Protein AF-0000000067007093 (afdb_homodimer)

Radius of gyration: 33.66 Å; Cα contacts (8 Å, |Δi|>4): 1103; chains: 2; bounding box: 66×184×123 Å

Organism: NCBI:txid86049

pLDDT: mean 78.7, std 27.53, range [20.08, 98.94]

Structure (mmCIF, N/CA/C/O backbone):
data_AF-0000000067007093-model_v1
#
loop_
_entity.id
_entity.type
_entity.pdbx_description
1 polymer 'Uncharacterized protein'
#
loop_
_atom_site.group_PDB
_atom_site.id
_atom_site.type_symbol
_atom_site.label_atom_id
_atom_site.label_alt_id
_atom_site.label_comp_id
_atom_site.label_asym_id
_atom_site.label_entity_id
_atom_site.label_seq_id
_atom_site.pdbx_PDB_ins_code
_atom_site.Cartn_x
_atom_site.Cartn_y
_atom_site.Cartn_z
_atom_site.occupancy
_atom_site.B_iso_or_equiv
_atom_site.auth_seq_id
_atom_site.auth_comp_id
_atom_site.auth_asym_id
_atom_site.auth_atom_id
_atom_site.pdbx_PDB_model_num
ATOM 1 N N . MET A 1 1 ? 33.438 -10.953 -4.188 1 55.06 1 MET A N 1
ATOM 2 C CA . MET A 1 1 ? 32.406 -11.281 -5.148 1 55.06 1 MET A CA 1
ATOM 3 C C . MET A 1 1 ? 31.047 -10.68 -4.734 1 55.06 1 MET A C 1
ATOM 5 O O . MET A 1 1 ? 30.75 -10.586 -3.545 1 55.06 1 MET A O 1
ATOM 9 N N . GLY A 1 2 ? 30.422 -9.883 -5.605 1 79.88 2 GLY A N 1
ATOM 10 C CA . GLY A 1 2 ? 29.234 -9.156 -5.219 1 79.88 2 GLY A CA 1
ATOM 11 C C . GLY A 1 2 ? 28.062 -10.062 -4.879 1 79.88 2 GLY A C 1
ATOM 12 O O . GLY A 1 2 ? 28.047 -11.234 -5.25 1 79.88 2 GLY A O 1
ATOM 13 N N . ARG A 1 3 ? 27.172 -9.82 -4.031 1 93.06 3 ARG A N 1
ATOM 14 C CA . ARG A 1 3 ? 26 -10.609 -3.65 1 93.06 3 ARG A CA 1
ATOM 15 C C . ARG A 1 3 ? 25.078 -10.82 -4.844 1 93.06 3 ARG A C 1
ATOM 17 O O . ARG A 1 3 ? 24.969 -9.961 -5.715 1 93.06 3 ARG A O 1
ATOM 24 N N . THR A 1 4 ? 24.562 -11.992 -4.934 1 97.31 4 THR A N 1
ATOM 25 C CA . THR A 1 4 ? 23.828 -12.422 -6.117 1 97.31 4 THR A CA 1
ATOM 26 C C . THR A 1 4 ? 22.328 -12.211 -5.918 1 97.31 4 THR A C 1
ATOM 28 O O . THR A 1 4 ? 21.875 -11.898 -4.812 1 97.31 4 THR A O 1
ATOM 31 N N . ILE A 1 5 ? 21.578 -12.461 -7.02 1 98.06 5 ILE A N 1
ATOM 32 C CA . ILE A 1 5 ? 20.125 -12.43 -6.969 1 98.06 5 ILE A CA 1
ATOM 33 C C . ILE A 1 5 ? 19.625 -13.523 -6.023 1 98.06 5 ILE A C 1
ATOM 35 O O . ILE A 1 5 ? 18.672 -13.305 -5.266 1 98.06 5 ILE A O 1
ATOM 39 N N . TYR A 1 6 ? 20.281 -14.656 -6.043 1 97.81 6 TYR A N 1
ATOM 40 C CA . TYR A 1 6 ? 19.938 -15.734 -5.129 1 97.81 6 TYR A CA 1
ATOM 41 C C . TYR A 1 6 ? 20.078 -15.289 -3.678 1 97.81 6 TYR A C 1
ATOM 43 O O . TYR A 1 6 ? 19.203 -15.57 -2.852 1 97.81 6 TYR A O 1
ATOM 51 N N . ASP A 1 7 ? 21.125 -14.602 -3.391 1 96.5 7 ASP A N 1
ATOM 52 C CA . ASP A 1 7 ? 21.344 -14.102 -2.039 1 96.5 7 ASP A CA 1
ATOM 53 C C . ASP A 1 7 ? 20.234 -13.156 -1.61 1 96.5 7 ASP A C 1
ATOM 55 O O . ASP A 1 7 ? 19.797 -13.18 -0.456 1 96.5 7 ASP A O 1
ATOM 59 N N . CYS A 1 8 ? 19.797 -12.391 -2.521 1 96.06 8 CYS A N 1
ATOM 60 C CA . CYS A 1 8 ? 18.734 -11.422 -2.242 1 96.06 8 CYS A CA 1
ATOM 61 C C . CYS A 1 8 ? 17.406 -12.125 -1.996 1 96.06 8 CYS A C 1
ATOM 63 O O . CYS A 1 8 ? 16.672 -11.758 -1.076 1 96.06 8 CYS A O 1
ATOM 65 N N . LEU A 1 9 ? 17.125 -13.094 -2.771 1 97.81 9 LEU A N 1
ATOM 66 C CA . LEU A 1 9 ? 15.836 -13.773 -2.727 1 97.81 9 LEU A CA 1
ATOM 67 C C . LEU A 1 9 ? 15.758 -14.703 -1.52 1 97.81 9 LEU A C 1
ATOM 69 O O . LEU A 1 9 ? 14.664 -15.133 -1.138 1 97.81 9 LEU A O 1
ATOM 73 N N . THR A 1 10 ? 16.859 -14.984 -0.868 1 97 10 THR A N 1
ATOM 74 C CA . THR A 1 10 ? 16.844 -15.938 0.237 1 97 10 THR A CA 1
ATOM 75 C C . THR A 1 10 ? 17.125 -15.227 1.561 1 97 10 THR A C 1
ATOM 77 O O . THR A 1 10 ? 17.328 -15.883 2.588 1 97 10 THR A O 1
ATOM 80 N N . GLN A 1 11 ? 17.156 -13.922 1.5 1 94.38 11 GLN A N 1
ATOM 81 C CA . GLN A 1 11 ? 17.297 -13.188 2.748 1 94.38 11 GLN A CA 1
ATOM 82 C C . GLN A 1 11 ? 16.078 -13.344 3.635 1 94.38 11 GLN A C 1
ATOM 84 O O . GLN A 1 11 ? 14.969 -13.602 3.139 1 94.38 11 GLN A O 1
ATOM 89 N N . PRO A 1 12 ? 16.297 -13.203 4.949 1 94.38 12 PRO A N 1
ATOM 90 C CA . PRO A 1 12 ? 15.133 -13.289 5.844 1 94.38 12 PRO A CA 1
ATOM 91 C C . PRO A 1 12 ? 14.109 -12.188 5.586 1 94.38 12 PRO A C 1
ATOM 93 O O . PRO A 1 12 ? 14.477 -11.062 5.246 1 94.38 12 PRO A O 1
ATOM 96 N N . ASN A 1 13 ? 12.828 -12.531 5.789 1 96.38 13 ASN A N 1
ATOM 97 C CA . ASN A 1 13 ? 11.766 -11.531 5.75 1 96.38 13 ASN A CA 1
ATOM 98 C C . ASN A 1 13 ? 11.805 -10.625 6.973 1 96.38 13 ASN A C 1
ATOM 100 O O . ASN A 1 13 ? 12.5 -10.914 7.949 1 96.38 13 ASN A O 1
ATOM 104 N N . THR A 1 14 ? 11.07 -9.547 6.867 1 95.5 14 THR A N 1
ATOM 105 C CA . THR A 1 14 ? 10.891 -8.641 7.992 1 95.5 14 THR A CA 1
ATOM 106 C C . THR A 1 14 ? 10.305 -9.367 9.195 1 95.5 14 THR A C 1
ATOM 108 O O . THR A 1 14 ? 9.484 -10.273 9.039 1 95.5 14 THR A O 1
ATOM 111 N N . GLN A 1 15 ? 10.742 -8.914 10.336 1 95.06 15 GLN A N 1
ATOM 112 C CA . GLN A 1 15 ? 10.039 -9.359 11.539 1 95.06 15 GLN A CA 1
ATOM 113 C C . GLN A 1 15 ? 8.695 -8.641 11.688 1 95.06 15 GLN A C 1
ATOM 115 O O . GLN A 1 15 ? 8.641 -7.414 11.719 1 95.06 15 GLN A O 1
ATOM 120 N N . LEU A 1 16 ? 7.652 -9.414 11.82 1 95.62 16 LEU A N 1
ATOM 121 C CA . LEU A 1 16 ? 6.312 -8.836 11.852 1 95.62 16 LEU A CA 1
ATOM 122 C C . LEU A 1 16 ? 5.859 -8.578 13.281 1 95.62 16 LEU A C 1
ATOM 124 O O . LEU A 1 16 ? 6.117 -9.391 14.172 1 95.62 16 LEU A O 1
ATOM 128 N N . ILE A 1 17 ? 5.262 -7.43 13.516 1 93.88 17 ILE A N 1
ATOM 129 C CA . ILE A 1 17 ? 4.512 -7.094 14.719 1 93.88 17 ILE A CA 1
ATOM 130 C C . ILE A 1 17 ? 3.031 -6.949 14.383 1 93.88 17 ILE A C 1
ATOM 132 O O . ILE A 1 17 ? 2.588 -5.887 13.938 1 93.88 17 ILE A O 1
ATOM 136 N N . VAL A 1 18 ? 2.326 -7.988 14.547 1 92.19 18 VAL A N 1
ATOM 137 C CA . VAL A 1 18 ? 0.926 -8.023 14.133 1 92.19 18 VAL A CA 1
ATOM 138 C C . VAL A 1 18 ? 0.03 -7.727 15.336 1 92.19 18 VAL A C 1
ATOM 140 O O . VAL A 1 18 ? 0.104 -8.414 16.359 1 92.19 18 VAL A O 1
ATOM 143 N N . ARG A 1 19 ? -0.739 -6.609 15.203 1 84.06 19 ARG A N 1
ATOM 144 C CA . ARG A 1 19 ? -1.674 -6.203 16.25 1 84.06 19 ARG A CA 1
ATOM 145 C C . ARG A 1 19 ? -3.117 -6.391 15.797 1 84.06 19 ARG A C 1
ATOM 147 O O . ARG A 1 19 ? -3.959 -5.512 16 1 84.06 19 ARG A O 1
ATOM 154 N N . THR A 1 20 ? -3.432 -7.465 15.008 1 68.19 20 THR A N 1
ATOM 155 C CA . THR A 1 20 ? -4.641 -7.707 14.227 1 68.19 20 THR A CA 1
ATOM 156 C C . THR A 1 20 ? -5.879 -7.664 15.117 1 68.19 20 THR A C 1
ATOM 158 O O . THR A 1 20 ? -5.914 -8.305 16.172 1 68.19 20 THR A O 1
ATOM 161 N N . PRO A 1 21 ? -6.723 -6.699 14.656 1 59.72 21 PRO A N 1
ATOM 162 C CA . PRO A 1 21 ? -8.016 -6.926 15.305 1 59.72 21 PRO A CA 1
ATOM 163 C C . PRO A 1 21 ? -8.617 -8.289 14.969 1 59.72 21 PRO A C 1
ATOM 165 O O . PRO A 1 21 ? -8.258 -8.891 13.961 1 59.72 21 PRO A O 1
ATOM 168 N N . THR A 1 22 ? -9.227 -8.93 15.82 1 53.88 22 THR A N 1
ATOM 169 C CA . THR A 1 22 ? -9.82 -10.258 15.938 1 53.88 22 THR A CA 1
ATOM 170 C C . THR A 1 22 ? -10.664 -10.578 14.711 1 53.88 22 THR A C 1
ATOM 172 O O . THR A 1 22 ? -10.852 -11.742 14.367 1 53.88 22 THR A O 1
ATOM 175 N N . THR A 1 23 ? -11.266 -9.57 13.992 1 54.56 23 THR A N 1
ATOM 176 C CA . THR A 1 23 ? -12.305 -10.023 13.078 1 54.56 23 THR A CA 1
ATOM 177 C C . THR A 1 23 ? -11.797 -10.023 11.641 1 54.56 23 THR A C 1
ATOM 179 O O . THR A 1 23 ? -11.359 -8.992 11.133 1 54.56 23 THR A O 1
ATOM 182 N N . LEU A 1 24 ? -11.578 -11.289 11.164 1 61.16 24 LEU A N 1
ATOM 183 C CA . LEU A 1 24 ? -11.125 -11.453 9.781 1 61.16 24 LEU A CA 1
ATOM 184 C C . LEU A 1 24 ? -12.312 -11.523 8.828 1 61.16 24 LEU A C 1
ATOM 186 O O . LEU A 1 24 ? -13.234 -12.32 9.039 1 61.16 24 LEU A O 1
ATOM 190 N N . ALA A 1 25 ? -12.617 -10.5 8.039 1 63.03 25 ALA A N 1
ATOM 191 C CA . ALA A 1 25 ? -13.594 -10.57 6.961 1 63.03 25 ALA A CA 1
ATOM 192 C C . ALA A 1 25 ? -12.914 -10.711 5.605 1 63.03 25 ALA A C 1
ATOM 194 O O . ALA A 1 25 ? -11.875 -10.102 5.359 1 63.03 25 ALA A O 1
ATOM 195 N N . TYR A 1 26 ? -13.477 -11.898 4.902 1 71.81 26 TYR A N 1
ATOM 196 C CA . TYR A 1 26 ? -12.922 -12.117 3.572 1 71.81 26 TYR A CA 1
ATOM 197 C C . TYR A 1 26 ? -13.891 -11.656 2.494 1 71.81 26 TYR A C 1
ATOM 199 O O . TYR A 1 26 ? -15.109 -11.758 2.662 1 71.81 26 TYR A O 1
ATOM 207 N N . THR A 1 27 ? -13.32 -11.195 1.428 1 64.69 27 THR A N 1
ATOM 208 C CA . THR A 1 27 ? -14.094 -10.797 0.257 1 64.69 27 THR A CA 1
ATOM 209 C C . THR A 1 27 ? -14.891 -11.984 -0.29 1 64.69 27 THR A C 1
ATOM 211 O O . THR A 1 27 ? -14.445 -13.125 -0.209 1 64.69 27 THR A O 1
ATOM 214 N N . GLN A 1 28 ? -16.109 -11.672 -0.686 1 70.38 28 GLN A N 1
ATOM 215 C CA . GLN A 1 28 ? -16.938 -12.688 -1.317 1 70.38 28 GLN A CA 1
ATOM 216 C C . GLN A 1 28 ? -17.531 -12.18 -2.625 1 70.38 28 GLN A C 1
ATOM 218 O O . GLN A 1 28 ? -17.766 -10.977 -2.781 1 70.38 28 GLN A O 1
ATOM 223 N N . HIS A 1 29 ? -17.531 -13.062 -3.568 1 71.62 29 HIS A N 1
ATOM 224 C CA . HIS A 1 29 ? -18.203 -12.758 -4.828 1 71.62 29 HIS A CA 1
ATOM 225 C C . HIS A 1 29 ? -19.016 -13.953 -5.324 1 71.62 29 HIS A C 1
ATOM 227 O O . HIS A 1 29 ? -18.516 -15.086 -5.32 1 71.62 29 HIS A O 1
ATOM 233 N N . ASP A 1 30 ? -20.234 -13.727 -5.762 1 70.31 30 ASP A N 1
ATOM 234 C CA . ASP A 1 30 ? -21.172 -14.773 -6.164 1 70.31 30 ASP A CA 1
ATOM 235 C C . ASP A 1 30 ? -20.656 -15.516 -7.395 1 70.31 30 ASP A C 1
ATOM 237 O O . ASP A 1 30 ? -21.031 -16.672 -7.625 1 70.31 30 ASP A O 1
ATOM 241 N N . GLU A 1 31 ? -19.75 -14.922 -8.062 1 75.06 31 GLU A N 1
ATOM 242 C CA . GLU A 1 31 ? -19.281 -15.508 -9.32 1 75.06 31 GLU A CA 1
ATOM 243 C C . GLU A 1 31 ? -18.141 -16.5 -9.07 1 75.06 31 GLU A C 1
ATOM 245 O O . GLU A 1 31 ? -17.719 -17.203 -9.992 1 75.06 31 GLU A O 1
ATOM 250 N N . TRP A 1 32 ? -17.766 -16.656 -7.867 1 86.62 32 TRP A N 1
ATOM 251 C CA . TRP A 1 32 ? -16.641 -17.547 -7.621 1 86.62 32 TRP A CA 1
ATOM 252 C C . TRP A 1 32 ? -17.109 -18.984 -7.48 1 86.62 32 TRP A C 1
ATOM 254 O O . TRP A 1 32 ? -17.938 -19.297 -6.625 1 86.62 32 TRP A O 1
ATOM 264 N N . ALA A 1 33 ? -16.641 -19.812 -8.312 1 90.56 33 ALA A N 1
ATOM 265 C CA . ALA A 1 33 ? -16.953 -21.234 -8.211 1 90.56 33 ALA A CA 1
ATOM 266 C C . ALA A 1 33 ? -16.344 -21.859 -6.961 1 90.56 33 ALA A C 1
ATOM 268 O O . ALA A 1 33 ? -15.281 -21.422 -6.504 1 90.56 33 ALA A O 1
ATOM 269 N N . PRO A 1 34 ? -17 -22.844 -6.457 1 93.25 34 PRO A N 1
ATOM 270 C CA . PRO A 1 34 ? -16.391 -23.547 -5.32 1 93.25 34 PRO A CA 1
ATOM 271 C C . PRO A 1 34 ? -15.102 -24.266 -5.688 1 93.25 34 PRO A C 1
ATOM 273 O O . PRO A 1 34 ? -14.883 -24.594 -6.859 1 93.25 34 PRO A O 1
ATOM 276 N N . VAL A 1 35 ? -14.305 -24.453 -4.691 1 96.5 35 VAL A N 1
ATOM 277 C CA . VAL A 1 35 ? -13.07 -25.219 -4.84 1 96.5 35 VAL A CA 1
ATOM 278 C C . VAL A 1 35 ? -13.375 -26.703 -4.688 1 96.5 35 VAL A C 1
ATOM 280 O O . VAL A 1 35 ? -13.883 -27.141 -3.652 1 96.5 35 VAL A O 1
ATOM 283 N N . GLU A 1 36 ? -13.086 -27.438 -5.688 1 94.94 36 GLU A N 1
ATOM 284 C CA . GLU A 1 36 ? -13.414 -28.859 -5.676 1 94.94 36 GLU A CA 1
ATOM 285 C C . GLU A 1 36 ? -12.414 -29.656 -4.836 1 94.94 36 GLU A C 1
ATOM 287 O O . GLU A 1 36 ? -12.812 -30.484 -4.012 1 94.94 36 GLU A O 1
ATOM 292 N N . THR A 1 37 ? -11.18 -29.453 -5.145 1 96.5 37 THR A N 1
ATOM 293 C CA . THR A 1 37 ? -10.125 -30.219 -4.48 1 96.5 37 THR A CA 1
ATOM 294 C C . THR A 1 37 ? -8.852 -29.391 -4.367 1 96.5 37 THR A C 1
ATOM 296 O O . THR A 1 37 ? -8.555 -28.562 -5.242 1 96.5 37 THR A O 1
ATOM 299 N N . ILE A 1 38 ? -8.109 -29.609 -3.24 1 98.19 38 ILE A N 1
ATOM 300 C CA . ILE A 1 38 ? -6.777 -29.031 -3.047 1 98.19 38 ILE A CA 1
ATOM 301 C C . ILE A 1 38 ? -5.766 -30.156 -2.811 1 98.19 38 ILE A C 1
ATOM 303 O O . ILE A 1 38 ? -6.012 -31.062 -2.016 1 98.19 38 ILE A O 1
ATOM 307 N N . GLN A 1 39 ? -4.734 -30.156 -3.518 1 97.56 39 GLN A N 1
ATOM 308 C CA . GLN A 1 39 ? -3.662 -31.125 -3.324 1 97.56 39 GLN A CA 1
ATOM 309 C C . GLN A 1 39 ? -2.307 -30.438 -3.221 1 97.56 39 GLN A C 1
ATOM 311 O O . GLN A 1 39 ? -2.172 -29.266 -3.582 1 97.56 39 GLN A O 1
ATOM 316 N N . GLN A 1 40 ? -1.405 -31.156 -2.781 1 97.31 40 GLN A N 1
ATOM 317 C CA . GLN A 1 40 ? -0.047 -30.625 -2.711 1 97.31 40 GLN A CA 1
ATOM 318 C C . GLN A 1 40 ? 0.551 -30.453 -4.105 1 97.31 40 GLN A C 1
ATOM 320 O O . GLN A 1 40 ? 0.37 -31.312 -4.973 1 97.31 40 GLN A O 1
ATOM 325 N N . TRP A 1 41 ? 1.238 -29.297 -4.32 1 97.81 41 TRP A N 1
ATOM 326 C CA . TRP A 1 41 ? 1.986 -29.094 -5.559 1 97.81 41 TRP A CA 1
ATOM 327 C C . TRP A 1 41 ? 3.299 -29.859 -5.531 1 97.81 41 TRP A C 1
ATOM 329 O O . TRP A 1 41 ? 4.34 -29.328 -5.145 1 97.81 41 TRP A O 1
ATOM 339 N N . GLU A 1 42 ? 3.406 -31.031 -6.137 1 93.88 42 GLU A N 1
ATOM 340 C CA . GLU A 1 42 ? 4.465 -32.031 -5.922 1 93.88 42 GLU A CA 1
ATOM 341 C C . GLU A 1 42 ? 5.695 -31.703 -6.77 1 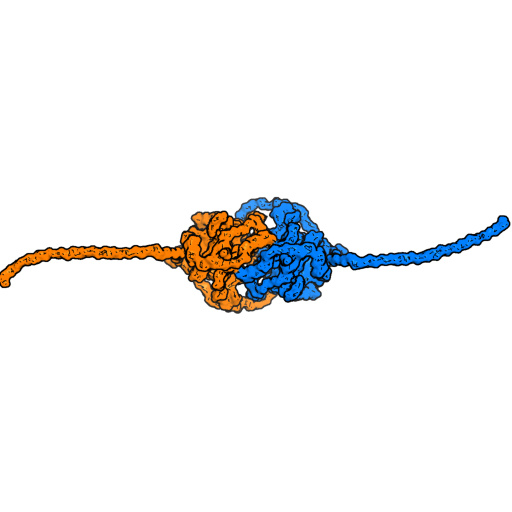93.88 42 GLU A C 1
ATOM 343 O O . GLU A 1 42 ? 6.824 -31.938 -6.344 1 93.88 42 GLU A O 1
ATOM 348 N N . ASP A 1 43 ? 5.469 -31.219 -7.965 1 94.81 43 ASP A N 1
ATOM 349 C CA . ASP A 1 43 ? 6.621 -31.094 -8.852 1 94.81 43 ASP A CA 1
ATOM 350 C C . ASP A 1 43 ? 7.246 -29.719 -8.766 1 94.81 43 ASP A C 1
ATOM 352 O O . ASP A 1 43 ? 8.172 -29.391 -9.516 1 94.81 43 ASP A O 1
ATOM 356 N N . PHE A 1 44 ? 6.723 -28.844 -7.91 1 96.69 44 PHE A N 1
ATOM 357 C CA . PHE A 1 44 ? 7.453 -27.625 -7.582 1 96.69 44 PHE A CA 1
ATOM 358 C C . PHE A 1 44 ? 8.617 -27.922 -6.652 1 96.69 44 PHE A C 1
ATOM 360 O O . PHE A 1 44 ? 8.422 -28.109 -5.449 1 96.69 44 PHE A O 1
ATOM 367 N N . ASN A 1 45 ? 9.758 -27.922 -7.156 1 95.31 45 ASN A N 1
ATOM 368 C CA . ASN A 1 45 ? 10.961 -28.312 -6.422 1 95.31 45 ASN A CA 1
ATOM 369 C C . ASN A 1 45 ? 12.031 -27.219 -6.504 1 95.31 45 ASN A C 1
ATOM 371 O O . ASN A 1 45 ? 12.562 -26.953 -7.582 1 95.31 45 ASN A O 1
ATOM 375 N N . PHE A 1 46 ? 12.43 -26.688 -5.367 1 96.31 46 PHE A N 1
ATOM 376 C CA . PHE A 1 46 ? 13.336 -25.562 -5.312 1 96.31 46 PHE A CA 1
ATOM 377 C C . PHE A 1 46 ? 14.695 -25.922 -5.91 1 96.31 46 PHE A C 1
ATOM 379 O O . PHE A 1 46 ? 15.281 -25.141 -6.656 1 96.31 46 PHE A O 1
ATOM 386 N N . THR A 1 47 ? 15.172 -27.062 -5.535 1 94.88 47 THR A N 1
ATOM 387 C CA . THR A 1 47 ? 16.484 -27.484 -6.027 1 94.88 47 THR A CA 1
ATOM 388 C C . THR A 1 47 ? 16.484 -27.547 -7.551 1 94.88 47 THR A C 1
ATOM 390 O O . THR A 1 47 ? 17.391 -27.031 -8.203 1 94.88 47 THR A O 1
ATOM 393 N N . SER A 1 48 ? 15.508 -28.203 -8.094 1 95.62 48 SER A N 1
ATOM 394 C CA . SER A 1 48 ? 15.383 -28.344 -9.547 1 95.62 48 SER A CA 1
ATOM 395 C C . SER A 1 48 ? 15.227 -26.969 -10.211 1 95.62 48 SER A C 1
ATOM 397 O O . SER A 1 48 ? 15.852 -26.703 -11.242 1 95.62 48 SER A O 1
ATOM 399 N N . LEU A 1 49 ? 14.422 -26.109 -9.648 1 97.12 49 LEU A N 1
ATOM 400 C CA . LEU A 1 49 ? 14.156 -24.812 -10.227 1 97.12 49 LEU A CA 1
ATOM 401 C C . LEU A 1 49 ? 15.375 -23.906 -10.102 1 97.12 49 LEU A C 1
ATOM 403 O O . LEU A 1 49 ? 15.656 -23.094 -11 1 97.12 49 LEU A O 1
ATOM 407 N N . ASN A 1 50 ? 16.141 -24.031 -8.992 1 96.94 50 ASN A N 1
ATOM 408 C CA . ASN A 1 50 ? 17.406 -23.312 -8.867 1 96.94 50 ASN A CA 1
ATOM 409 C C . ASN A 1 50 ? 18.375 -23.672 -9.984 1 96.94 50 ASN A C 1
ATOM 411 O O . ASN A 1 50 ? 19.078 -22.812 -10.5 1 96.94 50 ASN A O 1
ATOM 415 N N . ARG A 1 51 ? 18.344 -24.891 -10.289 1 96.25 51 ARG A N 1
ATOM 416 C CA . ARG A 1 51 ? 19.219 -25.344 -11.383 1 96.25 51 ARG A CA 1
ATOM 417 C C . ARG A 1 51 ? 18.719 -24.812 -12.727 1 96.25 51 ARG A C 1
ATOM 419 O O . ARG A 1 51 ? 19.516 -24.344 -13.547 1 96.25 51 ARG A O 1
ATOM 426 N N . ARG A 1 52 ? 17.469 -24.906 -12.922 1 95.81 52 ARG A N 1
ATOM 427 C CA . ARG A 1 52 ? 16.844 -24.484 -14.172 1 95.81 52 ARG A CA 1
ATOM 428 C C . ARG A 1 52 ? 17.125 -23 -14.445 1 95.81 52 ARG A C 1
ATOM 430 O O . ARG A 1 52 ? 17.391 -22.625 -15.586 1 95.81 52 ARG A O 1
ATOM 437 N N . TYR A 1 53 ? 17.109 -22.172 -13.367 1 97.38 53 TYR A N 1
ATOM 438 C CA . TYR A 1 53 ? 17.234 -20.734 -13.555 1 97.38 53 TYR A CA 1
ATOM 439 C C . TYR A 1 53 ? 18.562 -20.234 -12.984 1 97.38 53 TYR A C 1
ATOM 441 O O . TYR A 1 53 ? 18.656 -19.078 -12.562 1 97.38 53 TYR A O 1
ATOM 449 N N . LYS A 1 54 ? 19.5 -21.047 -12.961 1 97.19 54 LYS A N 1
ATOM 450 C CA . LYS A 1 54 ? 20.797 -20.781 -12.336 1 97.19 54 LYS A CA 1
ATOM 451 C C . LYS A 1 54 ? 21.438 -19.531 -12.93 1 97.19 54 LYS A C 1
ATOM 453 O O . LYS A 1 54 ? 22.016 -18.719 -12.211 1 97.19 54 LYS A O 1
ATOM 458 N N . GLU A 1 55 ? 21.375 -19.391 -14.219 1 96.56 55 GLU A N 1
ATOM 459 C CA . GLU A 1 55 ? 22.016 -18.266 -14.891 1 96.56 55 GLU A CA 1
ATOM 460 C C . GLU A 1 55 ? 21.516 -16.922 -14.359 1 96.56 55 GLU A C 1
ATOM 462 O O . GLU A 1 55 ? 22.297 -15.984 -14.195 1 96.56 55 GLU A O 1
ATOM 467 N N . HIS A 1 56 ? 20.25 -16.875 -14.078 1 96.81 56 HIS A N 1
ATOM 468 C CA . HIS A 1 56 ? 19.656 -15.648 -13.555 1 96.81 56 HIS A CA 1
ATOM 469 C C . HIS A 1 56 ? 19.969 -15.477 -12.07 1 96.81 56 HIS A C 1
ATOM 471 O O . HIS A 1 56 ? 20.219 -14.359 -11.609 1 96.81 56 HIS A O 1
ATOM 477 N N . LEU A 1 57 ? 20.016 -16.516 -11.367 1 97.69 57 LEU A N 1
ATOM 478 C CA . LEU A 1 57 ? 20.141 -16.5 -9.922 1 97.69 57 LEU A CA 1
ATOM 479 C C . LEU A 1 57 ? 21.562 -16.109 -9.508 1 97.69 57 LEU A C 1
ATOM 481 O O . LEU A 1 57 ? 21.766 -15.5 -8.453 1 97.69 57 LEU A O 1
ATOM 485 N N . VAL A 1 58 ? 22.531 -16.375 -10.328 1 97.06 58 VAL A N 1
ATOM 486 C CA . VAL A 1 58 ? 23.922 -16.109 -9.953 1 97.06 58 VAL A CA 1
ATOM 487 C C . VAL A 1 58 ? 24.312 -14.711 -10.406 1 97.06 58 VAL A C 1
ATOM 489 O O . VAL A 1 58 ? 25.422 -14.25 -10.102 1 97.06 58 VAL A O 1
ATOM 492 N N . ALA A 1 59 ? 23.484 -14.07 -11.164 1 96.69 59 ALA A N 1
ATOM 493 C CA . ALA A 1 59 ? 23.766 -12.703 -11.578 1 96.69 59 ALA A CA 1
ATOM 494 C C . ALA A 1 59 ? 23.953 -11.797 -10.359 1 96.69 59 ALA A C 1
ATOM 496 O O . ALA A 1 59 ? 23.359 -12.031 -9.305 1 96.69 59 ALA A O 1
ATOM 497 N N . GLU A 1 60 ? 24.812 -10.773 -10.578 1 96.5 60 GLU A N 1
ATOM 498 C CA . GLU A 1 60 ? 25.047 -9.805 -9.516 1 96.5 60 GLU A CA 1
ATOM 499 C C . GLU A 1 60 ? 23.781 -8.984 -9.219 1 96.5 60 GLU A C 1
ATOM 501 O O . GLU A 1 60 ? 23.109 -8.523 -10.148 1 96.5 60 GLU A O 1
ATOM 506 N N . ALA A 1 61 ? 23.516 -8.836 -7.91 1 96.38 61 ALA A N 1
ATOM 507 C CA . ALA A 1 61 ? 22.328 -8.086 -7.492 1 96.38 61 ALA A CA 1
ATOM 508 C C . ALA A 1 61 ? 22.688 -6.645 -7.16 1 96.38 61 ALA A C 1
ATOM 510 O O . ALA A 1 61 ? 23.828 -6.355 -6.754 1 96.38 61 ALA A O 1
ATOM 511 N N . ASP A 1 62 ? 21.766 -5.801 -7.395 1 94.25 62 ASP A N 1
ATOM 512 C CA . ASP A 1 62 ? 21.891 -4.426 -6.918 1 94.25 62 ASP A CA 1
ATOM 513 C C . ASP A 1 62 ? 22.031 -4.383 -5.398 1 94.25 62 ASP A C 1
ATOM 515 O O . ASP A 1 62 ? 21.203 -4.969 -4.684 1 94.25 62 ASP A O 1
ATOM 519 N N . GLU A 1 63 ? 22.922 -3.648 -4.934 1 92.94 63 GLU A N 1
ATOM 520 C CA . GLU A 1 63 ? 23.219 -3.588 -3.506 1 92.94 63 GLU A CA 1
ATOM 521 C C . GLU A 1 63 ? 22.031 -3.061 -2.715 1 92.94 63 GLU A C 1
ATOM 523 O O . GLU A 1 63 ? 21.812 -3.457 -1.565 1 92.94 63 GLU A O 1
ATOM 528 N N . SER A 1 64 ? 21.25 -2.264 -3.307 1 93.38 64 SER A N 1
ATOM 529 C CA . SER A 1 64 ? 20.125 -1.646 -2.619 1 93.38 64 SER A CA 1
ATOM 530 C C . SER A 1 64 ? 19.062 -2.68 -2.242 1 93.38 64 SER A C 1
ATOM 532 O O . SER A 1 64 ? 18.219 -2.43 -1.381 1 93.38 64 SER A O 1
ATOM 534 N N . LEU A 1 65 ? 19.078 -3.814 -2.83 1 96 65 LEU A N 1
ATOM 535 C CA . LEU A 1 65 ? 18.141 -4.887 -2.514 1 96 65 LEU A CA 1
ATOM 536 C C . LEU A 1 65 ? 18.344 -5.383 -1.086 1 96 65 LEU A C 1
ATOM 538 O O . LEU A 1 65 ? 17.391 -5.809 -0.428 1 96 65 LEU A O 1
ATOM 542 N N . PHE A 1 66 ? 19.516 -5.281 -0.618 1 95.38 66 PHE A N 1
ATOM 543 C CA . PHE A 1 66 ? 19.875 -5.898 0.654 1 95.38 66 PHE A CA 1
ATOM 544 C C . PHE A 1 66 ? 19.5 -4.988 1.819 1 95.38 66 PHE A C 1
ATOM 546 O O . PHE A 1 66 ? 19.516 -5.414 2.977 1 95.38 66 PHE A O 1
ATOM 553 N N . SER A 1 67 ? 19.094 -3.775 1.519 1 95.12 67 SER A N 1
ATOM 554 C CA . SER A 1 67 ? 18.672 -2.875 2.584 1 95.12 67 SER A CA 1
ATOM 555 C C . SER A 1 67 ? 17.156 -2.74 2.617 1 95.12 67 SER A C 1
ATOM 557 O O . SER A 1 67 ? 16.609 -2.045 3.475 1 95.12 67 SER A O 1
ATOM 559 N N . THR A 1 68 ? 16.484 -3.408 1.748 1 96.5 68 THR A N 1
ATOM 560 C CA . THR A 1 68 ? 15.055 -3.234 1.554 1 96.5 68 THR A CA 1
ATOM 561 C C . THR A 1 68 ? 14.289 -3.609 2.818 1 96.5 68 THR A C 1
ATOM 563 O O . THR A 1 68 ? 13.43 -2.854 3.279 1 96.5 68 THR A O 1
ATOM 566 N N . VAL A 1 69 ? 14.617 -4.707 3.404 1 96.75 69 VAL A N 1
ATOM 567 C CA . VAL A 1 69 ? 13.93 -5.211 4.586 1 96.75 69 VAL A CA 1
ATOM 568 C C . VAL A 1 69 ? 14.172 -4.27 5.766 1 96.75 69 VAL A C 1
ATOM 570 O O . VAL A 1 69 ? 13.227 -3.871 6.453 1 96.75 69 VAL A O 1
ATOM 573 N N . ARG A 1 70 ? 15.391 -3.93 5.938 1 96.19 70 ARG A N 1
ATOM 574 C CA . ARG A 1 70 ? 15.727 -3.023 7.031 1 96.19 70 ARG A CA 1
ATOM 575 C C . ARG A 1 70 ? 15.039 -1.673 6.855 1 96.19 70 ARG A C 1
ATOM 577 O O . ARG A 1 70 ? 14.547 -1.091 7.824 1 96.19 70 ARG A O 1
ATOM 584 N N . ALA A 1 71 ? 15.023 -1.212 5.641 1 95.94 71 ALA A N 1
ATOM 585 C CA . ALA A 1 71 ? 14.375 0.065 5.359 1 95.94 71 ALA A CA 1
ATOM 586 C C . ALA A 1 71 ? 12.898 0.025 5.746 1 95.94 71 ALA A C 1
ATOM 588 O O . ALA A 1 71 ? 12.367 0.986 6.309 1 95.94 71 ALA A O 1
ATOM 589 N N . ALA A 1 72 ? 12.234 -1.053 5.445 1 97.06 72 ALA A N 1
ATOM 590 C CA . ALA A 1 72 ? 10.828 -1.207 5.789 1 97.06 72 ALA A CA 1
ATOM 591 C C . ALA A 1 72 ? 10.625 -1.246 7.301 1 97.06 72 ALA A C 1
ATOM 593 O O . ALA A 1 72 ? 9.672 -0.665 7.824 1 97.06 72 ALA A O 1
ATOM 594 N N . GLU A 1 73 ? 11.523 -1.897 7.992 1 96.69 73 GLU A N 1
ATOM 595 C CA . GLU A 1 73 ? 11.445 -1.967 9.453 1 96.69 73 GLU A CA 1
ATOM 596 C C . GLU A 1 73 ? 11.695 -0.602 10.086 1 96.69 73 GLU A C 1
ATOM 598 O O . GLU A 1 73 ? 10.984 -0.196 11 1 96.69 73 GLU A O 1
ATOM 603 N N . ASP A 1 74 ? 12.695 0.079 9.531 1 96 74 ASP A N 1
ATOM 604 C CA . ASP A 1 74 ? 13.016 1.413 10.031 1 96 74 ASP A CA 1
ATOM 605 C C . ASP A 1 74 ? 11.844 2.369 9.828 1 96 74 ASP A C 1
ATOM 607 O O . ASP A 1 74 ? 11.641 3.285 10.633 1 96 74 ASP A O 1
ATOM 611 N N . ALA A 1 75 ? 11.109 2.121 8.789 1 96.31 75 ALA A N 1
ATOM 612 C CA . ALA A 1 75 ? 9.961 2.967 8.484 1 96.31 75 ALA A CA 1
ATOM 613 C C . ALA A 1 75 ? 8.75 2.566 9.312 1 96.31 75 ALA A C 1
ATOM 615 O O . ALA A 1 75 ? 7.73 3.262 9.312 1 96.31 75 ALA A O 1
ATOM 616 N N . GLY A 1 76 ? 8.82 1.445 9.984 1 95.19 76 GLY A N 1
ATOM 617 C CA . GLY A 1 76 ? 7.715 0.974 10.805 1 95.19 76 GLY A CA 1
ATOM 618 C C . GLY A 1 76 ? 6.656 0.224 10.016 1 95.19 76 GLY A C 1
ATOM 619 O O . GLY A 1 76 ? 5.543 0.022 10.5 1 95.19 76 GLY A O 1
ATOM 620 N N . HIS A 1 77 ? 6.957 -0.186 8.805 1 96.06 77 HIS A N 1
ATOM 621 C CA . HIS A 1 77 ? 5.992 -0.89 7.973 1 96.06 77 HIS A CA 1
ATOM 622 C C . HIS A 1 77 ? 5.68 -2.273 8.531 1 96.06 77 HIS A C 1
ATOM 624 O O . HIS A 1 77 ? 4.688 -2.895 8.148 1 96.06 77 HIS A O 1
ATOM 630 N N . ASN A 1 78 ? 6.527 -2.732 9.422 1 96.5 78 ASN A N 1
ATOM 631 C CA . ASN A 1 78 ? 6.352 -4.086 9.93 1 96.5 78 ASN A CA 1
ATOM 632 C C . ASN A 1 78 ? 5.375 -4.121 11.102 1 96.5 78 ASN A C 1
ATOM 634 O O . ASN A 1 78 ? 5.129 -5.18 11.688 1 96.5 78 ASN A O 1
ATOM 638 N N . VAL A 1 79 ? 4.816 -3.002 11.469 1 95.38 79 VAL A N 1
ATOM 639 C CA . VAL A 1 79 ? 3.736 -2.924 12.445 1 95.38 79 VAL A CA 1
ATOM 640 C C . VAL A 1 79 ? 2.389 -3.01 11.727 1 95.38 79 VAL A C 1
ATOM 642 O O . VAL A 1 79 ? 1.98 -2.072 11.039 1 95.38 79 VAL A O 1
ATOM 645 N N . ILE A 1 80 ? 1.72 -4.129 11.961 1 94.88 80 ILE A N 1
ATOM 646 C CA . ILE A 1 80 ? 0.557 -4.461 11.148 1 94.88 80 ILE A CA 1
ATOM 647 C C . ILE A 1 80 ? -0.709 -4.383 12 1 94.88 80 ILE A C 1
ATOM 649 O O . ILE A 1 80 ? -0.897 -5.18 12.914 1 94.88 80 ILE A O 1
ATOM 653 N N . HIS A 1 81 ? -1.589 -3.477 11.594 1 92.06 81 HIS A N 1
ATOM 654 C CA . HIS A 1 81 ? -2.859 -3.363 12.305 1 92.06 81 HIS A CA 1
ATOM 655 C C . HIS A 1 81 ? -4.023 -3.809 11.422 1 92.06 81 HIS A C 1
ATOM 657 O O . HIS A 1 81 ? -5.125 -4.055 11.922 1 92.06 81 HIS A O 1
ATOM 663 N N . ASP A 1 82 ? -3.807 -3.885 10.148 1 90.62 82 ASP A N 1
ATOM 664 C CA . ASP A 1 82 ? -4.852 -4.316 9.219 1 90.62 82 ASP A CA 1
ATOM 665 C C . ASP A 1 82 ? -4.254 -4.793 7.898 1 90.62 82 ASP A C 1
ATOM 667 O O . ASP A 1 82 ? -3.031 -4.852 7.75 1 90.62 82 ASP A O 1
ATOM 671 N N . GLU A 1 83 ? -5.043 -5.164 6.957 1 92.56 83 GLU A N 1
ATOM 672 C CA . GLU A 1 83 ? -4.605 -5.73 5.688 1 92.56 83 GLU A CA 1
ATOM 673 C C . GLU A 1 83 ? -3.893 -4.688 4.832 1 92.56 83 GLU A C 1
ATOM 675 O O . GLU A 1 83 ? -2.945 -5.008 4.113 1 92.56 83 GLU A O 1
ATOM 680 N N . ALA A 1 84 ? -4.352 -3.449 4.922 1 92.06 84 ALA A N 1
ATOM 681 C CA . ALA A 1 84 ? -3.699 -2.389 4.16 1 92.06 84 ALA A CA 1
ATOM 682 C C . ALA A 1 84 ? -2.244 -2.215 4.59 1 92.06 84 ALA A C 1
ATOM 684 O O . ALA A 1 84 ? -1.358 -2.039 3.75 1 92.06 84 ALA A O 1
ATOM 685 N N . ALA A 1 85 ? -2.025 -2.24 5.887 1 95 85 ALA A N 1
ATOM 686 C CA . ALA A 1 85 ? -0.663 -2.16 6.402 1 95 85 ALA A CA 1
ATOM 687 C C . ALA A 1 85 ? 0.171 -3.352 5.938 1 95 85 ALA A C 1
ATOM 689 O O . ALA A 1 85 ? 1.334 -3.191 5.559 1 95 85 ALA A O 1
ATOM 690 N N . LEU A 1 86 ? -0.443 -4.508 5.945 1 96.31 86 LEU A N 1
ATOM 691 C CA . LEU A 1 86 ? 0.267 -5.691 5.473 1 96.31 86 LEU A CA 1
ATOM 692 C C . LEU A 1 86 ? 0.582 -5.574 3.984 1 96.31 86 LEU A C 1
ATOM 694 O O . LEU A 1 86 ? 1.669 -5.953 3.543 1 96.31 86 LEU A O 1
ATOM 698 N N . SER A 1 87 ? -0.368 -5.117 3.266 1 96.62 87 SER A N 1
ATOM 699 C CA . SER A 1 87 ? -0.163 -4.922 1.833 1 96.62 87 SER A CA 1
ATOM 700 C C . SER A 1 87 ? 0.993 -3.963 1.565 1 96.62 87 SER A C 1
ATOM 702 O O . SER A 1 87 ? 1.782 -4.176 0.644 1 96.62 87 SER A O 1
ATOM 704 N N . LEU A 1 88 ? 1.064 -2.934 2.352 1 97.75 88 LEU A N 1
ATOM 705 C CA . LEU A 1 88 ? 2.182 -2.008 2.199 1 97.75 88 LEU A CA 1
ATOM 706 C C . LEU A 1 88 ? 3.508 -2.705 2.492 1 97.75 88 LEU A C 1
ATOM 708 O O . LEU A 1 88 ? 4.492 -2.502 1.777 1 97.75 88 LEU A O 1
ATOM 712 N N . LEU A 1 89 ? 3.539 -3.451 3.525 1 98.25 89 LEU A N 1
ATOM 713 C CA . LEU A 1 89 ? 4.754 -4.191 3.854 1 98.25 89 LEU A CA 1
ATOM 714 C C . LEU A 1 89 ? 5.133 -5.137 2.723 1 98.25 89 LEU A C 1
ATOM 716 O O . LEU A 1 89 ? 6.289 -5.164 2.293 1 98.25 89 LEU A O 1
ATOM 720 N N . HIS A 1 90 ? 4.145 -5.898 2.258 1 98.56 90 HIS A N 1
ATOM 721 C CA . HIS A 1 90 ? 4.406 -6.797 1.139 1 98.56 90 HIS A CA 1
ATOM 722 C C . HIS A 1 90 ? 4.961 -6.035 -0.061 1 98.56 90 HIS A C 1
ATOM 724 O O . HIS A 1 90 ? 5.938 -6.465 -0.677 1 98.56 90 HIS A O 1
ATOM 730 N N . GLY A 1 91 ? 4.32 -4.992 -0.366 1 98.5 91 GLY A N 1
ATOM 731 C CA . GLY A 1 91 ? 4.691 -4.195 -1.521 1 98.5 91 GLY A CA 1
ATOM 732 C C . GLY A 1 91 ? 6.098 -3.631 -1.429 1 98.5 91 GLY A C 1
ATOM 733 O O . GLY A 1 91 ? 6.84 -3.631 -2.414 1 98.5 91 GLY A O 1
ATOM 734 N N . SER A 1 92 ? 6.453 -3.16 -0.251 1 97.56 92 SER A N 1
ATOM 735 C CA . SER A 1 92 ? 7.73 -2.469 -0.085 1 97.56 92 SER A CA 1
ATOM 736 C C . SER A 1 92 ? 8.867 -3.457 0.143 1 97.56 92 SER A C 1
ATOM 738 O O . SER A 1 92 ? 10.039 -3.07 0.154 1 97.56 92 SER A O 1
ATOM 740 N N . THR A 1 93 ? 8.555 -4.727 0.361 1 98.19 93 THR A N 1
ATOM 741 C CA . THR A 1 93 ? 9.602 -5.715 0.581 1 98.19 93 THR A CA 1
ATOM 742 C C . THR A 1 93 ? 9.508 -6.84 -0.443 1 98.19 93 THR A C 1
ATOM 744 O O . THR A 1 93 ? 10.062 -6.738 -1.539 1 98.19 93 THR A O 1
ATOM 747 N N . ASN A 1 94 ? 8.625 -7.809 -0.207 1 98.56 94 ASN A N 1
ATOM 748 C CA . ASN A 1 94 ? 8.594 -9.016 -1.027 1 98.56 94 ASN A CA 1
ATOM 749 C C . ASN A 1 94 ? 8.32 -8.688 -2.492 1 98.56 94 ASN A C 1
ATOM 751 O O . ASN A 1 94 ? 9.062 -9.117 -3.377 1 98.56 94 ASN A O 1
ATOM 755 N N . ILE A 1 95 ? 7.254 -7.945 -2.73 1 98.81 95 ILE A N 1
ATOM 756 C CA . ILE A 1 95 ? 6.875 -7.605 -4.098 1 98.81 95 ILE A CA 1
ATOM 757 C C . ILE A 1 95 ? 7.996 -6.812 -4.762 1 98.81 95 ILE A C 1
ATOM 759 O O . ILE A 1 95 ? 8.367 -7.086 -5.902 1 98.81 95 ILE A O 1
ATOM 763 N N . SER A 1 96 ? 8.531 -5.898 -4.035 1 98.44 96 SER A N 1
ATOM 764 C CA . SER A 1 96 ? 9.609 -5.07 -4.547 1 98.44 96 SER A CA 1
ATOM 765 C C . SER A 1 96 ? 10.859 -5.898 -4.824 1 98.44 96 SER A C 1
ATOM 767 O O . SER A 1 96 ? 11.453 -5.797 -5.898 1 98.44 96 SER A O 1
ATOM 769 N N . ILE A 1 97 ? 11.297 -6.691 -3.896 1 98.5 97 ILE A N 1
ATOM 770 C CA .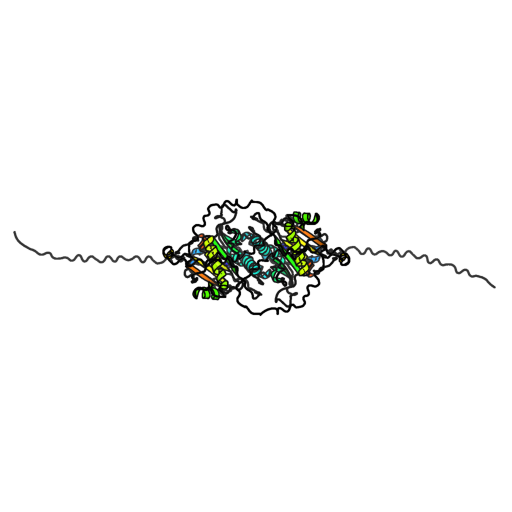 ILE A 1 97 ? 12.508 -7.492 -4.02 1 98.5 97 ILE A CA 1
ATOM 771 C C . ILE A 1 97 ? 12.391 -8.43 -5.223 1 98.5 97 ILE A C 1
ATOM 773 O O . ILE A 1 97 ? 13.305 -8.516 -6.043 1 98.5 97 ILE A O 1
ATOM 777 N N . VAL A 1 98 ? 11.266 -9.078 -5.332 1 98.88 98 VAL A N 1
ATOM 778 C CA . VAL A 1 98 ? 11.07 -10.023 -6.426 1 98.88 98 VAL A CA 1
ATOM 779 C C . VAL A 1 98 ? 11.047 -9.281 -7.758 1 98.88 98 VAL A C 1
ATOM 781 O O . VAL A 1 98 ? 11.719 -9.68 -8.711 1 98.88 98 VAL A O 1
ATOM 784 N N . SER A 1 99 ? 10.328 -8.219 -7.816 1 98.75 99 SER A N 1
ATOM 785 C CA . SER A 1 99 ? 10.219 -7.48 -9.07 1 98.75 99 SER A CA 1
ATOM 786 C C . SER A 1 99 ? 11.578 -6.988 -9.547 1 98.75 99 SER A C 1
ATOM 788 O O . SER A 1 99 ? 11.898 -7.098 -10.734 1 98.75 99 SER A O 1
ATOM 790 N N . ARG A 1 100 ? 12.367 -6.504 -8.656 1 98.31 100 ARG A N 1
ATOM 791 C CA . ARG A 1 100 ? 13.68 -5.949 -8.984 1 98.31 100 ARG A CA 1
ATOM 792 C C . ARG A 1 100 ? 14.656 -7.055 -9.367 1 98.31 100 ARG A C 1
ATOM 794 O O . ARG A 1 100 ? 15.711 -6.785 -9.953 1 98.31 100 ARG A O 1
ATOM 801 N N . SER A 1 101 ? 14.352 -8.266 -8.977 1 98.44 101 SER A N 1
ATOM 802 C CA . SER A 1 101 ? 15.234 -9.398 -9.234 1 98.44 101 SER A CA 1
ATOM 803 C C . SER A 1 101 ? 14.883 -10.086 -10.547 1 98.44 101 SER A C 1
ATOM 805 O O . SER A 1 101 ? 15.664 -10.883 -11.07 1 98.44 101 SER A O 1
ATOM 807 N N . LEU A 1 102 ? 13.672 -9.805 -11.055 1 98.5 102 LEU A N 1
ATOM 808 C CA . LEU A 1 102 ? 13.211 -10.461 -12.273 1 98.5 102 LEU A CA 1
ATOM 809 C C . LEU A 1 102 ? 13.961 -9.93 -13.492 1 98.5 102 LEU A C 1
ATOM 811 O O . LEU A 1 102 ? 14.273 -8.742 -13.57 1 98.5 102 LEU A O 1
ATOM 815 N N . PRO A 1 103 ? 14.258 -10.812 -14.43 1 97.19 103 PRO A N 1
ATOM 816 C CA . PRO A 1 103 ? 14.797 -10.305 -15.695 1 97.19 103 PRO A CA 1
ATOM 817 C C . PRO A 1 103 ? 13.773 -9.508 -16.5 1 97.19 103 PRO A C 1
ATOM 819 O O . PRO A 1 103 ? 12.617 -9.922 -16.594 1 97.19 103 PRO A O 1
ATOM 822 N N . ALA A 1 104 ? 14.164 -8.391 -17.031 1 94.06 104 ALA A N 1
ATOM 823 C CA . ALA A 1 104 ? 13.305 -7.641 -17.938 1 94.06 104 ALA A CA 1
ATOM 824 C C . ALA A 1 104 ? 12.867 -8.508 -19.109 1 94.06 104 ALA A C 1
ATOM 826 O O . ALA A 1 104 ? 13.633 -9.344 -19.594 1 94.06 104 ALA A O 1
ATOM 827 N N . PRO A 1 105 ? 11.68 -8.367 -19.516 1 97.44 105 PRO A N 1
ATOM 828 C CA . PRO A 1 105 ? 10.719 -7.312 -19.172 1 97.44 105 PRO A CA 1
ATOM 829 C C . PRO A 1 105 ? 9.68 -7.762 -18.156 1 97.44 105 PRO A C 1
ATOM 831 O O . PRO A 1 105 ? 8.562 -7.234 -18.125 1 97.44 105 PRO A O 1
ATOM 834 N N . LEU A 1 106 ? 10 -8.773 -17.359 1 98.44 106 LEU A N 1
ATOM 835 C CA . LEU A 1 106 ? 9.07 -9.289 -16.359 1 98.44 106 LEU A CA 1
ATOM 836 C C . LEU A 1 106 ? 8.969 -8.336 -15.172 1 98.44 106 LEU A C 1
ATOM 838 O O . LEU A 1 106 ? 9.922 -7.621 -14.859 1 98.44 106 LEU A O 1
ATOM 842 N N . PHE A 1 107 ? 7.809 -8.305 -14.555 1 98.5 107 PHE A N 1
ATOM 843 C CA . PHE A 1 107 ? 7.605 -7.492 -13.359 1 98.5 107 PHE A CA 1
ATOM 844 C C . PHE A 1 107 ? 6.629 -8.164 -12.406 1 98.5 107 PHE A C 1
ATOM 846 O O . PHE A 1 107 ? 5.895 -9.078 -12.797 1 98.5 107 PHE A O 1
ATOM 853 N N . LEU A 1 108 ? 6.641 -7.844 -11.211 1 98.75 108 LEU A N 1
ATOM 854 C CA . LEU A 1 108 ? 5.637 -8.047 -10.172 1 98.75 108 LEU A CA 1
ATOM 855 C C . LEU A 1 108 ? 5.207 -6.715 -9.57 1 98.75 108 LEU A C 1
ATOM 857 O O . LEU A 1 108 ? 6.039 -5.961 -9.055 1 98.75 108 LEU A O 1
ATOM 861 N N . ALA A 1 109 ? 3.943 -6.445 -9.609 1 97.44 109 ALA A N 1
ATOM 862 C CA . ALA A 1 109 ? 3.455 -5.102 -9.312 1 97.44 109 ALA A CA 1
ATOM 863 C C . ALA A 1 109 ? 2.045 -5.148 -8.727 1 97.44 109 ALA A C 1
ATOM 865 O O . ALA A 1 109 ? 1.469 -6.223 -8.562 1 97.44 109 ALA A O 1
ATOM 866 N N . PRO A 1 110 ? 1.584 -3.938 -8.336 1 97.12 110 PRO A N 1
ATOM 867 C CA . PRO A 1 110 ? 0.154 -3.896 -8.023 1 97.12 110 PRO A CA 1
ATOM 868 C C . PRO A 1 110 ? -0.715 -4.441 -9.156 1 97.12 110 PRO A C 1
ATOM 870 O O . PRO A 1 110 ? -0.384 -4.266 -10.328 1 97.12 110 PRO A O 1
ATOM 873 N N . GLY A 1 111 ? -1.826 -5.059 -8.766 1 97.06 111 GLY A N 1
ATOM 874 C CA . GLY A 1 111 ? -2.668 -5.789 -9.695 1 97.06 111 GLY A CA 1
ATOM 875 C C . GLY A 1 111 ? -3.18 -4.926 -10.836 1 97.06 111 GLY A C 1
ATOM 876 O O . GLY A 1 111 ? -3.449 -5.426 -11.93 1 97.06 111 GLY A O 1
ATOM 877 N N . SER A 1 112 ? -3.26 -3.688 -10.625 1 94 112 SER A N 1
ATOM 878 C CA . SER A 1 112 ? -3.842 -2.777 -11.602 1 94 112 SER A CA 1
ATOM 879 C C . SER A 1 112 ? -3.057 -2.799 -12.914 1 94 112 SER A C 1
ATOM 881 O O . SER A 1 112 ? -3.58 -2.424 -13.961 1 94 112 SER A O 1
ATOM 883 N N . ARG A 1 113 ? -1.878 -3.271 -12.867 1 95.19 113 ARG A N 1
ATOM 884 C CA . ARG A 1 113 ? -1.049 -3.307 -14.062 1 95.19 113 ARG A CA 1
ATOM 885 C C . ARG A 1 113 ? -1.464 -4.449 -14.984 1 95.19 113 ARG A C 1
ATOM 887 O O . ARG A 1 113 ? -1.056 -4.5 -16.141 1 95.19 113 ARG A O 1
ATOM 894 N N . ILE A 1 114 ? -2.258 -5.367 -14.422 1 96.44 114 ILE A N 1
ATOM 895 C CA . ILE A 1 114 ? -2.668 -6.5 -15.242 1 96.44 114 ILE A CA 1
ATOM 896 C C . ILE A 1 114 ? -4.191 -6.578 -15.289 1 96.44 114 ILE A C 1
ATOM 898 O O . ILE A 1 114 ? -4.754 -7.539 -15.82 1 96.44 114 ILE A O 1
ATOM 902 N N . ILE A 1 115 ? -4.887 -5.695 -14.672 1 93.19 115 ILE A N 1
ATOM 903 C CA . ILE A 1 115 ? -6.344 -5.75 -14.594 1 93.19 115 ILE A CA 1
ATOM 904 C C . ILE A 1 115 ? -6.953 -5.254 -15.898 1 93.19 115 ILE A C 1
ATOM 906 O O . ILE A 1 115 ? -7.008 -4.043 -16.141 1 93.19 115 ILE A O 1
ATOM 910 N N . ALA A 1 116 ? -7.426 -6.191 -16.641 1 91.31 116 ALA A N 1
ATOM 911 C CA . ALA A 1 116 ? -8.109 -5.891 -17.891 1 91.31 116 ALA A CA 1
ATOM 912 C C . ALA A 1 116 ? -9.617 -6.051 -17.75 1 91.31 116 ALA A C 1
ATOM 914 O O . ALA A 1 116 ? -10.383 -5.562 -18.578 1 91.31 116 ALA A O 1
ATOM 915 N N . ILE A 1 117 ? -9.969 -6.723 -16.688 1 88.31 117 ILE A N 1
ATOM 916 C CA . ILE A 1 117 ? -11.383 -6.988 -16.406 1 88.31 117 ILE A CA 1
ATOM 917 C C . ILE A 1 117 ? -11.805 -6.25 -15.141 1 88.31 117 ILE A C 1
ATOM 919 O O . ILE A 1 117 ? -11.367 -6.594 -14.039 1 88.31 117 ILE A O 1
ATOM 923 N N . PRO A 1 118 ? -12.594 -5.227 -15.125 1 79.31 118 PRO A N 1
ATOM 924 C CA . PRO A 1 118 ? -12.875 -4.277 -14.047 1 79.31 118 PRO A CA 1
ATOM 925 C C . PRO A 1 118 ? -13.281 -4.969 -12.742 1 79.31 118 PRO A C 1
ATOM 927 O O . PRO A 1 118 ? -12.914 -4.52 -11.656 1 79.31 118 PRO A O 1
ATOM 930 N N . HIS A 1 119 ? -13.938 -6.039 -12.664 1 83.88 119 HIS A N 1
ATOM 931 C CA . HIS A 1 119 ? -14.445 -6.59 -11.414 1 83.88 119 HIS A CA 1
ATOM 932 C C . HIS A 1 119 ? -13.625 -7.789 -10.961 1 83.88 119 HIS A C 1
ATOM 934 O O . HIS A 1 119 ? -13.93 -8.414 -9.945 1 83.88 119 HIS A O 1
ATOM 940 N N . VAL A 1 120 ? -12.617 -8.023 -11.609 1 92.94 120 VAL A N 1
ATOM 941 C CA . VAL A 1 120 ? -11.688 -9.078 -11.227 1 92.94 120 VAL A CA 1
ATOM 942 C C . VAL A 1 120 ? -10.312 -8.469 -10.93 1 92.94 120 VAL A C 1
ATOM 944 O O . VAL A 1 120 ? -9.5 -8.297 -11.844 1 92.94 120 VAL A O 1
ATOM 947 N N . ARG A 1 121 ? -10.148 -8.156 -9.625 1 94.12 121 ARG A N 1
ATOM 948 C CA . ARG A 1 121 ? -9.07 -7.242 -9.273 1 94.12 121 ARG A CA 1
ATOM 949 C C . ARG A 1 121 ? -8.133 -7.871 -8.25 1 94.12 121 ARG A C 1
ATOM 951 O O . ARG A 1 121 ? -8.266 -7.641 -7.047 1 94.12 121 ARG A O 1
ATOM 958 N N . PRO A 1 122 ? -7.152 -8.617 -8.703 1 97.12 122 PRO A N 1
ATOM 959 C CA . PRO A 1 122 ? -6.125 -9.078 -7.766 1 97.12 122 PRO A CA 1
ATOM 960 C C . PRO A 1 122 ? -5.328 -7.922 -7.16 1 97.12 122 PRO A C 1
ATOM 962 O O . PRO A 1 122 ? -5.215 -6.855 -7.77 1 97.12 122 PRO A O 1
ATOM 965 N N . ASP A 1 123 ? -4.797 -8.102 -5.969 1 97.19 123 ASP A N 1
ATOM 966 C CA . ASP A 1 123 ? -3.953 -7.102 -5.324 1 97.19 123 ASP A CA 1
ATOM 967 C C . ASP A 1 123 ? -2.623 -6.949 -6.059 1 97.19 123 ASP A C 1
ATOM 969 O O . ASP A 1 123 ? -2.111 -5.836 -6.199 1 97.19 123 ASP A O 1
ATOM 973 N N . TRP A 1 124 ? -2.129 -8.062 -6.48 1 98.56 124 TRP A N 1
ATOM 974 C CA . TRP A 1 124 ? -0.824 -8.133 -7.133 1 98.56 124 TRP A CA 1
ATOM 975 C C . TRP A 1 124 ? -0.93 -8.812 -8.492 1 98.56 124 TRP A C 1
ATOM 977 O O . TRP A 1 124 ? -1.828 -9.625 -8.719 1 98.56 124 TRP A O 1
ATOM 987 N N . GLY A 1 125 ? -0.014 -8.461 -9.367 1 98.5 125 GLY A N 1
ATOM 988 C CA . GLY A 1 125 ? 0.05 -9.109 -10.672 1 98.5 125 GLY A CA 1
ATOM 989 C C . GLY A 1 125 ? 1.451 -9.141 -11.258 1 98.5 125 GLY A C 1
ATOM 990 O O . GLY A 1 125 ? 2.184 -8.148 -11.172 1 98.5 125 GLY A O 1
ATOM 991 N N . ALA A 1 126 ? 1.821 -10.266 -11.773 1 98.75 126 ALA A N 1
ATOM 992 C CA . ALA A 1 126 ? 3.027 -10.359 -12.586 1 98.75 126 ALA A CA 1
ATOM 993 C C . ALA A 1 126 ? 2.689 -10.32 -14.078 1 98.75 126 ALA A C 1
ATOM 995 O O . ALA A 1 126 ? 1.663 -10.859 -14.5 1 98.75 126 ALA A O 1
ATOM 996 N N . GLY A 1 127 ? 3.531 -9.688 -14.797 1 98.31 127 GLY A N 1
ATOM 997 C CA . GLY A 1 127 ? 3.389 -9.594 -16.234 1 98.31 127 GLY A CA 1
ATOM 998 C C . GLY A 1 127 ? 4.699 -9.305 -16.953 1 98.31 127 GLY A C 1
ATOM 999 O O . GLY A 1 127 ? 5.77 -9.398 -16.344 1 98.31 127 GLY A O 1
ATOM 1000 N N . SER A 1 128 ? 4.535 -9.172 -18.234 1 97.94 128 SER A N 1
ATOM 1001 C CA . SER A 1 128 ? 5.633 -8.734 -19.094 1 97.94 128 SER A CA 1
ATOM 1002 C C . SER A 1 128 ? 5.277 -7.449 -19.828 1 97.94 128 SER A C 1
ATOM 1004 O O . SER A 1 128 ? 4.215 -7.355 -20.438 1 97.94 128 SER A O 1
ATOM 1006 N N . ALA A 1 129 ? 6.176 -6.547 -19.75 1 94.75 129 ALA A N 1
ATOM 1007 C CA . ALA A 1 129 ? 5.926 -5.266 -20.406 1 94.75 129 ALA A CA 1
ATOM 1008 C C . ALA A 1 129 ? 5.75 -5.449 -21.906 1 94.75 129 ALA A C 1
ATOM 1010 O O . ALA A 1 129 ? 5.18 -4.586 -22.578 1 94.75 129 ALA A O 1
ATOM 1011 N N . ASP A 1 130 ? 6.133 -6.578 -22.438 1 95.12 130 ASP A N 1
ATOM 1012 C CA . ASP A 1 130 ? 6.043 -6.859 -23.859 1 95.12 130 ASP A CA 1
ATOM 1013 C C . ASP A 1 130 ? 4.695 -7.484 -24.219 1 95.12 130 ASP A C 1
ATOM 1015 O O . ASP A 1 130 ? 4.352 -7.609 -25.391 1 95.12 130 ASP A O 1
ATOM 1019 N N . LEU A 1 131 ? 3.996 -7.922 -23.25 1 95.56 131 LEU A N 1
ATOM 1020 C CA . LEU A 1 131 ? 2.709 -8.578 -23.469 1 95.56 131 LEU A CA 1
ATOM 1021 C C . LEU A 1 131 ? 1.565 -7.703 -22.969 1 95.56 131 LEU A C 1
ATOM 1023 O O . LEU A 1 131 ? 1.039 -7.93 -21.875 1 95.56 131 LEU A O 1
ATOM 1027 N N . GLN A 1 132 ? 1.215 -6.809 -23.797 1 94.19 132 GLN A N 1
ATOM 1028 C CA . GLN A 1 132 ? 0.213 -5.824 -23.391 1 94.19 132 GLN A CA 1
ATOM 1029 C C . GLN A 1 132 ? -1.085 -6.012 -24.172 1 94.19 132 GLN A C 1
ATOM 1031 O O . GLN A 1 132 ? -1.065 -6.465 -25.328 1 94.19 132 GLN A O 1
ATOM 1036 N N . TYR A 1 133 ? -2.113 -5.684 -23.484 1 91.44 133 TYR A N 1
ATOM 1037 C CA . TYR A 1 133 ? -3.369 -5.527 -24.203 1 91.44 133 TYR A CA 1
ATOM 1038 C C . TYR A 1 133 ? -3.32 -4.316 -25.125 1 91.44 133 TYR A C 1
ATOM 1040 O O . TYR A 1 133 ? -2.572 -3.367 -24.875 1 91.44 133 TYR A O 1
ATOM 1048 N N . THR A 1 134 ? -4.078 -4.379 -26.125 1 87.38 134 THR A N 1
ATOM 1049 C CA . THR A 1 134 ? -4.266 -3.203 -26.969 1 87.38 134 THR A CA 1
ATOM 1050 C C . THR A 1 134 ? -5.09 -2.143 -26.234 1 87.38 134 THR A C 1
ATOM 1052 O O . THR A 1 134 ? -4.836 -0.945 -26.391 1 87.38 134 THR A O 1
ATOM 1055 N N . SER A 1 135 ? -6.059 -2.639 -25.547 1 83.12 135 SER A N 1
ATOM 1056 C CA . SER A 1 135 ? -6.902 -1.833 -24.672 1 83.12 135 SER A CA 1
ATOM 1057 C C . SER A 1 135 ? -7.258 -2.594 -23.406 1 83.12 135 SER A C 1
ATOM 1059 O O . SER A 1 135 ? -7.645 -3.764 -23.453 1 83.12 135 SER A O 1
ATOM 1061 N N . PRO A 1 136 ? -7.133 -1.956 -22.312 1 83.12 136 PRO A N 1
ATOM 1062 C CA . PRO A 1 136 ? -6.664 -0.598 -22.016 1 83.12 136 PRO A CA 1
ATOM 1063 C C . PRO A 1 136 ? -5.164 -0.431 -22.25 1 83.12 136 PRO A C 1
ATOM 1065 O O . PRO A 1 136 ? -4.398 -1.384 -22.078 1 83.12 136 PRO A O 1
ATOM 1068 N N . ILE A 1 137 ? -4.77 0.738 -22.438 1 82.81 137 ILE A N 1
ATOM 1069 C CA . ILE A 1 137 ? -3.379 1.05 -22.75 1 82.81 137 ILE A CA 1
ATOM 1070 C C . ILE A 1 137 ? -2.512 0.847 -21.516 1 82.81 137 ILE A C 1
ATOM 1072 O O . ILE A 1 137 ? -2.893 1.249 -20.406 1 82.81 137 ILE A O 1
ATOM 1076 N N . GLY A 1 138 ? -1.407 0.102 -21.703 1 88.38 138 GLY A N 1
ATOM 1077 C CA . GLY A 1 138 ? -0.414 -0.037 -20.641 1 88.38 138 GLY A CA 1
ATOM 1078 C C . GLY A 1 138 ? -0.664 -1.229 -19.75 1 88.38 138 GLY A C 1
ATOM 1079 O O . GLY A 1 138 ? 0.16 -1.548 -18.875 1 88.38 138 GLY A O 1
ATOM 1080 N N . VAL A 1 139 ? -1.815 -1.843 -19.906 1 93.81 139 VAL A N 1
ATOM 1081 C CA . VAL A 1 139 ? -2.146 -3.02 -19.109 1 93.81 139 VAL A CA 1
ATOM 1082 C C . VAL A 1 139 ? -1.579 -4.27 -19.781 1 93.81 139 VAL A C 1
ATOM 1084 O O . VAL A 1 139 ? -1.678 -4.43 -21 1 93.81 139 VAL A O 1
ATOM 1087 N N . CYS A 1 140 ? -1.012 -5.09 -18.984 1 96.81 140 CYS A N 1
ATOM 1088 C CA . CYS A 1 140 ? -0.353 -6.289 -19.484 1 96.81 140 CYS A CA 1
ATOM 1089 C C . CYS A 1 140 ? -1.179 -7.535 -19.188 1 96.81 140 CYS A C 1
ATOM 1091 O O . CYS A 1 140 ? -2.021 -7.527 -18.297 1 96.81 140 CYS A O 1
ATOM 1093 N N . HIS A 1 141 ? -0.926 -8.508 -20 1 97.12 141 HIS A N 1
ATOM 1094 C CA . HIS A 1 141 ? -1.544 -9.797 -19.703 1 97.12 141 HIS A CA 1
ATOM 1095 C C . HIS A 1 141 ? -1.041 -10.367 -18.391 1 97.12 141 HIS A C 1
ATOM 1097 O O . HIS A 1 141 ? 0.151 -10.281 -18.078 1 97.12 141 HIS A O 1
ATOM 1103 N N . ALA A 1 142 ? -1.939 -10.977 -17.688 1 98.06 142 ALA A N 1
ATOM 1104 C CA . ALA A 1 142 ? -1.589 -11.555 -16.391 1 98.06 142 ALA A CA 1
ATOM 1105 C C . ALA A 1 142 ? -0.811 -12.859 -16.562 1 98.06 142 ALA A C 1
ATOM 1107 O O . ALA A 1 142 ? -1.278 -13.781 -17.234 1 98.06 142 ALA A O 1
ATOM 1108 N N . LEU A 1 143 ? 0.356 -12.906 -16.016 1 98.69 143 LEU A N 1
ATOM 1109 C CA . LEU A 1 143 ? 1.08 -14.164 -15.875 1 98.69 143 LEU A CA 1
ATOM 1110 C C . LEU A 1 143 ? 0.716 -14.859 -14.562 1 98.69 143 LEU A C 1
ATOM 1112 O O . LEU A 1 143 ? 0.532 -16.078 -14.539 1 98.69 143 LEU A O 1
ATOM 1116 N N . VAL A 1 144 ? 0.666 -14.117 -13.547 1 98.88 144 VAL A N 1
ATOM 1117 C CA . VAL A 1 144 ? 0.345 -14.594 -12.203 1 98.88 144 VAL A CA 1
ATOM 1118 C C . VAL A 1 144 ? -0.555 -13.586 -11.5 1 98.88 144 VAL A C 1
ATOM 1120 O O . VAL A 1 144 ? -0.35 -12.375 -11.609 1 98.88 144 VAL A O 1
ATOM 1123 N N . CYS A 1 145 ? -1.55 -14.055 -10.781 1 98.56 145 CYS A N 1
ATOM 1124 C CA . CYS A 1 145 ? -2.395 -13.227 -9.93 1 98.56 145 CYS A CA 1
ATOM 1125 C C . CYS A 1 145 ? -2.115 -13.492 -8.453 1 98.56 145 CYS A C 1
ATOM 1127 O O . CYS A 1 145 ? -1.876 -14.633 -8.062 1 98.56 145 CYS A O 1
ATOM 1129 N N . GLY A 1 146 ? -2.127 -12.445 -7.676 1 98.69 146 GLY A N 1
ATOM 1130 C CA . GLY A 1 146 ? -1.843 -12.617 -6.262 1 98.69 146 GLY A CA 1
ATOM 1131 C C . GLY A 1 146 ? -2.723 -11.766 -5.367 1 98.69 146 GLY A C 1
ATOM 1132 O O . GLY A 1 146 ? -3.252 -10.742 -5.805 1 98.69 146 GLY A O 1
ATOM 1133 N N . ASP A 1 147 ? -2.861 -12.211 -4.117 1 97.94 147 ASP A N 1
ATOM 1134 C CA . ASP A 1 147 ? -3.623 -11.477 -3.111 1 97.94 147 ASP A CA 1
ATOM 1135 C C . ASP A 1 147 ? -2.895 -11.469 -1.769 1 97.94 147 ASP A C 1
ATOM 1137 O O . ASP A 1 147 ? -2.059 -12.328 -1.504 1 97.94 147 ASP A O 1
ATOM 1141 N N . THR A 1 148 ? -3.232 -10.469 -0.995 1 97.31 148 THR A N 1
ATOM 1142 C CA . THR A 1 148 ? -2.799 -10.375 0.396 1 97.31 148 THR A CA 1
ATOM 1143 C C . THR A 1 148 ? -3.945 -10.727 1.342 1 97.31 148 THR A C 1
ATOM 1145 O O . THR A 1 148 ? -5.082 -10.289 1.136 1 97.31 148 THR A O 1
ATOM 1148 N N . LYS A 1 149 ? -3.701 -11.578 2.268 1 94.88 149 LYS A N 1
ATOM 1149 C CA . LYS A 1 149 ? -4.645 -11.883 3.34 1 94.88 149 LYS A CA 1
ATOM 1150 C C . LYS A 1 149 ? -3.979 -11.773 4.707 1 94.88 149 LYS A C 1
ATOM 1152 O O . LYS A 1 149 ? -2.834 -12.195 4.883 1 94.88 149 LYS A O 1
ATOM 1157 N N . LEU A 1 150 ? -4.668 -11.188 5.582 1 94.19 150 LEU A N 1
ATOM 1158 C CA . LEU A 1 150 ? -4.188 -11.078 6.953 1 94.19 150 LEU A CA 1
ATOM 1159 C C . LEU A 1 150 ? -4.945 -12.031 7.875 1 94.19 150 LEU A C 1
ATOM 1161 O O . LEU A 1 150 ? -6.18 -12.086 7.836 1 94.19 150 LEU A O 1
ATOM 1165 N N . GLY A 1 151 ? -4.203 -12.781 8.656 1 91.62 151 GLY A N 1
ATOM 1166 C CA . GLY A 1 151 ? -4.801 -13.648 9.656 1 91.62 151 GLY A CA 1
ATOM 1167 C C . GLY A 1 151 ? -5.52 -14.844 9.062 1 91.62 151 GLY A C 1
ATOM 1168 O O . GLY A 1 151 ? -6.41 -15.422 9.695 1 91.62 151 GLY A O 1
ATOM 1169 N N . TRP A 1 152 ? -5.184 -15.227 7.898 1 93.81 152 TRP A N 1
ATOM 1170 C CA . TRP A 1 152 ? -5.871 -16.312 7.215 1 93.81 152 TRP A CA 1
ATOM 1171 C C . TRP A 1 152 ? -5.371 -17.672 7.711 1 93.81 152 TRP A C 1
ATOM 1173 O O . TRP A 1 152 ? -4.164 -17.891 7.805 1 93.81 152 TRP A O 1
ATOM 1183 N N . ASP A 1 153 ? -6.316 -18.516 8.023 1 93.88 153 ASP A N 1
ATOM 1184 C CA . ASP A 1 153 ? -6 -19.875 8.43 1 93.88 153 ASP A CA 1
ATOM 1185 C C . ASP A 1 153 ? -6.012 -20.828 7.23 1 93.88 153 ASP A C 1
ATOM 1187 O O . ASP A 1 153 ? -7.023 -21.469 6.949 1 93.88 153 ASP A O 1
ATOM 1191 N N . VAL A 1 154 ? -4.871 -20.969 6.668 1 96.06 154 VAL A N 1
ATOM 1192 C CA . VAL A 1 154 ? -4.723 -21.75 5.438 1 96.06 154 VAL A CA 1
ATOM 1193 C C . VAL A 1 154 ? -5.027 -23.219 5.707 1 96.06 154 VAL A C 1
ATOM 1195 O O . VAL A 1 154 ? -5.715 -23.875 4.918 1 96.06 154 VAL A O 1
ATOM 1198 N N . ASP A 1 155 ? -4.539 -23.75 6.773 1 96.38 155 ASP A N 1
ATOM 1199 C CA . ASP A 1 155 ? -4.727 -25.172 7.098 1 96.38 155 ASP A CA 1
ATOM 1200 C C . ASP A 1 155 ? -6.207 -25.5 7.27 1 96.38 155 ASP A C 1
ATOM 1202 O O . ASP A 1 155 ? -6.68 -26.531 6.777 1 96.38 155 ASP A O 1
ATOM 1206 N N . ARG A 1 156 ? -6.855 -24.672 7.945 1 95.25 156 ARG A N 1
ATOM 1207 C CA . ARG A 1 156 ? -8.289 -24.875 8.141 1 95.25 156 ARG A CA 1
ATOM 1208 C C . ARG A 1 156 ? -9.031 -24.828 6.809 1 95.25 156 ARG A C 1
ATOM 1210 O O . ARG A 1 156 ? -9.961 -25.609 6.574 1 95.25 156 ARG A O 1
ATOM 1217 N N . ALA A 1 157 ? -8.633 -23.922 5.945 1 96.62 157 ALA A N 1
ATOM 1218 C CA . ALA A 1 157 ? -9.258 -23.812 4.629 1 96.62 157 ALA A CA 1
ATOM 1219 C C . ALA A 1 157 ? -9.086 -25.109 3.84 1 96.62 157 ALA A C 1
ATOM 1221 O O . ALA A 1 157 ? -10.039 -25.625 3.254 1 96.62 157 ALA A O 1
ATOM 1222 N N . ILE A 1 158 ? -7.926 -25.625 3.855 1 97.62 158 ILE A N 1
ATOM 1223 C CA . ILE A 1 158 ? -7.617 -26.844 3.119 1 97.62 158 ILE A CA 1
ATOM 1224 C C . ILE A 1 158 ? -8.414 -28 3.703 1 97.62 158 ILE A C 1
ATOM 1226 O O . ILE A 1 158 ? -9 -28.797 2.961 1 97.62 158 ILE A O 1
ATOM 1230 N N . ARG A 1 159 ? -8.484 -28.094 4.973 1 96.88 159 ARG A N 1
ATOM 1231 C CA . ARG A 1 159 ? -9.227 -29.172 5.629 1 96.88 159 ARG A CA 1
ATOM 1232 C C . ARG A 1 159 ? -10.711 -29.109 5.273 1 96.88 159 ARG A C 1
ATOM 1234 O O . ARG A 1 159 ? -11.344 -30.141 5.051 1 96.88 159 ARG A O 1
ATOM 1241 N N . LEU A 1 160 ? -11.211 -27.906 5.25 1 96.12 160 LEU A N 1
ATOM 1242 C CA . LEU A 1 160 ? -12.617 -27.734 4.914 1 96.12 160 LEU A CA 1
ATOM 1243 C C . LEU A 1 160 ? -12.914 -28.25 3.512 1 96.12 160 LEU A C 1
ATOM 1245 O O . LEU A 1 160 ? -13.93 -28.906 3.289 1 96.12 160 LEU A O 1
ATOM 1249 N N . VAL A 1 161 ? -12.07 -27.953 2.623 1 96.81 161 VAL A N 1
ATOM 1250 C CA . VAL A 1 161 ? -12.258 -28.438 1.257 1 96.81 161 VAL A CA 1
ATOM 1251 C C . VAL A 1 161 ? -12.133 -29.953 1.219 1 96.81 161 VAL A C 1
ATOM 1253 O O . VAL A 1 161 ? -12.922 -30.641 0.558 1 96.81 161 VAL A O 1
ATOM 1256 N N . ASP A 1 162 ? -11.211 -30.484 1.935 1 95.19 162 ASP A N 1
ATOM 1257 C CA . ASP A 1 162 ? -10.969 -31.922 1.979 1 95.19 162 ASP A CA 1
ATOM 1258 C C . ASP A 1 162 ? -12.172 -32.656 2.549 1 95.19 162 ASP A C 1
ATOM 1260 O O . ASP A 1 162 ? -12.453 -33.812 2.154 1 95.19 162 ASP A O 1
ATOM 1264 N N . ASP A 1 163 ? -12.812 -32 3.438 1 91.94 163 ASP A N 1
ATOM 1265 C CA . ASP A 1 163 ? -13.961 -32.625 4.094 1 91.94 163 ASP A CA 1
ATOM 1266 C C . ASP A 1 163 ? -15.164 -32.688 3.16 1 91.94 163 ASP A C 1
ATOM 1268 O O . ASP A 1 163 ? -16.125 -33.406 3.412 1 91.94 163 ASP A O 1
ATOM 1272 N N . GLY A 1 164 ? -15.172 -31.969 2.117 1 89.88 164 GLY A N 1
ATOM 1273 C CA . GLY A 1 164 ? -16.266 -31.953 1.161 1 89.88 164 GLY A CA 1
ATOM 1274 C C . GLY A 1 164 ? -17.438 -31.109 1.61 1 89.88 164 GLY A C 1
ATOM 1275 O O . GLY A 1 164 ? -17.625 -30.891 2.809 1 89.88 164 GLY A O 1
ATOM 1276 N N . SER A 1 165 ? -18.156 -30.547 0.743 1 89.56 165 SER A N 1
ATOM 1277 C CA . SER A 1 165 ? -19.375 -29.781 0.939 1 89.56 165 SER A CA 1
ATOM 1278 C C . SER A 1 165 ? -19.141 -28.609 1.875 1 89.56 165 SER A C 1
ATOM 1280 O O . SER A 1 165 ? -19.953 -28.344 2.762 1 89.56 165 SER A O 1
ATOM 1282 N N . TYR A 1 166 ? -17.969 -27.969 1.767 1 93.06 166 TYR A N 1
ATOM 1283 C CA . TYR A 1 166 ? -17.625 -26.891 2.707 1 93.06 166 TYR A CA 1
ATOM 1284 C C . TYR A 1 166 ? -18.578 -25.719 2.555 1 93.06 166 TYR A C 1
ATOM 1286 O O . TYR A 1 166 ? -18.75 -24.922 3.482 1 93.06 166 TYR A O 1
ATOM 1294 N N . GLU A 1 167 ? -19.234 -25.594 1.417 1 90.06 167 GLU A N 1
ATOM 1295 C CA . GLU A 1 167 ? -20.125 -24.469 1.141 1 90.06 167 GLU A CA 1
ATOM 1296 C C . GLU A 1 167 ? -21.297 -24.422 2.123 1 90.06 167 GLU A C 1
ATOM 1298 O O . GLU A 1 167 ? -21.875 -23.375 2.352 1 90.06 167 GLU A O 1
ATOM 1303 N N . GLU A 1 168 ? -21.594 -25.516 2.646 1 89.62 168 GLU A N 1
ATOM 1304 C CA . GLU A 1 168 ? -22.719 -25.641 3.568 1 89.62 168 GLU A CA 1
ATOM 1305 C C . GLU A 1 168 ? -22.266 -25.422 5.012 1 89.62 168 GLU A C 1
ATOM 1307 O O . GLU A 1 168 ? -23.094 -25.344 5.918 1 89.62 168 GLU A O 1
ATOM 1312 N N . GLN A 1 169 ? -21.031 -25.344 5.164 1 89.56 169 GLN A N 1
ATOM 1313 C CA . GLN A 1 169 ? -20.5 -25.203 6.516 1 89.56 169 GLN A CA 1
ATOM 1314 C C . GLN A 1 169 ? -20.453 -23.75 6.945 1 89.56 169 GLN A C 1
ATOM 1316 O O . GLN A 1 169 ? -20.281 -22.859 6.113 1 89.56 169 GLN A O 1
ATOM 1321 N N . PRO A 1 170 ? -20.625 -23.469 8.188 1 86.94 170 PRO A N 1
ATOM 1322 C CA . PRO A 1 170 ? -20.625 -22.109 8.703 1 86.94 170 PRO A CA 1
ATOM 1323 C C . PRO A 1 170 ? -19.312 -21.375 8.438 1 86.94 170 PRO A C 1
ATOM 1325 O O . PRO A 1 170 ? -19.297 -20.156 8.281 1 86.94 170 PRO A O 1
ATOM 1328 N N . ASP A 1 171 ? -18.297 -22.172 8.391 1 88.44 171 ASP A N 1
ATOM 1329 C CA . ASP A 1 171 ? -16.984 -21.547 8.242 1 88.44 171 ASP A CA 1
ATOM 1330 C C . ASP A 1 171 ? -16.547 -21.547 6.781 1 88.44 171 ASP A C 1
ATOM 1332 O O . ASP A 1 171 ? -15.352 -21.453 6.488 1 88.44 171 ASP A O 1
ATOM 1336 N N . SER A 1 172 ? -17.5 -21.547 5.887 1 89.94 172 SER A N 1
ATOM 1337 C CA . SER A 1 172 ? -17.203 -21.641 4.461 1 89.94 172 SER A CA 1
ATOM 1338 C C . SER A 1 172 ? -16.406 -20.422 3.994 1 89.94 172 SER A C 1
ATOM 1340 O O . SER A 1 172 ? -15.641 -20.5 3.027 1 89.94 172 SER A O 1
ATOM 1342 N N . HIS A 1 173 ? -16.484 -19.344 4.73 1 90.19 173 HIS A N 1
ATOM 1343 C CA . HIS A 1 173 ? -15.82 -18.109 4.34 1 90.19 173 HIS A CA 1
ATOM 1344 C C . HIS A 1 173 ? -14.305 -18.234 4.398 1 90.19 173 HIS A C 1
ATOM 1346 O O . HIS A 1 173 ? -13.586 -17.516 3.711 1 90.19 173 HIS A O 1
ATOM 1352 N N . ILE A 1 174 ? -13.82 -19.188 5.109 1 93.06 174 ILE A N 1
ATOM 1353 C CA . ILE A 1 174 ? -12.391 -19.391 5.281 1 93.06 174 ILE A CA 1
ATOM 1354 C C . ILE A 1 174 ? -11.781 -19.891 3.971 1 93.06 174 ILE A C 1
ATOM 1356 O O . ILE A 1 174 ? -10.57 -19.766 3.756 1 93.06 174 ILE A O 1
ATOM 1360 N N . VAL A 1 175 ? -12.609 -20.406 3.051 1 95.5 175 VAL A N 1
ATOM 1361 C CA . VAL A 1 175 ? -12.125 -20.969 1.798 1 95.5 175 VAL A CA 1
ATOM 1362 C C . VAL A 1 175 ? -12.117 -19.906 0.71 1 95.5 175 VAL A C 1
ATOM 1364 O O . VAL A 1 175 ? -11.539 -20.109 -0.363 1 95.5 175 VAL A O 1
ATOM 1367 N N . ARG A 1 176 ? -12.609 -18.75 0.957 1 94.81 176 ARG A N 1
ATOM 1368 C CA . ARG A 1 176 ? -12.859 -17.719 -0.044 1 94.81 176 ARG A CA 1
ATOM 1369 C C . ARG A 1 176 ? -11.555 -17.281 -0.709 1 94.81 176 ARG A C 1
ATOM 1371 O O . ARG A 1 176 ? -11.523 -17.047 -1.918 1 94.81 176 ARG A O 1
ATOM 1378 N N . PRO A 1 177 ? -10.469 -17.188 0.022 1 96.19 177 PRO A N 1
ATOM 1379 C CA . PRO A 1 177 ? -9.242 -16.797 -0.662 1 96.19 177 PRO A CA 1
ATOM 1380 C C . PRO A 1 177 ? -8.852 -17.75 -1.779 1 96.19 177 PRO A C 1
ATOM 1382 O O . PRO A 1 177 ? -8.375 -17.328 -2.834 1 96.19 177 PRO A O 1
ATOM 1385 N N . PHE A 1 178 ? -9.125 -19 -1.607 1 97.56 178 PHE A N 1
ATOM 1386 C CA . PHE A 1 178 ? -8.883 -19.969 -2.672 1 97.56 178 PHE A CA 1
ATOM 1387 C C . PHE A 1 178 ? -9.852 -19.766 -3.83 1 97.56 178 PHE A C 1
ATOM 1389 O O . PHE A 1 178 ? -9.453 -19.812 -4.996 1 97.56 178 PHE A O 1
ATOM 1396 N N . GLU A 1 179 ? -11.117 -19.547 -3.502 1 96.25 179 GLU A N 1
ATOM 1397 C CA . GLU A 1 179 ? -12.117 -19.281 -4.531 1 96.25 179 GLU A CA 1
ATOM 1398 C C . GLU A 1 179 ? -11.742 -18.062 -5.375 1 96.25 179 GLU A C 1
ATOM 1400 O O . GLU A 1 179 ? -11.914 -18.062 -6.594 1 96.25 179 GLU A O 1
ATOM 1405 N N . GLN A 1 180 ? -11.258 -17.141 -4.684 1 96.06 180 GLN A N 1
ATOM 1406 C CA . GLN A 1 180 ? -10.906 -15.891 -5.336 1 96.06 180 GLN A CA 1
ATOM 1407 C C . GLN A 1 180 ? -9.758 -16.078 -6.32 1 96.06 180 GLN A C 1
ATOM 1409 O O . GLN A 1 180 ? -9.844 -15.664 -7.477 1 96.06 180 GLN A O 1
ATOM 1414 N N . ILE A 1 181 ? -8.703 -16.719 -5.887 1 97.81 181 ILE A N 1
ATOM 1415 C CA . ILE A 1 181 ? -7.562 -16.938 -6.766 1 97.81 181 ILE A CA 1
ATOM 1416 C C . ILE A 1 181 ? -7.973 -17.844 -7.934 1 97.81 181 ILE A C 1
ATOM 1418 O O . ILE A 1 181 ? -7.578 -17.594 -9.078 1 97.81 181 ILE A O 1
ATOM 1422 N N . GLN A 1 182 ? -8.758 -18.859 -7.629 1 97.25 182 GLN A N 1
ATOM 1423 C CA . GLN A 1 182 ? -9.289 -19.719 -8.688 1 97.25 182 GLN A CA 1
ATOM 1424 C C . GLN A 1 182 ? -10.031 -18.891 -9.734 1 97.25 182 GLN A C 1
ATOM 1426 O O . GLN A 1 182 ? -9.852 -19.094 -10.938 1 97.25 182 GLN A O 1
ATOM 1431 N N . HIS A 1 183 ? -10.797 -18.047 -9.266 1 95.69 183 HIS A N 1
ATOM 1432 C CA . HIS A 1 183 ? -11.562 -17.172 -10.148 1 95.69 183 HIS A CA 1
ATOM 1433 C C . HIS A 1 183 ? -10.633 -16.297 -10.992 1 95.69 183 HIS A C 1
ATOM 1435 O O . HIS A 1 183 ? -10.805 -16.203 -12.211 1 95.69 183 HIS A O 1
ATOM 1441 N N . TYR A 1 184 ? -9.656 -15.672 -10.359 1 96.88 184 TYR A N 1
ATOM 1442 C CA . TYR A 1 184 ? -8.695 -14.867 -11.102 1 96.88 184 TYR A CA 1
ATOM 1443 C C . TYR A 1 184 ? -8.039 -15.68 -12.211 1 96.88 184 TYR A C 1
ATOM 1445 O O . TYR A 1 184 ? -7.984 -15.242 -13.359 1 96.88 184 TYR A O 1
ATOM 1453 N N . CYS A 1 185 ? -7.586 -16.828 -11.836 1 97.56 185 CYS A N 1
ATOM 1454 C CA . CYS A 1 185 ? -6.855 -17.672 -12.773 1 97.56 185 CYS A CA 1
ATOM 1455 C C . CYS A 1 185 ? -7.73 -18.047 -13.961 1 97.56 185 CYS A C 1
ATOM 1457 O O . CYS A 1 185 ? -7.277 -18.016 -15.109 1 97.56 185 CYS A O 1
ATOM 1459 N N . THR A 1 186 ? -8.93 -18.359 -13.719 1 96 186 THR A N 1
ATOM 1460 C CA . THR A 1 186 ? -9.844 -18.766 -14.781 1 96 186 THR A CA 1
ATOM 1461 C C . THR A 1 186 ? -10.172 -17.594 -15.695 1 96 186 THR A C 1
ATOM 1463 O O . THR A 1 186 ? -10.141 -17.719 -16.922 1 96 186 THR A O 1
ATOM 1466 N N . VAL A 1 187 ? -10.383 -16.484 -15.086 1 94.69 187 VAL A N 1
ATOM 1467 C CA . VAL A 1 187 ? -10.797 -15.312 -15.859 1 94.69 187 VAL A CA 1
ATOM 1468 C C . VAL A 1 187 ? -9.625 -14.797 -16.688 1 94.69 187 VAL A C 1
ATOM 1470 O O . VAL A 1 187 ? -9.789 -14.461 -17.859 1 94.69 187 VAL A O 1
ATOM 1473 N N . TYR A 1 188 ? -8.477 -14.797 -16.125 1 96.31 188 TYR A N 1
ATOM 1474 C CA . TYR A 1 188 ? -7.309 -14.25 -16.812 1 96.31 188 TYR A CA 1
ATOM 1475 C C . TYR A 1 188 ? -6.566 -15.344 -17.578 1 96.31 188 TYR A C 1
ATOM 1477 O O . TYR A 1 188 ? -5.52 -15.094 -18.172 1 96.31 188 TYR A O 1
ATOM 1485 N N . GLN A 1 189 ? -7.082 -16.5 -17.5 1 95.12 189 GLN A N 1
ATOM 1486 C CA . GLN A 1 189 ? -6.566 -17.641 -18.266 1 95.12 189 GLN A CA 1
ATOM 1487 C C . GLN A 1 189 ? -5.09 -17.875 -17.969 1 95.12 189 GLN A C 1
ATOM 1489 O O . GLN A 1 189 ? -4.277 -18 -18.891 1 95.12 189 GLN A O 1
ATOM 1494 N N . THR A 1 190 ? -4.77 -17.844 -16.734 1 97.88 190 THR A N 1
ATOM 1495 C CA . THR A 1 190 ? -3.439 -18.219 -16.266 1 97.88 190 THR A CA 1
ATOM 1496 C C . THR A 1 190 ? -3.529 -19.297 -15.195 1 97.88 190 THR A C 1
ATOM 1498 O O . THR A 1 190 ? -4.438 -19.281 -14.359 1 97.88 190 THR A O 1
ATOM 1501 N N . ARG A 1 191 ? -2.654 -20.203 -15.172 1 98.12 191 ARG A N 1
ATOM 1502 C CA . ARG A 1 191 ? -2.803 -21.328 -14.258 1 98.12 191 ARG A CA 1
ATOM 1503 C C . ARG A 1 191 ? -2.148 -21.047 -12.914 1 98.12 191 ARG A C 1
ATOM 1505 O O . ARG A 1 191 ? -2.262 -21.844 -11.977 1 98.12 191 ARG A O 1
ATOM 1512 N N . TYR A 1 192 ? -1.449 -19.891 -12.773 1 98.75 192 TYR A N 1
ATOM 1513 C CA . TYR A 1 192 ? -0.663 -19.641 -11.57 1 98.75 192 TYR A CA 1
ATOM 1514 C C . TYR A 1 192 ? -1.248 -18.484 -10.766 1 98.75 192 TYR A C 1
ATOM 1516 O O . TYR A 1 192 ? -1.657 -17.469 -11.336 1 98.75 192 TYR A O 1
ATOM 1524 N N . GLY A 1 193 ? -1.296 -18.656 -9.469 1 98.88 193 GLY A N 1
ATOM 1525 C CA . GLY A 1 193 ? -1.629 -17.609 -8.516 1 98.88 193 GLY A CA 1
ATOM 1526 C C . GLY A 1 193 ? -0.917 -17.766 -7.188 1 98.88 193 GLY A C 1
ATOM 1527 O O . GLY A 1 193 ? -0.23 -18.766 -6.961 1 98.88 193 GLY A O 1
ATOM 1528 N N . PHE A 1 194 ? -1.024 -16.734 -6.332 1 98.94 194 PHE A N 1
ATOM 1529 C CA . PHE A 1 194 ? -0.485 -16.859 -4.984 1 98.94 194 PHE A CA 1
ATOM 1530 C C . PHE A 1 194 ? -1.287 -16.031 -3.994 1 98.94 194 PHE A C 1
ATOM 1532 O O . PHE A 1 194 ? -1.995 -15.102 -4.391 1 98.94 194 PHE A O 1
ATOM 1539 N N . ILE A 1 195 ? -1.228 -16.391 -2.793 1 98.75 195 ILE A N 1
ATOM 1540 C CA . ILE A 1 195 ? -1.767 -15.633 -1.667 1 98.75 195 ILE A CA 1
ATOM 1541 C C . ILE A 1 195 ? -0.664 -15.375 -0.644 1 98.75 195 ILE A C 1
ATOM 1543 O O . ILE A 1 195 ? -0.112 -16.312 -0.066 1 98.75 195 ILE A O 1
ATOM 1547 N N . LEU A 1 196 ? -0.365 -14.148 -0.481 1 98.44 196 LEU A N 1
ATOM 1548 C CA . LEU A 1 196 ? 0.635 -13.734 0.499 1 98.44 196 LEU A CA 1
ATOM 1549 C C . LEU A 1 196 ? -0.024 -13.359 1.82 1 98.44 196 LEU A C 1
ATOM 1551 O O . LEU A 1 196 ? -0.954 -12.547 1.845 1 98.44 196 LEU A O 1
ATOM 1555 N N . THR A 1 197 ? 0.396 -13.969 2.904 1 96.94 197 THR A N 1
ATOM 1556 C CA . THR A 1 197 ? -0.173 -13.711 4.223 1 96.94 197 THR A CA 1
ATOM 1557 C C . THR A 1 197 ? 0.909 -13.258 5.199 1 96.94 197 THR A C 1
ATOM 1559 O O . THR A 1 197 ? 2.062 -13.062 4.809 1 96.94 197 THR A O 1
ATOM 1562 N N . ASP A 1 198 ? 0.523 -13.016 6.449 1 95.88 198 ASP A N 1
ATOM 1563 C CA . ASP A 1 198 ? 1.459 -12.68 7.516 1 95.88 198 ASP A CA 1
ATOM 1564 C C . ASP A 1 198 ? 2.156 -13.93 8.055 1 95.88 198 ASP A C 1
ATOM 1566 O O . ASP A 1 198 ? 3.064 -13.828 8.883 1 95.88 198 ASP A O 1
ATOM 1570 N N . LYS A 1 199 ? 1.804 -15.109 7.465 1 96.06 199 LYS A N 1
ATOM 1571 C CA . LYS A 1 199 ? 2.363 -16.359 7.988 1 96.06 199 LYS A CA 1
ATOM 1572 C C . LYS A 1 199 ? 3.104 -17.125 6.902 1 96.06 199 LYS A C 1
ATOM 1574 O O . LYS A 1 199 ? 4.027 -17.891 7.191 1 96.06 199 LYS A O 1
ATOM 1579 N N . CYS A 1 200 ? 2.648 -16.938 5.738 1 98 200 CYS A N 1
ATOM 1580 C CA . CYS A 1 200 ? 3.211 -17.719 4.641 1 98 200 CYS A CA 1
ATOM 1581 C C . CYS A 1 200 ? 2.758 -17.172 3.293 1 98 200 CYS A C 1
ATOM 1583 O O . CYS A 1 200 ? 1.941 -16.25 3.234 1 98 200 CYS A O 1
ATOM 1585 N N . VAL A 1 201 ? 3.373 -17.703 2.27 1 98.62 201 VAL A N 1
ATOM 1586 C CA . VAL A 1 201 ? 2.805 -17.578 0.932 1 98.62 201 VAL A CA 1
ATOM 1587 C C . VAL A 1 201 ? 2.24 -18.922 0.48 1 98.62 201 VAL A C 1
ATOM 1589 O O . VAL A 1 201 ? 2.809 -19.984 0.781 1 98.62 201 VAL A O 1
ATOM 1592 N N . VAL A 1 202 ? 1.126 -18.859 -0.142 1 98.88 202 VAL A N 1
ATOM 1593 C CA . VAL A 1 202 ? 0.514 -20.031 -0.774 1 98.88 202 VAL A CA 1
ATOM 1594 C C . VAL A 1 202 ? 0.598 -19.891 -2.293 1 98.88 202 VAL A C 1
ATOM 1596 O O . VAL A 1 202 ? -0.061 -19.031 -2.885 1 98.88 202 VAL A O 1
ATOM 1599 N N . LEU A 1 203 ? 1.429 -20.703 -2.912 1 98.88 203 LEU A N 1
ATOM 1600 C CA . LEU A 1 203 ? 1.45 -20.797 -4.367 1 98.88 203 LEU A CA 1
ATOM 1601 C C . LEU A 1 203 ? 0.377 -21.75 -4.871 1 98.88 203 LEU A C 1
ATOM 1603 O O . LEU A 1 203 ? 0.142 -22.797 -4.262 1 98.88 203 LEU A O 1
ATOM 1607 N N . ILE A 1 204 ? -0.203 -21.391 -5.992 1 98.88 204 ILE A N 1
ATOM 1608 C CA . ILE A 1 204 ? -1.324 -22.172 -6.504 1 98.88 204 ILE A CA 1
ATOM 1609 C C . ILE A 1 204 ? -1.144 -22.406 -8 1 98.88 204 ILE A C 1
ATOM 1611 O O . ILE A 1 204 ? -0.865 -21.484 -8.758 1 98.88 204 ILE A O 1
ATOM 1615 N N . ARG A 1 205 ? -1.279 -23.609 -8.438 1 98.75 205 ARG A N 1
ATOM 1616 C CA . ARG A 1 205 ? -1.47 -23.969 -9.836 1 98.75 205 ARG A CA 1
ATOM 1617 C C . ARG A 1 205 ? -2.854 -24.578 -10.07 1 98.75 205 ARG A C 1
ATOM 1619 O O . ARG A 1 205 ? -3.244 -25.516 -9.383 1 98.75 205 ARG A O 1
ATOM 1626 N N . VAL A 1 206 ? -3.564 -24.031 -10.977 1 98.5 206 VAL A N 1
ATOM 1627 C CA . VAL A 1 206 ? -4.938 -24.453 -11.25 1 98.5 206 VAL A CA 1
ATOM 1628 C C . VAL A 1 206 ? -4.949 -25.484 -12.383 1 98.5 206 VAL A C 1
ATOM 1630 O O . VAL A 1 206 ? -4.383 -25.234 -13.453 1 98.5 206 VAL A O 1
ATOM 1633 N N . ARG A 1 207 ? -5.582 -26.516 -12.164 1 97.75 207 ARG A N 1
ATOM 1634 C CA . ARG A 1 207 ? -5.75 -27.547 -13.195 1 97.75 207 ARG A CA 1
ATOM 1635 C C . ARG A 1 207 ? -7.227 -27.75 -13.516 1 97.75 207 ARG A C 1
ATOM 1637 O O . ARG A 1 207 ? -8.047 -27.938 -12.609 1 97.75 207 ARG A O 1
ATOM 1644 N N . LEU A 1 208 ? -7.555 -27.844 -14.727 1 96.5 208 LEU A N 1
ATOM 1645 C CA . LEU A 1 208 ? -8.93 -27.984 -15.188 1 96.5 208 LEU A CA 1
ATOM 1646 C C . LEU A 1 208 ? -9.367 -29.438 -15.141 1 96.5 208 LEU A C 1
ATOM 1648 O O . LEU A 1 208 ? -8.531 -30.344 -15.133 1 96.5 208 LEU A O 1
ATOM 1652 N N . SER A 1 209 ? -10.688 -29.562 -15.07 1 93.06 209 SER A N 1
ATOM 1653 C CA . SER A 1 209 ? -11.281 -30.891 -15.195 1 93.06 209 SER A CA 1
ATOM 1654 C C . SER A 1 209 ? -11.156 -31.422 -16.625 1 93.06 209 SER A C 1
ATOM 1656 O O . SER A 1 209 ? -11.281 -30.656 -17.578 1 93.06 209 SER A O 1
ATOM 1658 N N . PRO A 1 210 ? -10.938 -32.719 -16.766 1 87 210 PRO A N 1
ATOM 1659 C CA . PRO A 1 210 ? -10.906 -33.281 -18.125 1 87 210 PRO A CA 1
ATOM 1660 C C . PRO A 1 210 ? -12.227 -33.125 -18.875 1 87 210 PRO A C 1
ATOM 1662 O O . PRO A 1 210 ? -13.281 -33 -18.234 1 87 210 PRO A O 1
ATOM 1665 N N . PRO A 1 211 ? -12.234 -32.875 -20.25 1 74.62 211 PRO A N 1
ATOM 1666 C CA . PRO A 1 211 ? -13.453 -32.656 -21.031 1 74.62 211 PRO A CA 1
ATOM 1667 C C . PRO A 1 211 ? -14.5 -33.75 -20.797 1 74.62 211 PRO A C 1
ATOM 1669 O O . PRO A 1 211 ? -15.703 -33.469 -20.859 1 74.62 211 PRO A O 1
ATOM 1672 N N . THR A 1 212 ? -14.242 -35.031 -20.766 1 62.09 212 THR A N 1
ATOM 1673 C CA . THR A 1 212 ? -15.211 -36.125 -20.625 1 62.09 212 THR A CA 1
ATOM 1674 C C . THR A 1 212 ? -16 -35.969 -19.328 1 62.09 212 THR A C 1
ATOM 1676 O O . THR A 1 212 ? -17.078 -36.562 -19.172 1 62.09 212 THR A O 1
ATOM 1679 N N . ALA A 1 213 ? -15.602 -35.375 -18.422 1 51.62 213 ALA A N 1
ATOM 1680 C CA . ALA A 1 213 ? -16.234 -35.25 -17.109 1 51.62 213 ALA A CA 1
ATOM 1681 C C . ALA A 1 213 ? -17.453 -34.344 -17.172 1 51.62 213 ALA A C 1
ATOM 1683 O O . ALA A 1 213 ? -18.172 -34.188 -16.188 1 51.62 213 ALA A O 1
ATOM 1684 N N . LYS A 1 214 ? -17.688 -33.781 -18.25 1 47.34 214 LYS A N 1
ATOM 1685 C CA . LYS A 1 214 ? -18.797 -32.844 -18.422 1 47.34 214 LYS A CA 1
ATOM 1686 C C . LYS A 1 214 ? -20.141 -33.594 -18.328 1 47.34 214 LYS A C 1
ATOM 1688 O O . LYS A 1 214 ? -21.203 -32.938 -18.422 1 47.34 214 LYS A O 1
ATOM 1693 N N . ASN A 1 215 ? -20.125 -34.875 -18.578 1 42.19 215 ASN A N 1
ATOM 1694 C CA . ASN A 1 215 ? -21.438 -35.5 -18.484 1 42.19 215 ASN A CA 1
ATOM 1695 C C . ASN A 1 215 ? -21.969 -35.5 -17.047 1 42.19 215 ASN A C 1
ATOM 1697 O O . ASN A 1 215 ? -22.922 -36.219 -16.734 1 42.19 215 ASN A O 1
ATOM 1701 N N . ARG A 1 216 ? -21.234 -35.25 -16.094 1 37.66 216 ARG A N 1
ATOM 1702 C CA . ARG A 1 216 ? -21.891 -35.281 -14.797 1 37.66 216 ARG A CA 1
ATOM 1703 C C . ARG A 1 216 ? -23 -34.219 -14.727 1 37.66 216 ARG A C 1
ATOM 1705 O O . ARG A 1 216 ? -22.938 -33.188 -15.406 1 37.66 216 ARG A O 1
ATOM 1712 N N . ALA A 1 217 ? -24.078 -34.469 -13.781 1 36.69 217 ALA A N 1
ATOM 1713 C CA . ALA A 1 217 ? -25.375 -33.844 -13.477 1 36.69 217 ALA A CA 1
ATOM 1714 C C . ALA A 1 217 ? -25.234 -32.344 -13.305 1 36.69 217 ALA A C 1
ATOM 1716 O O . ALA A 1 217 ? -24.281 -31.859 -12.711 1 36.69 217 ALA A O 1
ATOM 1717 N N . THR A 1 218 ? -25.766 -31.609 -14.164 1 36.06 218 THR A N 1
ATOM 1718 C CA . THR A 1 218 ? -26.062 -30.203 -13.914 1 36.06 218 THR A CA 1
ATOM 1719 C C . THR A 1 218 ? -26.344 -29.969 -12.43 1 36.06 218 THR A C 1
ATOM 1721 O O . THR A 1 218 ? -27.344 -30.453 -11.898 1 36.06 218 THR A O 1
ATOM 1724 N N . ARG A 1 219 ? -25.422 -30.016 -11.578 1 33.03 219 ARG A N 1
ATOM 1725 C CA . ARG A 1 219 ? -25.828 -29.594 -10.242 1 33.03 219 ARG A CA 1
ATOM 1726 C C . ARG A 1 219 ? -26.828 -28.453 -10.312 1 33.03 219 ARG A C 1
ATOM 1728 O O . ARG A 1 219 ? -26.656 -27.516 -11.102 1 33.03 219 ARG A O 1
ATOM 1735 N N . PRO A 1 220 ? -28.078 -28.672 -9.781 1 32.44 220 PRO A N 1
ATOM 1736 C CA . PRO A 1 220 ? -29.062 -27.578 -9.797 1 32.44 220 PRO A CA 1
ATOM 1737 C C . PRO A 1 220 ? -28.438 -26.219 -9.508 1 32.44 220 PRO A C 1
ATOM 1739 O O . PRO A 1 220 ? -27.516 -26.109 -8.68 1 32.44 220 PRO A O 1
ATOM 1742 N N . GLN A 1 221 ? -28.359 -25.469 -10.516 1 32.78 221 GLN A N 1
ATOM 1743 C CA . GLN A 1 221 ? -28.016 -24.078 -10.242 1 32.78 221 GLN A CA 1
ATOM 1744 C C . GLN A 1 221 ? -28.609 -23.609 -8.922 1 32.78 221 GLN A C 1
ATOM 1746 O O . GLN A 1 221 ? -29.797 -23.766 -8.672 1 32.78 221 GLN A O 1
ATOM 1751 N N . ARG A 1 222 ? -27.953 -23.766 -7.863 1 30.95 222 ARG A N 1
ATOM 1752 C CA . ARG A 1 222 ? -28.516 -23.125 -6.676 1 30.95 222 ARG A CA 1
ATOM 1753 C C . ARG A 1 222 ? -29.266 -21.844 -7.039 1 30.95 222 ARG A C 1
ATOM 1755 O O . ARG A 1 222 ? -28.781 -21.047 -7.844 1 30.95 222 ARG A O 1
ATOM 1762 N N . HIS A 1 223 ? -30.625 -21.938 -7.117 1 28.08 223 HIS A N 1
ATOM 1763 C CA . HIS A 1 223 ? -31.453 -20.734 -7.133 1 28.08 223 HIS A CA 1
ATOM 1764 C C . HIS A 1 223 ? -30.797 -19.609 -6.34 1 28.08 223 HIS A C 1
ATOM 1766 O O . HIS A 1 223 ? -30.547 -19.75 -5.145 1 28.08 223 HIS A O 1
ATOM 1772 N N . LYS A 1 224 ? -30.109 -18.828 -7.082 1 30.55 224 LYS A N 1
ATOM 1773 C CA . LYS A 1 224 ? -29.594 -17.562 -6.555 1 30.55 224 LYS A CA 1
ATOM 1774 C C . LYS A 1 224 ? -30.703 -16.781 -5.836 1 30.55 224 LYS A C 1
ATOM 1776 O O . LYS A 1 224 ? -31.688 -16.375 -6.453 1 30.55 224 LYS A O 1
ATOM 1781 N N . VAL A 1 225 ? -31.219 -17.219 -4.789 1 25.69 225 VAL A N 1
ATOM 1782 C CA . VAL A 1 225 ? -31.922 -16.109 -4.172 1 25.69 225 VAL A CA 1
ATOM 1783 C C . VAL A 1 225 ? -31.125 -14.82 -4.355 1 25.69 225 VAL A C 1
ATOM 1785 O O . VAL A 1 225 ? -29.938 -14.773 -4.051 1 25.69 225 VAL A O 1
ATOM 1788 N N . SER A 1 226 ? -31.5 -14.117 -5.43 1 25.5 226 SER A N 1
ATOM 1789 C CA . SER A 1 226 ? -31 -12.773 -5.723 1 25.5 226 SER A CA 1
ATOM 1790 C C . SER A 1 226 ? -30.844 -11.953 -4.445 1 25.5 226 SER A C 1
ATOM 1792 O O . SER A 1 226 ? -31.812 -11.367 -3.951 1 25.5 226 SER A O 1
ATOM 1794 N N . GLU A 1 227 ? -30.562 -12.523 -3.389 1 27.03 227 GLU A N 1
ATOM 1795 C CA . GLU A 1 227 ? -30.344 -11.453 -2.422 1 27.03 227 GLU A CA 1
ATOM 1796 C C . GLU A 1 227 ? -29.328 -10.445 -2.93 1 27.03 227 GLU A C 1
ATOM 1798 O O . GLU A 1 227 ? -28.219 -10.82 -3.332 1 27.03 227 GLU A O 1
ATOM 1803 N N . GLY A 1 228 ? -29.922 -9.367 -3.686 1 23.55 228 GLY A N 1
ATOM 1804 C CA . GLY A 1 228 ? -29.25 -8.172 -4.188 1 23.55 228 GLY A CA 1
ATOM 1805 C C . GLY A 1 228 ? -28.047 -7.77 -3.369 1 23.55 228 GLY A C 1
ATOM 1806 O O . GLY A 1 228 ? -28.188 -7.285 -2.244 1 23.55 228 GLY A O 1
ATOM 1807 N N . HIS A 1 229 ? -27.281 -8.695 -3.232 1 25.5 229 HIS A N 1
ATOM 1808 C CA . HIS A 1 229 ? -26.078 -8.219 -2.549 1 25.5 229 HIS A CA 1
ATOM 1809 C C . HIS A 1 229 ? -25.406 -7.105 -3.34 1 25.5 229 HIS A C 1
ATOM 1811 O O . HIS A 1 229 ? -24.984 -7.312 -4.48 1 25.5 229 HIS A O 1
ATOM 1817 N N . GLN A 1 230 ? -25.969 -5.918 -3.324 1 24.02 230 GLN A N 1
ATOM 1818 C CA . GLN A 1 230 ? -25.438 -4.688 -3.898 1 24.02 230 GLN A CA 1
ATOM 1819 C C . GLN A 1 230 ? -23.938 -4.555 -3.609 1 24.02 230 GLN A C 1
ATOM 1821 O O . GLN A 1 230 ? -23.531 -4.578 -2.449 1 24.02 230 GLN A O 1
ATOM 1826 N N . ARG A 1 231 ? -23.25 -5.148 -4.43 1 25.19 231 ARG A N 1
ATOM 1827 C CA . ARG A 1 231 ? -21.875 -4.637 -4.473 1 25.19 231 ARG A CA 1
ATOM 1828 C C . ARG A 1 231 ? -21.859 -3.121 -4.312 1 25.19 231 ARG A C 1
ATOM 1830 O O . ARG A 1 231 ? -22.5 -2.4 -5.074 1 25.19 231 ARG A O 1
ATOM 1837 N N . VAL A 1 232 ? -21.969 -2.805 -3.094 1 25.12 232 VAL A N 1
ATOM 1838 C CA . VAL A 1 232 ? -21.953 -1.357 -2.902 1 25.12 232 VAL A CA 1
ATOM 1839 C C . VAL A 1 232 ? -20.75 -0.753 -3.637 1 25.12 232 VAL A C 1
ATOM 1841 O O . VAL A 1 232 ? -19.594 -0.976 -3.252 1 25.12 232 VAL A O 1
ATOM 1844 N N . LEU A 1 233 ? -20.734 -0.836 -5.047 1 22.91 233 LEU A N 1
ATOM 1845 C CA . LEU A 1 233 ? -19.953 0.151 -5.781 1 22.91 233 LEU A CA 1
ATOM 1846 C C . LEU A 1 233 ? -20.219 1.557 -5.25 1 22.91 233 LEU A C 1
ATOM 1848 O O . LEU A 1 233 ? -21.297 1.833 -4.723 1 22.91 233 LEU A O 1
ATOM 1852 N N . SER A 1 234 ? -19.266 2.242 -4.824 1 22.88 234 SER A N 1
ATOM 1853 C CA . SER A 1 234 ? -19.5 3.656 -4.543 1 22.88 234 SER A CA 1
ATOM 1854 C C . SER A 1 234 ? -20.453 4.27 -5.555 1 22.88 234 SER A C 1
ATOM 1856 O O . SER A 1 234 ? -20.141 4.352 -6.746 1 22.88 234 SER A O 1
ATOM 1858 N N . ASN A 1 235 ? -21.75 3.84 -5.574 1 23.73 235 ASN A N 1
ATOM 1859 C CA . ASN A 1 235 ? -22.766 4.438 -6.426 1 23.73 235 ASN A CA 1
ATOM 1860 C C . ASN A 1 235 ? -22.859 5.945 -6.211 1 23.73 235 ASN A C 1
ATOM 1862 O O . ASN A 1 235 ? -23.266 6.402 -5.145 1 23.73 235 ASN A O 1
ATOM 1866 N N . THR A 1 236 ? -21.906 6.816 -6.668 1 23.09 236 THR A N 1
ATOM 1867 C CA . THR A 1 236 ? -22.234 8.219 -6.867 1 23.09 236 THR A CA 1
ATOM 1868 C C . THR A 1 236 ? -23.578 8.359 -7.59 1 23.09 236 THR A C 1
ATOM 1870 O O . THR A 1 236 ? -23.719 7.906 -8.727 1 23.09 236 THR A O 1
ATOM 1873 N N . SER A 1 237 ? -24.672 8.391 -6.797 1 23.7 237 SER A N 1
ATOM 1874 C CA . SER A 1 237 ? -26.047 8.531 -7.246 1 23.7 237 SER A CA 1
ATOM 1875 C C . SER A 1 237 ? -26.234 9.797 -8.07 1 23.7 237 SER A C 1
ATOM 1877 O O . SER A 1 237 ? -27.359 10.148 -8.43 1 23.7 237 SER A O 1
ATOM 1879 N N . THR A 1 238 ? -25.516 10.922 -7.941 1 24.12 238 THR A N 1
ATOM 1880 C CA . THR A 1 238 ? -26.344 12.008 -8.469 1 24.12 238 THR A CA 1
ATOM 1881 C C . THR A 1 238 ? -26.797 11.703 -9.891 1 24.12 238 THR A C 1
ATOM 1883 O O . THR A 1 238 ? -26.031 11.164 -10.688 1 24.12 238 THR A O 1
ATOM 1886 N N . GLY A 1 239 ? -28.172 11.82 -10.219 1 23.2 239 GLY A N 1
ATOM 1887 C CA . GLY A 1 239 ? -29.062 11.625 -11.352 1 23.2 239 GLY A CA 1
ATOM 1888 C C . GLY A 1 239 ? -28.641 12.406 -12.586 1 23.2 239 GLY A C 1
ATOM 1889 O O . GLY A 1 239 ? -29.406 12.562 -13.523 1 23.2 239 GLY A O 1
ATOM 1890 N N . THR A 1 240 ? -27.906 13.516 -12.492 1 24.27 240 THR A N 1
ATOM 1891 C CA . THR A 1 240 ? -28.047 14.156 -13.797 1 24.27 240 THR A CA 1
ATOM 1892 C C . THR A 1 240 ? -27.812 13.156 -14.922 1 24.27 240 THR A C 1
ATOM 1894 O O . THR A 1 240 ? -27.109 12.164 -14.734 1 24.27 240 THR A O 1
ATOM 1897 N N . THR A 1 241 ? -28.703 13.375 -16.078 1 21.78 241 THR A N 1
ATOM 1898 C CA . THR A 1 241 ? -28.719 12.711 -17.375 1 21.78 241 THR A CA 1
ATOM 1899 C C . THR A 1 241 ? -27.312 12.57 -17.938 1 21.78 241 THR A C 1
ATOM 1901 O O . THR A 1 241 ? -26.719 13.547 -18.406 1 21.78 241 THR A O 1
ATOM 1904 N N . ILE A 1 242 ? -26.438 12.438 -17.141 1 21.7 242 ILE A N 1
ATOM 1905 C CA . ILE A 1 242 ? -25.25 12.195 -17.969 1 21.7 242 ILE A CA 1
ATOM 1906 C C . ILE A 1 242 ? -25.609 11.25 -19.109 1 21.7 242 ILE A C 1
ATOM 1908 O O . ILE A 1 242 ? -26.109 10.148 -18.891 1 21.7 242 ILE A O 1
ATOM 1912 N N . SER A 1 243 ? -25.922 11.867 -20.266 1 21.84 243 SER A N 1
ATOM 1913 C CA . SER A 1 243 ? -26.094 11.195 -21.547 1 21.84 243 SER A CA 1
ATOM 1914 C C . SER A 1 243 ? -25.281 9.906 -21.609 1 21.84 243 SER A C 1
ATOM 1916 O O . SER A 1 243 ? -24.359 9.711 -20.812 1 21.84 243 SER A O 1
ATOM 1918 N N . ASP A 1 244 ? -25.391 9.242 -22.812 1 20.08 244 ASP A N 1
ATOM 1919 C CA . ASP A 1 244 ? -25.078 8.031 -23.562 1 20.08 244 ASP A CA 1
ATOM 1920 C C . ASP A 1 244 ? -23.578 7.797 -23.641 1 20.08 244 ASP A C 1
ATOM 1922 O O . ASP A 1 244 ? -23.094 7.102 -24.531 1 20.08 244 ASP A O 1
ATOM 1926 N N . VAL A 1 245 ? -22.812 8.727 -23.25 1 22.59 245 VAL A N 1
ATOM 1927 C CA . VAL A 1 245 ? -21.531 8.211 -23.688 1 22.59 245 VAL A CA 1
ATOM 1928 C C . VAL A 1 245 ? -21.297 6.812 -23.109 1 22.59 245 VAL A C 1
ATOM 1930 O O . VAL A 1 245 ? -21.031 6.664 -21.922 1 22.59 245 VAL A O 1
ATOM 1933 N N . SER A 1 246 ? -22.281 5.891 -23.359 1 22.25 246 SER A N 1
ATOM 1934 C CA . SER A 1 246 ? -22.5 4.449 -23.375 1 22.25 246 SER A CA 1
ATOM 1935 C C . SER A 1 246 ? -21.188 3.686 -23.406 1 22.25 246 SER A C 1
ATOM 1937 O O . SER A 1 246 ? -20.109 4.281 -23.594 1 22.25 246 SER A O 1
ATOM 1939 N N . ASP A 1 247 ? -21.125 2.625 -24.344 1 22.34 247 ASP A N 1
ATOM 1940 C CA . ASP A 1 247 ? -20.891 1.291 -24.891 1 22.34 247 ASP A CA 1
ATOM 1941 C C . ASP A 1 247 ? -19.516 1.193 -25.547 1 22.34 247 ASP A C 1
ATOM 1943 O O . ASP A 1 247 ? -19.188 0.175 -26.156 1 22.34 247 ASP A O 1
ATOM 1947 N N . THR A 1 248 ? -18.906 2.305 -25.953 1 24.53 248 THR A N 1
ATOM 1948 C CA . THR A 1 248 ? -18.031 1.977 -27.078 1 24.53 248 THR A CA 1
ATOM 1949 C C . THR A 1 248 ? -16.734 1.345 -26.594 1 24.53 248 THR A C 1
ATOM 1951 O O . THR A 1 248 ? -15.68 1.991 -26.609 1 24.53 248 THR A O 1
ATOM 1954 N N . PHE A 1 249 ? -16.359 1.476 -25.281 1 23.94 249 PHE A N 1
ATOM 1955 C CA . PHE A 1 249 ? -15.344 0.436 -25.25 1 23.94 249 PHE A CA 1
ATOM 1956 C C . PHE A 1 249 ? -15.789 -0.785 -26.047 1 23.94 249 PHE A C 1
ATOM 1958 O O . PHE A 1 249 ? -16.844 -1.358 -25.766 1 23.94 249 PHE A O 1
ATOM 1965 N N . SER A 1 250 ? -15.641 -0.739 -27.312 1 23.88 250 SER A N 1
ATOM 1966 C CA . SER A 1 250 ? -15.758 -1.909 -28.172 1 23.88 250 SER A CA 1
ATOM 1967 C C . SER A 1 250 ? -15.453 -3.193 -27.422 1 23.88 250 SER A C 1
ATOM 1969 O O . SER A 1 250 ? -14.398 -3.318 -26.797 1 23.88 250 SER A O 1
ATOM 1971 N N . VAL A 1 251 ? -16.391 -3.777 -26.75 1 26.73 251 VAL A N 1
ATOM 1972 C CA . VAL A 1 251 ? -16.469 -5.211 -26.484 1 26.73 251 VAL A CA 1
ATOM 1973 C C . VAL A 1 251 ? -15.555 -5.965 -27.438 1 26.73 251 VAL A C 1
ATOM 1975 O O . VAL A 1 251 ? -15.914 -6.215 -28.594 1 26.73 251 VAL A O 1
ATOM 1978 N N . MET A 1 252 ? -14.445 -5.414 -27.859 1 28.14 252 MET A N 1
ATOM 1979 C CA . MET A 1 252 ? -13.766 -6.5 -28.562 1 28.14 252 MET A CA 1
ATOM 1980 C C . MET A 1 252 ? -14.172 -7.855 -28 1 28.14 252 MET A C 1
ATOM 1982 O O . MET A 1 252 ? -14.477 -7.969 -26.812 1 28.14 252 MET A O 1
ATOM 1986 N N . SER A 1 253 ? -14.688 -8.758 -28.828 1 28.17 253 SER A N 1
ATOM 1987 C CA . SER A 1 253 ? -15.125 -10.148 -28.719 1 28.17 253 SER A CA 1
ATOM 1988 C C . SER A 1 253 ? -14.281 -10.922 -27.719 1 28.17 253 SER A C 1
ATOM 1990 O O . SER A 1 253 ? -13.508 -11.805 -28.094 1 28.17 253 SER A O 1
ATOM 1992 N N . PHE A 1 254 ? -13.641 -10.125 -26.859 1 28.47 254 PHE A N 1
ATOM 1993 C CA . PHE A 1 254 ? -13.125 -11.18 -25.984 1 28.47 254 PHE A CA 1
ATOM 1994 C C . PHE A 1 254 ? -14.266 -12.031 -25.453 1 28.47 254 PHE A C 1
ATOM 1996 O O . PHE A 1 254 ? -15.07 -11.562 -24.641 1 28.47 254 PHE A O 1
ATOM 2003 N N . ARG A 1 255 ? -14.977 -12.664 -26.234 1 30.84 255 ARG A N 1
ATOM 2004 C CA . ARG A 1 255 ? -15.805 -13.781 -25.781 1 30.84 255 ARG A CA 1
ATOM 2005 C C . ARG A 1 255 ? -15.109 -14.562 -24.672 1 30.84 255 ARG A C 1
ATOM 2007 O O . ARG A 1 255 ? -14.047 -15.148 -24.891 1 30.84 255 ARG A O 1
ATOM 2014 N N . PRO A 1 256 ? -15.281 -14.07 -23.375 1 36.19 256 PRO A N 1
ATOM 2015 C CA . PRO A 1 256 ? -14.766 -15.148 -22.531 1 36.19 256 PRO A CA 1
ATOM 2016 C C . PRO A 1 256 ? -14.945 -16.531 -23.156 1 36.19 256 PRO A C 1
ATOM 2018 O O . PRO A 1 256 ? -15.992 -16.828 -23.719 1 36.19 256 PRO A O 1
ATOM 2021 N N . LYS A 1 257 ? -14.109 -16.938 -23.859 1 38.59 257 LYS A N 1
ATOM 2022 C CA . LYS A 1 257 ? -14.359 -18.344 -24.188 1 38.59 257 LYS A CA 1
ATOM 2023 C C . LYS A 1 257 ? -15.273 -19 -23.156 1 38.59 257 LYS A C 1
ATOM 2025 O O . LYS A 1 257 ? -15.266 -18.625 -21.984 1 38.59 257 LYS A O 1
ATOM 2030 N N . PRO A 1 258 ? -16.359 -19.625 -23.438 1 37.19 258 PRO A N 1
ATOM 2031 C CA . PRO A 1 258 ? -17.234 -20.422 -22.562 1 37.19 258 PRO A CA 1
ATOM 2032 C C . PRO A 1 258 ? -16.531 -20.891 -21.297 1 37.19 258 PRO A C 1
ATOM 2034 O O . PRO A 1 258 ? -15.461 -21.5 -21.375 1 37.19 258 PRO A O 1
ATOM 2037 N N . GLN A 1 259 ? -16.391 -20.125 -20.156 1 45.91 259 GLN A N 1
ATOM 2038 C CA . GLN A 1 259 ? -16.141 -20.406 -18.734 1 45.91 259 GLN A CA 1
ATOM 2039 C C . GLN A 1 259 ? -16.438 -21.859 -18.391 1 45.91 259 GLN A C 1
ATOM 2041 O O . GLN A 1 259 ? -16.641 -22.203 -17.234 1 45.91 259 GLN A O 1
ATOM 2046 N N . ASP A 1 260 ? -16.953 -22.438 -19.297 1 49.28 260 ASP A N 1
ATOM 2047 C CA . ASP A 1 260 ? -17.516 -23.719 -18.906 1 49.28 260 ASP A CA 1
ATOM 2048 C C . ASP A 1 260 ? -16.438 -24.672 -18.422 1 49.28 260 ASP A C 1
ATOM 2050 O O . ASP A 1 260 ? -16.641 -25.891 -18.422 1 49.28 260 ASP A O 1
ATOM 2054 N N . GLU A 1 261 ? -15.141 -24.047 -18.281 1 67.06 261 GLU A N 1
ATOM 2055 C CA . GLU A 1 261 ? -14.219 -25.094 -17.844 1 67.06 261 GLU A CA 1
ATOM 2056 C C . GLU A 1 261 ? -14.164 -25.172 -16.312 1 67.06 261 GLU A C 1
ATOM 2058 O O . GLU A 1 261 ? -14.016 -24.156 -15.641 1 67.06 261 GLU A O 1
ATOM 2063 N N . ASP A 1 262 ? -14.445 -26.234 -15.836 1 86.38 262 ASP A N 1
ATOM 2064 C CA . ASP A 1 262 ? -14.469 -26.547 -14.406 1 86.38 262 ASP A CA 1
ATOM 2065 C C . ASP A 1 262 ? -13.062 -26.812 -13.875 1 86.38 262 ASP A C 1
ATOM 2067 O O . ASP A 1 262 ? -12.273 -27.5 -14.523 1 86.38 262 ASP A O 1
ATOM 2071 N N . VAL A 1 263 ? -12.703 -26.094 -12.852 1 95.12 263 VAL A N 1
ATOM 2072 C CA . VAL A 1 263 ? -11.445 -26.359 -12.164 1 95.12 263 VAL A CA 1
ATOM 2073 C C . VAL A 1 263 ? -11.555 -27.656 -11.367 1 95.12 263 VAL A C 1
ATOM 2075 O O . VAL A 1 263 ? -12.484 -27.844 -10.578 1 95.12 263 VAL A O 1
ATOM 2078 N N . ALA A 1 264 ? -10.688 -28.547 -11.68 1 94.88 264 ALA A N 1
ATOM 2079 C CA . ALA A 1 264 ? -10.688 -29.844 -11.008 1 94.88 264 ALA A CA 1
ATOM 2080 C C . ALA A 1 264 ? -9.938 -29.766 -9.68 1 94.88 264 ALA A C 1
ATOM 2082 O O . ALA A 1 264 ? -10.398 -30.297 -8.664 1 94.88 264 ALA A O 1
ATOM 2083 N N . VAL A 1 265 ? -8.758 -29.125 -9.734 1 96.94 265 VAL A N 1
ATOM 2084 C CA . VAL A 1 265 ? -7.879 -29.203 -8.57 1 96.94 265 VAL A CA 1
ATOM 2085 C C . VAL A 1 265 ? -7.055 -27.922 -8.469 1 96.94 265 VAL A C 1
ATOM 2087 O O . VAL A 1 265 ? -6.613 -27.375 -9.484 1 96.94 265 VAL A O 1
ATOM 2090 N N . LEU A 1 266 ? -6.871 -27.453 -7.242 1 98.5 266 LEU A N 1
ATOM 2091 C CA . LEU A 1 266 ? -5.82 -26.5 -6.906 1 98.5 266 LEU A CA 1
ATOM 2092 C C . LEU A 1 266 ? -4.602 -27.219 -6.332 1 98.5 266 LEU A C 1
ATOM 2094 O O . LEU A 1 266 ? -4.695 -27.859 -5.285 1 98.5 266 LEU A O 1
ATOM 2098 N N . GLU A 1 267 ? -3.508 -27.141 -7.039 1 98.69 267 GLU A N 1
ATOM 2099 C CA . GLU A 1 267 ? -2.244 -27.609 -6.477 1 98.69 267 GLU A CA 1
ATOM 2100 C C . GLU A 1 267 ? -1.552 -26.5 -5.684 1 98.69 267 GLU A C 1
ATOM 2102 O O . GLU A 1 267 ? -1.308 -25.406 -6.207 1 98.69 267 GLU A O 1
ATOM 2107 N N . VAL A 1 268 ? -1.189 -26.875 -4.469 1 98.69 268 VAL A N 1
ATOM 2108 C CA . VAL A 1 268 ? -0.815 -25.797 -3.553 1 98.69 268 VAL A CA 1
ATOM 2109 C C . VAL A 1 268 ? 0.541 -26.109 -2.92 1 98.69 268 VAL A C 1
ATOM 2111 O O . VAL A 1 268 ? 0.833 -27.266 -2.596 1 98.69 268 VAL A O 1
ATOM 2114 N N . LEU A 1 269 ? 1.375 -25.125 -2.809 1 98.38 269 LEU A N 1
ATOM 2115 C CA . LEU A 1 269 ? 2.617 -25.156 -2.043 1 98.38 269 LEU A CA 1
ATOM 2116 C C . LEU A 1 269 ? 2.66 -24 -1.041 1 98.38 269 LEU A C 1
ATOM 2118 O O . LEU A 1 269 ? 2.424 -22.844 -1.402 1 98.38 269 LEU A O 1
ATOM 2122 N N . ARG A 1 270 ? 2.924 -24.328 0.165 1 97.56 270 ARG A N 1
ATOM 2123 C CA . ARG A 1 270 ? 3.041 -23.312 1.214 1 97.56 270 ARG A CA 1
ATOM 2124 C C . ARG A 1 270 ? 4.5 -23.094 1.597 1 97.56 270 ARG A C 1
ATOM 2126 O O . ARG A 1 270 ? 5.25 -24.047 1.791 1 97.56 270 ARG A O 1
ATOM 2133 N N . VAL A 1 271 ? 4.859 -21.844 1.637 1 97.88 271 VAL A N 1
ATOM 2134 C CA . VAL A 1 271 ? 6.188 -21.469 2.109 1 97.88 271 VAL A CA 1
ATOM 2135 C C . VAL A 1 271 ? 6.059 -20.516 3.289 1 97.88 271 VAL A C 1
ATOM 2137 O O . VAL A 1 271 ? 5.441 -19.453 3.17 1 97.88 271 VAL A O 1
ATOM 2140 N N . ALA A 1 272 ? 6.672 -20.828 4.348 1 97.12 272 ALA A N 1
ATOM 2141 C CA . ALA A 1 272 ? 6.496 -20.094 5.598 1 97.12 272 ALA A CA 1
ATOM 2142 C C . ALA A 1 272 ? 7.195 -18.75 5.539 1 97.12 272 ALA A C 1
ATOM 2144 O O . ALA A 1 272 ? 8.219 -18.594 4.867 1 97.12 272 ALA A O 1
ATOM 2145 N N . TRP A 1 273 ? 6.688 -17.797 6.344 1 97.25 273 TRP A N 1
ATOM 2146 C CA . TRP A 1 273 ? 7.266 -16.453 6.469 1 97.25 273 TRP A CA 1
ATOM 2147 C C . TRP A 1 273 ? 8.656 -16.531 7.086 1 97.25 273 TRP A C 1
ATOM 2149 O O . TRP A 1 273 ? 9.609 -15.93 6.566 1 97.25 273 TRP A O 1
ATOM 2159 N N . SER A 1 274 ? 8.672 -17.078 8.219 1 90.94 274 SER A N 1
ATOM 2160 C CA . SER A 1 274 ? 9.961 -17.344 8.859 1 90.94 274 SER A CA 1
ATOM 2161 C C . SER A 1 274 ? 10.555 -18.656 8.359 1 90.94 274 SER A C 1
ATOM 2163 O O . SER A 1 274 ? 9.891 -19.703 8.398 1 90.94 274 SER A O 1
ATOM 2165 N N . HIS A 1 275 ? 11.695 -18.562 7.879 1 82.44 275 HIS A N 1
ATOM 2166 C CA . HIS A 1 275 ? 12.242 -19.75 7.227 1 82.44 275 HIS A CA 1
ATOM 2167 C C . HIS A 1 275 ? 13.516 -20.219 7.914 1 82.44 275 HIS A C 1
ATOM 2169 O O . HIS A 1 275 ? 14.18 -21.141 7.438 1 82.44 275 HIS A O 1
ATOM 2175 N N . GLY A 1 276 ? 13.812 -19.625 8.93 1 73.19 276 GLY A N 1
ATOM 2176 C CA . GLY A 1 276 ? 15.023 -20.047 9.625 1 73.19 276 GLY A CA 1
ATOM 2177 C C . GLY A 1 276 ? 16.25 -20.078 8.734 1 73.19 276 GLY A C 1
ATOM 2178 O O . GLY A 1 276 ? 16.562 -19.094 8.07 1 73.19 276 GLY A O 1
ATOM 2179 N N . SER A 1 277 ? 16.812 -21.266 8.57 1 76.56 277 SER A N 1
ATOM 2180 C CA . SER A 1 277 ? 18 -21.469 7.75 1 76.56 277 SER A CA 1
ATOM 2181 C C . SER A 1 277 ? 17.641 -22 6.371 1 76.56 277 SER A C 1
ATOM 2183 O O . SER A 1 277 ? 18.516 -22.172 5.516 1 76.56 277 SER A O 1
ATOM 2185 N N . SER A 1 278 ? 16.344 -22.188 6.242 1 80.5 278 SER A N 1
ATOM 2186 C CA . SER A 1 278 ? 15.914 -22.734 4.961 1 80.5 278 SER A CA 1
ATOM 2187 C C . SER A 1 278 ? 16.141 -21.734 3.83 1 80.5 278 SER A C 1
ATOM 2189 O O . SER A 1 278 ? 15.945 -20.531 4.012 1 80.5 278 SER A O 1
ATOM 2191 N N . GLU A 1 279 ? 16.5 -22.406 2.654 1 86.06 279 GLU A N 1
ATOM 2192 C CA . GLU A 1 279 ? 16.672 -21.594 1.464 1 86.06 279 GLU A CA 1
ATOM 2193 C C . GLU A 1 279 ? 15.367 -21.484 0.674 1 86.06 279 GLU A C 1
ATOM 2195 O O . GLU A 1 279 ? 15.305 -20.797 -0.348 1 86.06 279 GLU A O 1
ATOM 2200 N N . GLU A 1 280 ? 14.406 -22.219 1.18 1 95.06 280 GLU A N 1
ATOM 2201 C CA . GLU A 1 280 ? 13.078 -22.109 0.585 1 95.06 280 GLU A CA 1
ATOM 2202 C C . GLU A 1 280 ? 12.32 -20.922 1.162 1 95.06 280 GLU A C 1
ATOM 2204 O O . GLU A 1 280 ? 11.656 -21.031 2.195 1 95.06 280 GLU A O 1
ATOM 2209 N N . THR A 1 281 ? 12.453 -19.797 0.436 1 98 281 THR A N 1
ATOM 2210 C CA . THR A 1 281 ? 11.898 -18.547 0.94 1 98 281 THR A CA 1
ATOM 2211 C C . THR A 1 281 ? 10.703 -18.109 0.095 1 98 281 THR A C 1
ATOM 2213 O O . THR A 1 281 ? 10.531 -18.578 -1.032 1 98 281 THR A O 1
ATOM 2216 N N . ILE A 1 282 ? 9.922 -17.281 0.66 1 98.56 282 ILE A N 1
ATOM 2217 C CA . ILE A 1 282 ? 8.773 -16.703 -0.024 1 98.56 282 ILE A CA 1
ATOM 2218 C C . ILE A 1 282 ? 9.234 -16.016 -1.307 1 98.56 282 ILE A C 1
ATOM 2220 O O . ILE A 1 282 ? 8.656 -16.219 -2.375 1 98.56 282 ILE A O 1
ATOM 2224 N N . ASN A 1 283 ? 10.281 -15.18 -1.257 1 98.62 283 ASN A N 1
ATOM 2225 C CA . ASN A 1 283 ? 10.742 -14.438 -2.42 1 98.62 283 ASN A CA 1
ATOM 2226 C C . ASN A 1 283 ? 11.195 -15.367 -3.543 1 98.62 283 ASN A C 1
ATOM 2228 O O . ASN A 1 283 ? 10.844 -15.156 -4.707 1 98.62 283 ASN A O 1
ATOM 2232 N N . LEU A 1 284 ? 11.93 -16.359 -3.156 1 98.62 284 LEU A N 1
ATOM 2233 C CA . LEU A 1 284 ? 12.422 -17.297 -4.156 1 98.62 284 LEU A CA 1
ATOM 2234 C C . LEU A 1 284 ? 11.266 -18.078 -4.785 1 98.62 284 LEU A C 1
ATOM 2236 O O . LEU A 1 284 ? 11.258 -18.297 -5.996 1 98.62 284 LEU A O 1
ATOM 2240 N N . ALA A 1 285 ? 10.297 -18.453 -4.023 1 98.75 285 ALA A N 1
ATOM 2241 C CA . ALA A 1 285 ? 9.133 -19.188 -4.508 1 98.75 285 ALA A CA 1
ATOM 2242 C C . ALA A 1 285 ? 8.352 -18.359 -5.527 1 98.75 285 ALA A C 1
ATOM 2244 O O . ALA A 1 285 ? 8.016 -18.859 -6.605 1 98.75 285 ALA A O 1
ATOM 2245 N N . VAL A 1 286 ? 8.07 -17.141 -5.172 1 98.94 286 VAL A N 1
ATOM 2246 C CA . VAL A 1 286 ? 7.305 -16.266 -6.055 1 98.94 286 VAL A CA 1
ATOM 2247 C C . VAL A 1 286 ? 8.125 -15.961 -7.309 1 98.94 286 VAL A C 1
ATOM 2249 O O . VAL A 1 286 ? 7.578 -15.914 -8.414 1 98.94 286 VAL A O 1
ATOM 2252 N N . TYR A 1 287 ? 9.43 -15.789 -7.148 1 98.88 287 TYR A N 1
ATOM 2253 C CA . TYR A 1 287 ? 10.336 -15.578 -8.266 1 98.88 287 TYR A CA 1
ATOM 2254 C C . TYR A 1 287 ? 10.258 -16.719 -9.266 1 98.88 287 TYR A C 1
ATOM 2256 O O . TYR A 1 287 ? 10.047 -16.5 -10.461 1 98.88 287 TYR A O 1
ATOM 2264 N N . HIS A 1 288 ? 10.367 -17.922 -8.789 1 98.69 288 HIS A N 1
ATOM 2265 C CA . HIS A 1 288 ? 10.281 -19.109 -9.633 1 98.69 288 HIS A CA 1
ATOM 2266 C C . HIS A 1 288 ? 8.906 -19.219 -10.289 1 98.69 288 HIS A C 1
ATOM 2268 O O . HIS A 1 288 ? 8.805 -19.594 -11.461 1 98.69 288 HIS A O 1
ATOM 2274 N N . LEU A 1 289 ? 7.871 -18.938 -9.531 1 98.81 289 LEU A N 1
ATOM 2275 C CA . LEU A 1 289 ? 6.512 -19 -10.062 1 98.81 289 LEU A CA 1
ATOM 2276 C C . LEU A 1 289 ? 6.363 -18.109 -11.289 1 98.81 289 LEU A C 1
ATOM 2278 O O . LEU A 1 289 ? 5.77 -18.531 -12.289 1 98.81 289 LEU A O 1
ATOM 2282 N N . ILE A 1 290 ? 6.898 -16.922 -11.188 1 98.88 290 ILE A N 1
ATOM 2283 C CA . ILE A 1 290 ? 6.766 -15.953 -12.273 1 98.88 290 ILE A CA 1
ATOM 2284 C C . ILE A 1 290 ? 7.578 -16.422 -13.484 1 98.88 290 ILE A C 1
ATOM 2286 O O . ILE A 1 290 ? 7.117 -16.312 -14.625 1 98.88 290 ILE A O 1
ATOM 2290 N N . LEU A 1 291 ? 8.758 -16.938 -13.266 1 98.5 291 LEU A N 1
ATOM 2291 C CA . LEU A 1 291 ? 9.555 -17.453 -14.375 1 98.5 291 LEU A CA 1
ATOM 2292 C C . LEU A 1 291 ? 8.859 -18.609 -15.062 1 98.5 291 LEU A C 1
ATOM 2294 O O . LEU A 1 291 ? 8.836 -18.703 -16.297 1 98.5 291 LEU A O 1
ATOM 2298 N N . LEU A 1 292 ? 8.297 -19.5 -14.273 1 98 292 LEU A N 1
ATOM 2299 C CA . LEU A 1 292 ? 7.535 -20.609 -14.828 1 98 292 LEU A CA 1
ATOM 2300 C C . LEU A 1 292 ? 6.383 -20.109 -15.688 1 98 292 LEU A C 1
ATOM 2302 O O . LEU A 1 292 ? 6.148 -20.609 -16.781 1 98 292 LEU A O 1
ATOM 2306 N N . SER A 1 293 ? 5.684 -19.094 -15.156 1 98.31 293 SER A N 1
ATOM 2307 C CA . SER A 1 293 ? 4.52 -18.562 -15.852 1 98.31 293 SER A CA 1
ATOM 2308 C C . SER A 1 293 ? 4.922 -17.875 -17.156 1 98.31 293 SER A C 1
ATOM 2310 O O . SER A 1 293 ? 4.152 -17.875 -18.125 1 98.31 293 SER A O 1
ATOM 2312 N N . ALA A 1 294 ? 6.086 -17.297 -17.172 1 97.69 294 ALA A N 1
ATOM 2313 C CA . ALA A 1 294 ? 6.586 -16.641 -18.375 1 97.69 294 ALA A CA 1
ATOM 2314 C C . ALA A 1 294 ? 6.871 -17.672 -19.469 1 97.69 294 ALA A C 1
ATOM 2316 O O . ALA A 1 294 ? 6.789 -17.359 -20.656 1 97.69 294 ALA A O 1
ATOM 2317 N N . GLU A 1 295 ? 7.191 -18.859 -19.047 1 96.12 295 GLU A N 1
ATOM 2318 C CA . GLU A 1 295 ? 7.426 -19.938 -20 1 96.12 295 GLU A CA 1
ATOM 2319 C C . GLU A 1 295 ? 6.109 -20.531 -20.516 1 96.12 295 GLU A C 1
ATOM 2321 O O . GLU A 1 295 ? 5.957 -20.781 -21.703 1 96.12 295 GLU A O 1
ATOM 2326 N N . SER A 1 296 ? 5.25 -20.828 -19.594 1 95.06 296 SER A N 1
ATOM 2327 C CA . SER A 1 296 ? 3.922 -21.344 -19.906 1 95.06 296 SER A CA 1
ATOM 2328 C C . SER A 1 296 ? 2.928 -21.047 -18.797 1 95.06 296 SER A C 1
ATOM 2330 O O . SER A 1 296 ? 3.18 -21.359 -17.625 1 95.06 296 SER A O 1
ATOM 2332 N N . ARG A 1 297 ? 1.787 -20.516 -19.172 1 95.38 297 ARG A N 1
ATOM 2333 C CA . ARG A 1 297 ? 0.855 -20.094 -18.125 1 95.38 297 ARG A CA 1
ATOM 2334 C C . ARG A 1 297 ? -0.56 -20.578 -18.438 1 95.38 297 ARG A C 1
ATOM 2336 O O . ARG A 1 297 ? -1.461 -20.438 -17.609 1 95.38 297 ARG A O 1
ATOM 2343 N N . HIS A 1 298 ? -0.786 -21.203 -19.469 1 95.25 298 HIS A N 1
ATOM 2344 C CA . HIS A 1 298 ? -2.145 -21.484 -19.922 1 95.25 298 HIS A CA 1
ATOM 2345 C C . HIS A 1 298 ? -2.785 -22.578 -19.062 1 95.25 298 HIS A C 1
ATOM 2347 O O . HIS A 1 298 ? -2.113 -23.531 -18.656 1 95.25 298 HIS A O 1
ATOM 2353 N N . LEU A 1 299 ? -4.023 -22.469 -18.953 1 96.5 299 LEU A N 1
ATOM 2354 C CA . LEU A 1 299 ? -4.809 -23.469 -18.234 1 96.5 299 LEU A CA 1
ATOM 2355 C C . LEU A 1 299 ? -4.934 -24.75 -19.047 1 96.5 299 LEU A C 1
ATOM 2357 O O . LEU A 1 299 ? -5.102 -24.703 -20.281 1 96.5 299 LEU A O 1
ATOM 2361 N N . SER A 1 300 ? -4.848 -25.781 -18.344 1 95 300 SER A N 1
ATOM 2362 C CA . SER A 1 300 ? -4.957 -27.078 -19 1 95 300 SER A CA 1
ATOM 2363 C C . SER A 1 300 ? -5.449 -28.156 -18.031 1 95 300 SER A C 1
ATOM 2365 O O . SER A 1 300 ? -5.508 -27.922 -16.828 1 95 300 SER A O 1
ATOM 2367 N N . HIS A 1 301 ? -5.84 -29.266 -18.578 1 94.62 301 HIS A N 1
ATOM 2368 C CA . HIS A 1 301 ? -6.27 -30.406 -17.766 1 94.62 301 HIS A CA 1
ATOM 2369 C C . HIS A 1 301 ? -5.082 -31.266 -17.344 1 94.62 301 HIS A C 1
ATOM 2371 O O . HIS A 1 301 ? -5.203 -32.094 -16.438 1 94.62 301 HIS A O 1
ATOM 2377 N N . HIS A 1 302 ? -4.031 -31 -18 1 92.25 302 HIS A N 1
ATOM 2378 C CA . HIS A 1 302 ? -2.797 -31.703 -17.688 1 92.25 302 HIS A CA 1
ATOM 2379 C C . HIS A 1 302 ? -1.579 -30.812 -17.906 1 92.25 302 HIS A C 1
ATOM 2381 O O . HIS A 1 302 ? -1.532 -30.031 -18.859 1 92.25 302 HIS A O 1
ATOM 2387 N N . TYR A 1 303 ? -0.646 -30.953 -16.922 1 94.81 303 TYR A N 1
ATOM 2388 C CA . TYR A 1 303 ? 0.608 -30.219 -17.062 1 94.81 303 TYR A CA 1
ATOM 2389 C C . TYR A 1 303 ? 1.797 -31.172 -17.062 1 94.81 303 TYR A C 1
ATOM 2391 O O . TYR A 1 303 ? 1.817 -32.156 -16.328 1 94.81 303 TYR A O 1
ATOM 2399 N N . GLU A 1 304 ? 2.742 -30.844 -17.922 1 91.5 304 GLU A N 1
ATOM 2400 C CA . GLU A 1 304 ? 4.008 -31.578 -17.859 1 91.5 304 GLU A CA 1
ATOM 2401 C C . GLU A 1 304 ? 4.766 -31.25 -16.578 1 91.5 304 GLU A C 1
ATOM 2403 O O . GLU A 1 304 ? 4.652 -30.141 -16.047 1 91.5 304 GLU A O 1
ATOM 2408 N N . GLU A 1 305 ? 5.492 -32.25 -16.125 1 91.31 305 GLU A N 1
ATOM 2409 C CA . GLU A 1 305 ? 6.293 -32.031 -14.922 1 91.31 305 GLU A CA 1
ATOM 2410 C C . GLU A 1 305 ? 7.312 -30.906 -15.133 1 91.31 305 GLU A C 1
ATOM 2412 O O . GLU A 1 305 ? 7.906 -30.812 -16.203 1 91.31 305 GLU A O 1
ATOM 2417 N N . LEU A 1 306 ? 7.504 -30.141 -14.094 1 90.25 306 LEU A N 1
ATOM 2418 C CA . LEU A 1 306 ? 8.422 -29.016 -14.164 1 90.25 306 LEU A CA 1
ATOM 2419 C C . LEU A 1 306 ? 9.875 -29.484 -14.195 1 90.25 306 LEU A C 1
ATOM 2421 O O . LEU A 1 306 ? 10.773 -28.734 -14.57 1 90.25 306 LEU A O 1
ATOM 2425 N N . GLN A 1 307 ? 10.164 -30.797 -13.695 1 72.25 307 GLN A N 1
ATOM 2426 C CA . GLN A 1 307 ? 11.5 -31.328 -13.469 1 72.25 307 GLN A CA 1
ATOM 2427 C C . GLN A 1 307 ? 12.289 -31.406 -14.773 1 72.25 307 GLN A C 1
ATOM 2429 O O . GLN A 1 307 ? 11.719 -31.672 -15.836 1 72.25 307 GLN A O 1
ATOM 2434 N N . ILE A 1 308 ? 13.352 -30.688 -14.82 1 57.38 308 ILE A N 1
ATOM 2435 C CA . ILE A 1 308 ? 14.383 -30.859 -15.836 1 57.38 308 ILE A CA 1
ATOM 2436 C C . ILE A 1 308 ? 14.953 -32.281 -15.758 1 57.38 308 ILE A C 1
ATOM 2438 O O . ILE A 1 308 ? 15.398 -32.719 -14.695 1 57.38 308 ILE A O 1
ATOM 2442 N N . GLU A 1 309 ? 14.438 -33.156 -16.5 1 50.28 309 GLU A N 1
ATOM 2443 C CA . GLU A 1 309 ? 15.125 -34.438 -16.609 1 50.28 309 GLU A CA 1
ATOM 2444 C C . GLU A 1 309 ? 16.641 -34.281 -16.469 1 50.28 309 GLU A C 1
ATOM 2446 O O . GLU A 1 309 ? 17.219 -33.375 -17.078 1 50.28 309 GLU A O 1
ATOM 2451 N N . ASP A 1 310 ? 17.047 -34.469 -15.312 1 47.34 310 ASP A N 1
ATOM 2452 C CA . ASP A 1 310 ? 18.5 -34.688 -15.305 1 47.34 310 ASP A CA 1
ATOM 2453 C C . ASP A 1 310 ? 18.969 -35.375 -16.594 1 47.34 310 ASP A C 1
ATOM 2455 O O . ASP A 1 310 ? 18.578 -36.5 -16.875 1 47.34 310 ASP A O 1
ATOM 2459 N N . GLN A 1 311 ? 18.984 -34.625 -17.641 1 42.84 311 GLN A N 1
ATOM 2460 C CA . GLN A 1 311 ? 19.578 -35.219 -18.844 1 42.84 311 GLN A CA 1
ATOM 2461 C C . GLN A 1 311 ? 20.719 -36.156 -18.469 1 42.84 311 GLN A C 1
ATOM 2463 O O . GLN A 1 311 ? 21.312 -36.781 -19.344 1 42.84 311 GLN A O 1
ATOM 2468 N N . THR A 1 312 ? 21.297 -35.969 -17.344 1 41.31 312 THR A N 1
ATOM 2469 C CA . THR A 1 312 ? 22.484 -36.781 -17.203 1 41.31 312 THR A CA 1
ATOM 2470 C C . THR A 1 312 ? 22.109 -38.25 -16.969 1 41.31 312 THR A C 1
ATOM 2472 O O . THR A 1 312 ? 22.344 -38.781 -15.875 1 41.31 312 THR A O 1
ATOM 2475 N N . LYS A 1 313 ? 20.906 -38.594 -17.031 1 42.03 313 LYS A N 1
ATOM 2476 C CA . LYS A 1 313 ? 20.906 -40.062 -16.984 1 42.03 313 LYS A CA 1
ATOM 2477 C C . LYS A 1 313 ? 21.75 -40.656 -18.125 1 42.03 313 LYS A C 1
ATOM 2479 O O . LYS A 1 313 ? 21.516 -40.344 -19.297 1 42.03 313 LYS A O 1
ATOM 2484 N N . PRO A 1 314 ? 22.953 -41.156 -17.859 1 40.22 314 PRO A N 1
ATOM 2485 C CA . PRO A 1 314 ? 23.75 -41.781 -18.906 1 40.22 314 PRO A CA 1
ATOM 2486 C C . PRO A 1 314 ? 22.891 -42.656 -19.828 1 40.22 314 PRO A C 1
ATOM 2488 O O . PRO A 1 314 ? 21.984 -43.375 -19.375 1 40.22 314 PRO A O 1
ATOM 2491 N N . GLU A 1 315 ? 22.578 -42.188 -21 1 39.75 315 GLU A N 1
ATOM 2492 C CA . GLU A 1 315 ? 22.094 -43.062 -22.062 1 39.75 315 GLU A CA 1
ATOM 2493 C C . GLU A 1 315 ? 22.594 -44.469 -21.875 1 39.75 315 GLU A C 1
ATOM 2495 O O . GLU A 1 315 ? 23.797 -44.75 -21.969 1 39.75 315 GLU A O 1
ATOM 2500 N N . LYS A 1 316 ? 22.141 -45.125 -20.891 1 38.84 316 LYS A N 1
ATOM 2501 C CA . LYS A 1 316 ? 22.5 -46.562 -20.969 1 38.84 316 LYS A CA 1
ATOM 2502 C C . LYS A 1 316 ? 22.359 -47.062 -22.391 1 38.84 316 LYS A C 1
ATOM 2504 O O . LYS A 1 316 ? 21.266 -47.125 -22.922 1 38.84 316 LYS A O 1
ATOM 2509 N N . ARG A 1 317 ? 23.391 -46.812 -23.25 1 38.19 317 ARG A N 1
ATOM 2510 C CA . ARG A 1 317 ? 23.562 -47.562 -24.484 1 38.19 317 ARG A CA 1
ATOM 2511 C C . ARG A 1 317 ? 23.094 -49 -24.359 1 38.19 317 ARG A C 1
ATOM 2513 O O . ARG A 1 317 ? 23.672 -49.781 -23.609 1 38.19 317 ARG A O 1
ATOM 2520 N N . LYS A 1 318 ? 21.859 -49.188 -24.438 1 38.88 318 LYS A N 1
ATOM 2521 C CA . LYS A 1 318 ? 21.422 -50.562 -24.688 1 38.88 318 LYS A CA 1
ATOM 2522 C C . LYS A 1 318 ? 22.391 -51.281 -25.625 1 38.88 318 LYS A C 1
ATOM 2524 O O . LYS A 1 318 ? 22.5 -50.938 -26.797 1 38.88 318 LYS A O 1
ATOM 2529 N N . ARG A 1 319 ? 23.5 -51.75 -25.141 1 32.84 319 ARG A N 1
ATOM 2530 C CA . ARG A 1 319 ? 24.297 -52.719 -25.891 1 32.84 319 ARG A CA 1
ATOM 2531 C C . ARG A 1 319 ? 23.406 -53.75 -26.562 1 32.84 319 ARG A C 1
ATOM 2533 O O . ARG A 1 319 ? 22.75 -54.562 -25.891 1 32.84 319 ARG A O 1
ATOM 2540 N N . LEU A 1 320 ? 22.703 -53.281 -27.578 1 33.09 320 LEU A N 1
ATOM 2541 C CA . LEU A 1 320 ? 22.094 -54.281 -28.484 1 33.09 320 LEU A CA 1
ATOM 2542 C C . LEU A 1 320 ? 23.031 -55.469 -28.672 1 33.09 320 LEU A C 1
ATOM 2544 O O . LEU A 1 320 ? 24.047 -55.375 -29.359 1 33.09 320 LEU A O 1
ATOM 2548 N N . GLU A 1 321 ? 23.266 -56.156 -27.562 1 31.25 321 GLU A N 1
ATOM 2549 C CA . GLU A 1 321 ? 23.953 -57.406 -27.797 1 31.25 321 GLU A CA 1
ATOM 2550 C C . GLU A 1 321 ? 23.328 -58.188 -28.969 1 31.25 321 GLU A C 1
ATOM 2552 O O . GLU A 1 321 ? 22.156 -58.531 -28.922 1 31.25 321 GLU A O 1
ATOM 2557 N N . LYS A 1 322 ? 23.672 -57.688 -30.188 1 36.59 322 LYS A N 1
ATOM 2558 C CA . LYS A 1 322 ? 23.422 -58.469 -31.391 1 36.59 322 LYS A CA 1
ATOM 2559 C C . LYS A 1 322 ? 23.656 -59.969 -31.141 1 36.59 322 LYS A C 1
ATOM 2561 O O . LYS A 1 322 ? 24.781 -60.375 -30.906 1 36.59 322 LYS A O 1
ATOM 2566 N N . THR A 1 323 ? 22.656 -60.625 -30.5 1 33 323 THR A N 1
ATOM 2567 C CA . THR A 1 323 ? 22.75 -62.062 -30.453 1 33 323 THR A CA 1
ATOM 2568 C C . THR A 1 323 ? 23.125 -62.625 -31.828 1 33 323 THR A C 1
ATOM 2570 O O . THR A 1 323 ? 22.531 -62.281 -32.844 1 33 323 THR A O 1
ATOM 2573 N N . PRO A 1 324 ? 24.359 -63.125 -32.031 1 34.5 324 PRO A N 1
ATOM 2574 C CA . PRO A 1 324 ? 24.859 -63.719 -33.281 1 34.5 324 PRO A CA 1
ATOM 2575 C C . PRO A 1 324 ? 23.844 -64.625 -33.938 1 34.5 324 PRO A C 1
ATOM 2577 O O . PRO A 1 324 ? 23.359 -65.562 -33.312 1 34.5 324 PRO A O 1
ATOM 2580 N N . GLU A 1 325 ? 22.828 -64 -34.688 1 29.47 325 GLU A N 1
ATOM 2581 C CA . GLU A 1 325 ? 21.922 -64.875 -35.438 1 29.47 325 GLU A CA 1
ATOM 2582 C C . GLU A 1 325 ? 22.672 -66.062 -36.094 1 29.47 325 GLU A C 1
ATOM 2584 O O . GLU A 1 325 ? 23.641 -65.812 -36.812 1 29.47 325 GLU A O 1
ATOM 2589 N N . GLN A 1 326 ? 22.844 -67.188 -35.406 1 27.69 326 GLN A N 1
ATOM 2590 C CA . GLN A 1 326 ? 23.344 -68.438 -35.875 1 27.69 326 GLN A CA 1
ATOM 2591 C C . GLN A 1 326 ? 22.766 -68.812 -37.25 1 27.69 326 GLN A C 1
ATOM 2593 O O . GLN A 1 326 ? 21.547 -68.938 -37.406 1 27.69 326 GLN A O 1
ATOM 2598 N N . SER A 1 327 ? 23.297 -68.062 -38.312 1 29.02 327 SER A N 1
ATOM 2599 C CA . SER A 1 327 ? 22.984 -68.438 -39.719 1 29.02 327 SER A CA 1
ATOM 2600 C C . SER A 1 327 ? 23 -69.938 -39.938 1 29.02 327 SER A C 1
ATOM 2602 O O . SER A 1 327 ? 24.047 -70.562 -39.781 1 29.02 327 SER A O 1
ATOM 2604 N N . SER A 1 328 ? 21.969 -70.625 -39.438 1 26.81 328 SER A N 1
ATOM 2605 C CA . SER A 1 328 ? 21.828 -72.062 -39.688 1 26.81 328 SER A CA 1
ATOM 2606 C C . SER A 1 328 ? 21.969 -72.375 -41.188 1 26.81 328 SER A C 1
ATOM 2608 O O . SER A 1 328 ? 21.203 -71.875 -42 1 26.81 328 SER A O 1
ATOM 2610 N N . LYS A 1 329 ? 23.234 -72.562 -41.688 1 26.58 329 LYS A N 1
ATOM 2611 C CA . LYS A 1 329 ? 23.641 -73.062 -43 1 26.58 329 LYS A CA 1
ATOM 2612 C C . LYS A 1 329 ? 22.922 -74.312 -43.375 1 26.58 329 LYS A C 1
ATOM 2614 O O . LYS A 1 329 ? 23.203 -75.375 -42.812 1 26.58 329 LYS A O 1
ATOM 2619 N N . ARG A 1 330 ? 21.547 -74.25 -43.5 1 26.34 330 ARG A N 1
ATOM 2620 C CA . ARG A 1 330 ? 20.875 -75.438 -43.969 1 26.34 330 ARG A CA 1
ATOM 2621 C C . ARG A 1 330 ? 21.484 -76 -45.25 1 26.34 330 ARG A C 1
ATOM 2623 O O . ARG A 1 330 ? 21.641 -75.25 -46.219 1 26.34 330 ARG A O 1
ATOM 2630 N N . GLY A 1 331 ? 22.406 -76.938 -45.156 1 25.16 331 GLY A N 1
ATOM 2631 C CA . G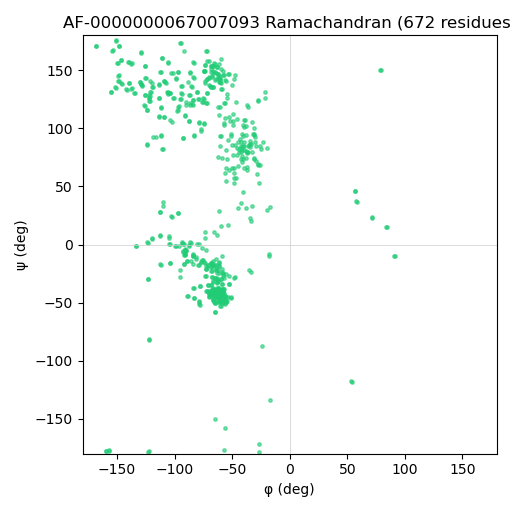LY A 1 331 ? 23.031 -77.812 -46.156 1 25.16 331 GLY A CA 1
ATOM 2632 C C . GLY A 1 331 ? 22.078 -78.312 -47.219 1 25.16 331 GLY A C 1
ATOM 2633 O O . GLY A 1 331 ? 20.969 -78.75 -46.906 1 25.16 331 GLY A O 1
ATOM 2634 N N . ALA A 1 332 ? 22.141 -77.688 -48.438 1 27.97 332 ALA A N 1
ATOM 2635 C CA . ALA A 1 332 ? 21.484 -77.938 -49.719 1 27.97 332 ALA A CA 1
ATOM 2636 C C . ALA A 1 332 ? 21.625 -79.438 -50.094 1 27.97 332 ALA A C 1
ATOM 2638 O O . ALA A 1 332 ? 22.734 -79.875 -50.375 1 27.97 332 ALA A O 1
ATOM 2639 N N . ARG A 1 333 ? 20.859 -80.312 -49.5 1 25.42 333 ARG A N 1
ATOM 2640 C CA . ARG A 1 333 ? 20.859 -81.688 -49.938 1 25.42 333 ARG A CA 1
ATOM 2641 C C . ARG A 1 333 ? 20.625 -81.812 -51.438 1 25.42 333 ARG A C 1
ATOM 2643 O O . ARG A 1 333 ? 19.688 -81.188 -51.969 1 25.42 333 ARG A O 1
ATOM 2650 N N . MET A 1 334 ? 21.641 -82.125 -52.219 1 29.42 334 MET A N 1
ATOM 2651 C CA . MET A 1 334 ? 21.938 -82.5 -53.594 1 29.42 334 MET A CA 1
ATOM 2652 C C . MET A 1 334 ? 21.016 -83.562 -54.094 1 29.42 334 MET A C 1
ATOM 2654 O O . MET A 1 334 ? 21.203 -84.75 -53.75 1 29.42 334 MET A O 1
ATOM 2658 N N . PRO A 1 335 ? 19.625 -83.438 -54.125 1 26.48 335 PRO A N 1
ATOM 2659 C CA . PRO A 1 335 ? 19.031 -84.688 -54.562 1 26.48 335 PRO A CA 1
ATOM 2660 C C . PRO A 1 335 ? 19.578 -85.125 -55.906 1 26.48 335 PRO A C 1
ATOM 2662 O O . PRO A 1 335 ? 20.203 -84.375 -56.625 1 26.48 335 PRO A O 1
ATOM 2665 N N . PRO A 1 336 ? 18.719 -86.062 -56.656 1 30.95 336 PRO A N 1
ATOM 2666 C CA . PRO A 1 336 ? 18.859 -87.375 -57.375 1 30.95 336 PRO A CA 1
ATOM 2667 C C . PRO A 1 336 ? 19.25 -87.188 -58.844 1 30.95 336 PRO A C 1
ATOM 2669 O O . PRO A 1 336 ? 18.984 -86.125 -59.438 1 30.95 336 PRO A O 1
ATOM 2672 N N . ASN A 1 337 ? 20.188 -88.062 -59.438 1 28.66 337 ASN A N 1
ATOM 2673 C CA . ASN A 1 337 ? 20.688 -88.562 -60.688 1 28.66 337 ASN A CA 1
ATOM 2674 C C . ASN A 1 337 ? 19.547 -89.125 -61.562 1 28.66 337 ASN A C 1
ATOM 2676 O O . ASN A 1 337 ? 19.797 -89.688 -62.625 1 28.66 337 ASN A O 1
ATOM 2680 N N . PHE A 1 338 ? 18.203 -89.062 -61.625 1 26.12 338 PHE A N 1
ATOM 2681 C CA . PHE A 1 338 ? 17.594 -89.5 -62.875 1 26.12 338 PHE A CA 1
ATOM 2682 C C . PHE A 1 338 ? 17.781 -88.438 -63.969 1 26.12 338 PHE A C 1
ATOM 2684 O O . PHE A 1 338 ? 17.828 -87.25 -63.656 1 26.12 338 PHE A O 1
ATOM 2691 N N . MET B 1 1 ? 31.875 14.312 4.312 1 55 1 MET B N 1
ATOM 2692 C CA . MET B 1 1 ? 30.781 14.539 5.242 1 55 1 MET B CA 1
ATOM 2693 C C . MET B 1 1 ? 29.531 13.789 4.797 1 55 1 MET B C 1
ATOM 2695 O O . MET B 1 1 ? 29.266 13.68 3.6 1 55 1 MET B O 1
ATOM 2699 N N . GLY B 1 2 ? 28.969 12.922 5.66 1 80 2 GLY B N 1
ATOM 2700 C CA . GLY B 1 2 ? 27.875 12.062 5.238 1 80 2 GLY B CA 1
ATOM 2701 C C . GLY B 1 2 ? 26.625 12.836 4.867 1 80 2 GLY B C 1
ATOM 2702 O O . GLY B 1 2 ? 26.469 14 5.234 1 80 2 GLY B O 1
ATOM 2703 N N . ARG B 1 3 ? 25.781 12.5 4.004 1 92.94 3 ARG B N 1
ATOM 2704 C CA . ARG B 1 3 ? 24.547 13.156 3.6 1 92.94 3 ARG B CA 1
ATOM 2705 C C . ARG B 1 3 ? 23.562 13.258 4.773 1 92.94 3 ARG B C 1
ATOM 2707 O O . ARG B 1 3 ? 23.547 12.391 5.648 1 92.94 3 ARG B O 1
ATOM 2714 N N . THR B 1 4 ? 22.922 14.359 4.855 1 97.31 4 THR B N 1
ATOM 2715 C CA . THR B 1 4 ? 22.109 14.703 6.02 1 97.31 4 THR B CA 1
ATOM 2716 C C . THR B 1 4 ? 20.656 14.32 5.793 1 97.31 4 THR B C 1
ATOM 2718 O O . THR B 1 4 ? 20.266 13.953 4.684 1 97.31 4 THR B O 1
ATOM 2721 N N . ILE B 1 5 ? 19.875 14.477 6.891 1 98.06 5 ILE B N 1
ATOM 2722 C CA . ILE B 1 5 ? 18.438 14.281 6.809 1 98.06 5 ILE B CA 1
ATOM 2723 C C . ILE B 1 5 ? 17.828 15.305 5.852 1 98.06 5 ILE B C 1
ATOM 2725 O O . ILE B 1 5 ? 16.922 14.984 5.074 1 98.06 5 ILE B O 1
ATOM 2729 N N . TYR B 1 6 ? 18.344 16.5 5.883 1 97.81 6 TYR B N 1
ATOM 2730 C CA . TYR B 1 6 ? 17.891 17.547 4.961 1 97.81 6 TYR B CA 1
ATOM 2731 C C . TYR B 1 6 ? 18.109 17.109 3.512 1 97.81 6 TYR B C 1
ATOM 2733 O O . TYR B 1 6 ? 17.219 17.297 2.668 1 97.81 6 TYR B O 1
ATOM 2741 N N . ASP B 1 7 ? 19.234 16.547 3.246 1 96.5 7 ASP B N 1
ATOM 2742 C CA . ASP B 1 7 ? 19.531 16.078 1.899 1 96.5 7 ASP B CA 1
ATOM 2743 C C . ASP B 1 7 ? 18.531 15.016 1.451 1 96.5 7 ASP B C 1
ATOM 2745 O O . ASP B 1 7 ? 18.125 14.984 0.289 1 96.5 7 ASP B O 1
ATOM 2749 N N . CYS B 1 8 ? 18.188 14.195 2.352 1 96.06 8 CYS B N 1
ATOM 2750 C CA . CYS B 1 8 ? 17.25 13.109 2.055 1 96.06 8 CYS B CA 1
ATOM 2751 C C . CYS B 1 8 ? 15.852 13.656 1.785 1 96.06 8 CYS B C 1
ATOM 2753 O O . CYS B 1 8 ? 15.18 13.211 0.854 1 96.06 8 CYS B O 1
ATOM 2755 N N . LEU B 1 9 ? 15.453 14.586 2.557 1 97.81 9 LEU B N 1
ATOM 2756 C CA . LEU B 1 9 ? 14.094 15.117 2.486 1 97.81 9 LEU B CA 1
ATOM 2757 C C . LEU B 1 9 ? 13.93 16.031 1.276 1 97.81 9 LEU B C 1
ATOM 2759 O O . LEU B 1 9 ? 12.805 16.328 0.871 1 97.81 9 LEU B O 1
ATOM 2763 N N . THR B 1 10 ? 14.992 16.438 0.641 1 96.94 10 THR B N 1
ATOM 2764 C CA . THR B 1 10 ? 14.891 17.375 -0.468 1 96.94 10 THR B CA 1
ATOM 2765 C C . THR B 1 10 ? 15.281 16.719 -1.783 1 96.94 10 THR B C 1
ATOM 2767 O O . THR B 1 10 ? 15.414 17.375 -2.811 1 96.94 10 THR B O 1
ATOM 2770 N N . GLN B 1 11 ? 15.477 15.43 -1.721 1 94.44 11 GLN B N 1
ATOM 2771 C CA . GLN B 1 11 ? 15.742 14.719 -2.965 1 94.44 11 GLN B CA 1
ATOM 2772 C C . GLN B 1 11 ? 14.523 14.727 -3.879 1 94.44 11 GLN B C 1
ATOM 2774 O O . GLN B 1 11 ? 13.391 14.836 -3.406 1 94.44 11 GLN B O 1
ATOM 2779 N N . PRO B 1 12 ? 14.773 14.609 -5.188 1 94.38 12 PRO B N 1
ATOM 2780 C CA . PRO B 1 12 ? 13.641 14.562 -6.109 1 94.38 12 PRO B CA 1
ATOM 2781 C C . PRO B 1 12 ? 12.742 13.352 -5.875 1 94.38 12 PRO B C 1
ATOM 2783 O O . PRO B 1 12 ? 13.234 12.273 -5.527 1 94.38 12 PRO B O 1
ATOM 2786 N N . ASN B 1 13 ? 11.43 13.539 -6.109 1 96.44 13 ASN B N 1
ATOM 2787 C CA . ASN B 1 13 ? 10.484 12.422 -6.086 1 96.44 13 ASN B CA 1
ATOM 2788 C C . ASN B 1 13 ? 10.648 11.523 -7.309 1 96.44 13 ASN B C 1
ATOM 2790 O O . ASN B 1 13 ? 11.336 11.891 -8.266 1 96.44 13 ASN B O 1
ATOM 2794 N N . THR B 1 14 ? 10.039 10.375 -7.211 1 95.62 14 THR B N 1
ATOM 2795 C CA . THR B 1 14 ? 9.992 9.445 -8.336 1 95.62 14 THR B CA 1
ATOM 2796 C C . THR B 1 14 ? 9.344 10.102 -9.555 1 95.62 14 THR B C 1
ATOM 2798 O O . THR B 1 14 ? 8.422 10.906 -9.414 1 95.62 14 THR B O 1
ATOM 2801 N N . GLN B 1 15 ? 9.852 9.711 -10.688 1 95.19 15 GLN B N 1
ATOM 2802 C CA . GLN B 1 15 ? 9.133 10.07 -11.906 1 95.19 15 GLN B CA 1
ATOM 2803 C C . GLN B 1 15 ? 7.879 9.211 -12.078 1 95.19 15 GLN B C 1
ATOM 2805 O O . GLN B 1 15 ? 7.965 7.98 -12.102 1 95.19 15 GLN B O 1
ATOM 2810 N N . LEU B 1 16 ? 6.758 9.859 -12.234 1 95.75 16 LEU B N 1
ATOM 2811 C CA . LEU B 1 16 ? 5.496 9.125 -12.289 1 95.75 16 LEU B CA 1
ATOM 2812 C C . LEU B 1 16 ? 5.102 8.82 -13.727 1 95.75 16 LEU B C 1
ATOM 2814 O O . LEU B 1 16 ? 5.281 9.656 -14.617 1 95.75 16 LEU B O 1
ATOM 2818 N N . ILE B 1 17 ? 4.652 7.609 -13.969 1 94.06 17 ILE B N 1
ATOM 2819 C CA . ILE B 1 17 ? 3.973 7.191 -15.188 1 94.06 17 ILE B CA 1
ATOM 2820 C C . ILE B 1 17 ? 2.51 6.879 -14.883 1 94.06 17 ILE B C 1
ATOM 2822 O O . ILE B 1 17 ? 2.186 5.773 -14.445 1 94.06 17 ILE B O 1
ATOM 2826 N N . VAL B 1 18 ? 1.701 7.828 -15.055 1 92.38 18 VAL B N 1
ATOM 2827 C CA . VAL B 1 18 ? 0.298 7.703 -14.68 1 92.38 18 VAL B CA 1
ATOM 2828 C C . VAL B 1 18 ? -0.532 7.305 -15.898 1 92.38 18 VAL B C 1
ATOM 2830 O O . VAL B 1 18 ? -0.513 7.992 -16.922 1 92.38 18 VAL B O 1
ATOM 2833 N N . ARG B 1 19 ? -1.182 6.105 -15.781 1 84.25 19 ARG B N 1
ATOM 2834 C CA . ARG B 1 19 ? -2.033 5.594 -16.844 1 84.25 19 ARG B CA 1
ATOM 2835 C C . ARG B 1 19 ? -3.502 5.625 -16.438 1 84.25 19 ARG B C 1
ATOM 2837 O O . ARG B 1 19 ? -4.309 4.84 -16.953 1 84.25 19 ARG B O 1
ATOM 2844 N N . THR B 1 20 ? -3.953 6.625 -15.625 1 67.81 20 THR B N 1
ATOM 2845 C CA . THR B 1 20 ? -5.203 6.719 -14.875 1 67.81 20 THR B CA 1
ATOM 2846 C C . THR B 1 20 ? -6.402 6.566 -15.805 1 67.81 20 THR B C 1
ATOM 2848 O O . THR B 1 20 ? -6.473 7.223 -16.844 1 67.81 20 THR B O 1
ATOM 2851 N N . PRO B 1 21 ? -7.16 5.5 -15.391 1 59.78 21 PRO B N 1
ATOM 2852 C CA . PRO B 1 21 ? -8.453 5.617 -16.062 1 59.78 21 PRO B CA 1
ATOM 2853 C C . PRO B 1 21 ? -9.195 6.902 -15.703 1 59.78 21 PRO B C 1
ATOM 2855 O O . PRO B 1 21 ? -8.914 7.508 -14.664 1 59.78 21 PRO B O 1
ATOM 2858 N N . THR B 1 22 ? -9.875 7.508 -16.562 1 53.56 22 THR B N 1
ATOM 2859 C CA . THR B 1 22 ? -10.602 8.766 -16.641 1 53.56 22 THR B CA 1
ATOM 2860 C C . THR B 1 22 ? -11.508 8.945 -15.414 1 53.56 22 THR B C 1
ATOM 2862 O O . THR B 1 22 ? -11.805 10.078 -15.016 1 53.56 22 THR B O 1
ATOM 2865 N N . THR B 1 23 ? -12.016 7.863 -14.758 1 54.44 23 THR B N 1
ATOM 2866 C CA . THR B 1 23 ? -13.125 8.172 -13.859 1 54.44 23 THR B CA 1
ATOM 2867 C C . THR B 1 23 ? -12.656 8.211 -12.414 1 54.44 23 THR B C 1
ATOM 2869 O O . THR B 1 23 ? -12.109 7.223 -11.898 1 54.44 23 THR B O 1
ATOM 2872 N N . LEU B 1 24 ? -12.555 9.477 -11.914 1 60.88 24 LEU B N 1
ATOM 2873 C CA . LEU B 1 24 ? -12.148 9.664 -10.523 1 60.88 24 LEU B CA 1
ATOM 2874 C C . LEU B 1 24 ? -13.359 9.617 -9.594 1 60.88 24 LEU B C 1
ATOM 2876 O O . LEU B 1 24 ? -14.344 10.328 -9.82 1 60.88 24 LEU B O 1
ATOM 2880 N N . ALA B 1 25 ? -13.578 8.555 -8.828 1 62.62 25 ALA B N 1
ATOM 2881 C CA . ALA B 1 25 ? -14.586 8.523 -7.77 1 62.62 25 ALA B CA 1
ATOM 2882 C C . ALA B 1 25 ? -13.953 8.734 -6.398 1 62.62 25 ALA B C 1
ATOM 2884 O O . ALA B 1 25 ? -12.867 8.211 -6.125 1 62.62 25 ALA B O 1
ATOM 2885 N N . TYR B 1 26 ? -14.641 9.852 -5.723 1 71.62 26 TYR B N 1
ATOM 2886 C CA . TYR B 1 26 ? -14.148 10.133 -4.379 1 71.62 26 TYR B CA 1
ATOM 2887 C C . TYR B 1 26 ? -15.078 9.547 -3.32 1 71.62 26 TYR B C 1
ATOM 2889 O O . TYR B 1 26 ? -16.297 9.508 -3.512 1 71.62 26 TYR B O 1
ATOM 2897 N N . THR B 1 27 ? -14.469 9.148 -2.238 1 65.19 27 THR B N 1
ATOM 2898 C CA . THR B 1 27 ? -15.211 8.664 -1.081 1 65.19 27 THR B CA 1
ATOM 2899 C C . THR B 1 27 ? -16.141 9.742 -0.549 1 65.19 27 THR B C 1
ATOM 2901 O O . THR B 1 27 ? -15.836 10.938 -0.624 1 65.19 27 THR B O 1
ATOM 2904 N N . GLN B 1 28 ? -17.328 9.305 -0.179 1 70.62 28 GLN B N 1
ATOM 2905 C CA . GLN B 1 28 ? -18.281 10.219 0.434 1 70.62 28 GLN B CA 1
ATOM 2906 C C . GLN B 1 28 ? -18.844 9.641 1.73 1 70.62 28 GLN B C 1
ATOM 2908 O O . GLN B 1 28 ? -18.922 8.422 1.889 1 70.62 28 GLN B O 1
ATOM 2913 N N . HIS B 1 29 ? -18.969 10.516 2.664 1 71.94 29 HIS B N 1
ATOM 2914 C CA . HIS B 1 29 ? -19.625 10.141 3.912 1 71.94 29 HIS B CA 1
ATOM 2915 C C . HIS B 1 29 ? -20.562 11.234 4.387 1 71.94 29 HIS B C 1
ATOM 2917 O O . HIS B 1 29 ? -20.203 12.414 4.395 1 71.94 29 HIS B O 1
ATOM 2923 N N . ASP B 1 30 ? -21.781 10.867 4.789 1 70.19 30 ASP B N 1
ATOM 2924 C CA . ASP B 1 30 ? -22.844 11.797 5.164 1 70.19 30 ASP B CA 1
ATOM 2925 C C . ASP B 1 30 ? -22.453 12.594 6.41 1 70.19 30 ASP B C 1
ATOM 2927 O O . ASP B 1 30 ? -22.969 13.695 6.629 1 70.19 30 ASP B O 1
ATOM 2931 N N . GLU B 1 31 ? -21.5 12.109 7.094 1 75.19 31 GLU B N 1
ATOM 2932 C CA . GLU B 1 31 ? -21.141 12.742 8.359 1 75.19 31 GLU B CA 1
ATOM 2933 C C . GLU B 1 31 ? -20.125 13.859 8.148 1 75.19 31 GLU B C 1
ATOM 2935 O O . GLU B 1 31 ? -19.812 14.602 9.078 1 75.19 31 GLU B O 1
ATOM 2940 N N . TRP B 1 32 ? -19.734 14.07 6.949 1 86.69 32 TRP B N 1
ATOM 2941 C CA . TRP B 1 32 ? -18.719 15.094 6.738 1 86.69 32 TRP B CA 1
ATOM 2942 C C . TRP B 1 32 ? -19.344 16.469 6.59 1 86.69 32 TRP B C 1
ATOM 2944 O O . TRP B 1 32 ? -20.188 16.688 5.715 1 86.69 32 TRP B O 1
ATOM 2954 N N . ALA B 1 33 ? -18.969 17.359 7.434 1 90.56 33 ALA B N 1
ATOM 2955 C CA . ALA B 1 33 ? -19.453 18.734 7.324 1 90.56 33 ALA B CA 1
ATOM 2956 C C . ALA B 1 33 ? -18.875 19.406 6.082 1 90.56 33 ALA B C 1
ATOM 2958 O O . ALA B 1 33 ? -17.766 19.094 5.648 1 90.56 33 ALA B O 1
ATOM 2959 N N . PRO B 1 34 ? -19.625 20.312 5.57 1 93.25 34 PRO B N 1
ATOM 2960 C CA . PRO B 1 34 ? -19.078 21.078 4.445 1 93.25 34 PRO B CA 1
ATOM 2961 C C . PRO B 1 34 ? -17.891 21.953 4.836 1 93.25 34 PRO B C 1
ATOM 2963 O O . PRO B 1 34 ? -17.734 22.281 6.012 1 93.25 34 PRO B O 1
ATOM 2966 N N . VAL B 1 35 ? -17.109 22.234 3.854 1 96.56 35 VAL B N 1
ATOM 2967 C CA . VAL B 1 35 ? -15.977 23.141 4.027 1 96.56 35 VAL B CA 1
ATOM 2968 C C . VAL B 1 35 ? -16.438 24.578 3.867 1 96.56 35 VAL B C 1
ATOM 2970 O O . VAL B 1 35 ? -16.984 24.953 2.824 1 96.56 35 VAL B O 1
ATOM 2973 N N . GLU B 1 36 ? -16.25 25.344 4.875 1 94.94 36 GLU B N 1
ATOM 2974 C CA . GLU B 1 36 ? -16.75 26.719 4.855 1 94.94 36 GLU B CA 1
ATOM 2975 C C . GLU B 1 36 ? -15.828 27.625 4.039 1 94.94 36 GLU B C 1
ATOM 2977 O O . GLU B 1 36 ? -16.297 28.406 3.207 1 94.94 36 GLU B O 1
ATOM 2982 N N . THR B 1 37 ? -14.586 27.562 4.359 1 96.44 37 THR B N 1
ATOM 2983 C CA . THR B 1 37 ? -13.617 28.438 3.717 1 96.44 37 THR B CA 1
ATOM 2984 C C . THR B 1 37 ? -12.25 27.766 3.625 1 96.44 37 THR B C 1
ATOM 2986 O O . THR B 1 37 ? -11.875 26.984 4.508 1 96.44 37 THR B O 1
ATOM 2989 N N . ILE B 1 38 ? -11.516 28.062 2.506 1 98.19 38 ILE B N 1
ATOM 2990 C CA . ILE B 1 38 ? -10.125 27.656 2.336 1 98.19 38 ILE B CA 1
ATOM 2991 C C . ILE B 1 38 ? -9.25 28.891 2.123 1 98.19 38 ILE B C 1
ATOM 2993 O O . ILE B 1 38 ? -9.586 29.766 1.327 1 98.19 38 ILE B O 1
ATOM 2997 N N . GLN B 1 39 ? -8.242 29.016 2.854 1 97.62 39 GLN B N 1
ATOM 2998 C CA . GLN B 1 39 ? -7.285 30.109 2.686 1 97.62 39 GLN B CA 1
ATOM 2999 C C . GLN B 1 39 ? -5.855 29.578 2.607 1 97.62 39 GLN B C 1
ATOM 3001 O O . GLN B 1 39 ? -5.594 28.422 2.977 1 97.62 39 GLN B O 1
ATOM 3006 N N . GLN B 1 40 ? -5.039 30.375 2.188 1 97.31 40 GLN B N 1
ATOM 3007 C CA . GLN B 1 40 ? -3.627 30.016 2.143 1 97.31 40 GLN B CA 1
ATOM 3008 C C . GLN B 1 40 ? -3.041 29.906 3.547 1 97.31 40 GLN B C 1
ATOM 3010 O O . GLN B 1 40 ? -3.34 30.734 4.41 1 97.31 40 GLN B O 1
ATOM 3015 N N . TRP B 1 41 ? -2.229 28.844 3.771 1 97.81 41 TRP B N 1
ATOM 3016 C CA . TRP B 1 41 ? -1.485 28.719 5.023 1 97.81 41 TRP B CA 1
ATOM 3017 C C . TRP B 1 4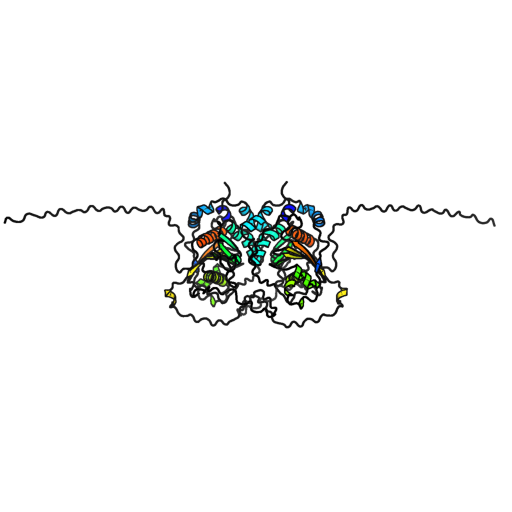1 ? -0.271 29.641 5.02 1 97.81 41 TRP B C 1
ATOM 3019 O O . TRP B 1 41 ? 0.833 29.234 4.664 1 97.81 41 TRP B O 1
ATOM 3029 N N . GLU B 1 42 ? -0.323 30.828 5.617 1 93.81 42 GLU B N 1
ATOM 3030 C CA . GLU B 1 42 ? 0.615 31.922 5.426 1 93.81 42 GLU B CA 1
ATOM 3031 C C . GLU B 1 42 ? 1.858 31.75 6.293 1 93.81 42 GLU B C 1
ATOM 3033 O O . GLU B 1 42 ? 2.963 32.125 5.883 1 93.81 42 GLU B O 1
ATOM 3038 N N . ASP B 1 43 ? 1.676 31.25 7.48 1 94.69 43 ASP B N 1
ATOM 3039 C CA . ASP B 1 43 ? 2.816 31.266 8.391 1 94.69 43 ASP B CA 1
ATOM 3040 C C . ASP B 1 43 ? 3.602 29.953 8.312 1 94.69 43 ASP B C 1
ATOM 3042 O O . ASP B 1 43 ? 4.547 29.75 9.07 1 94.69 43 ASP B O 1
ATOM 3046 N N . PHE B 1 44 ? 3.195 29.016 7.457 1 96.69 44 PHE B N 1
ATOM 3047 C CA . PHE B 1 44 ? 4.066 27.891 7.148 1 96.69 44 PHE B CA 1
ATOM 3048 C C . PHE B 1 44 ? 5.207 28.328 6.234 1 96.69 44 PHE B C 1
ATOM 3050 O O . PHE B 1 44 ? 5.016 28.5 5.027 1 96.69 44 PHE B O 1
ATOM 3057 N N . ASN B 1 45 ? 6.32 28.469 6.758 1 95.31 45 ASN B N 1
ATOM 3058 C CA . ASN B 1 45 ? 7.484 28.984 6.051 1 95.31 45 ASN B CA 1
ATOM 3059 C C . ASN B 1 45 ? 8.672 28.031 6.152 1 95.31 45 ASN B C 1
ATOM 3061 O O . ASN B 1 45 ? 9.211 27.812 7.242 1 95.31 45 ASN B O 1
ATOM 3065 N N . PHE B 1 46 ? 9.148 27.547 5.023 1 96.38 46 PHE B N 1
ATOM 3066 C CA . PHE B 1 46 ? 10.188 26.531 4.988 1 96.38 46 PHE B CA 1
ATOM 3067 C C . PHE B 1 46 ? 11.484 27.047 5.609 1 96.38 46 PHE B C 1
ATOM 3069 O O . PHE B 1 46 ? 12.148 26.328 6.367 1 96.38 46 PHE B O 1
ATOM 3076 N N . THR B 1 47 ? 11.836 28.234 5.25 1 94.81 47 THR B N 1
ATOM 3077 C CA . THR B 1 47 ? 13.07 28.797 5.766 1 94.81 47 THR B CA 1
ATOM 3078 C C . THR B 1 47 ? 13.039 28.875 7.293 1 94.81 47 THR B C 1
ATOM 3080 O O . THR B 1 47 ? 13.984 28.453 7.961 1 94.81 47 THR B O 1
ATOM 3083 N N . SER B 1 48 ? 11.984 29.422 7.812 1 95.56 48 SER B N 1
ATOM 3084 C CA . SER B 1 48 ? 11.82 29.531 9.258 1 95.56 48 SER B CA 1
ATOM 3085 C C . SER B 1 48 ? 11.812 28.156 9.922 1 95.56 48 SER B C 1
ATOM 3087 O O . SER B 1 48 ? 12.438 27.969 10.969 1 95.56 48 SER B O 1
ATOM 3089 N N . LEU B 1 49 ? 11.125 27.203 9.344 1 97.12 49 LEU B N 1
ATOM 3090 C CA . LEU B 1 49 ? 11.008 25.875 9.922 1 97.12 49 LEU B CA 1
ATOM 3091 C C . LEU B 1 49 ? 12.328 25.125 9.82 1 97.12 49 LEU B C 1
ATOM 3093 O O . LEU B 1 49 ? 12.68 24.359 10.727 1 97.12 49 LEU B O 1
ATOM 3097 N N . ASN B 1 50 ? 13.078 25.344 8.734 1 96.94 50 ASN B N 1
ATOM 3098 C CA . ASN B 1 50 ? 14.422 24.781 8.625 1 96.94 50 ASN B CA 1
ATOM 3099 C C . ASN B 1 50 ? 15.32 25.25 9.766 1 96.94 50 ASN B C 1
ATOM 3101 O O . ASN B 1 50 ? 16.125 24.484 10.297 1 96.94 50 ASN B O 1
ATOM 3105 N N . ARG B 1 51 ? 15.148 26.453 10.07 1 96.25 51 ARG B N 1
ATOM 3106 C CA . ARG B 1 51 ? 15.93 27 11.18 1 96.25 51 ARG B CA 1
ATOM 3107 C C . ARG B 1 51 ? 15.477 26.422 12.508 1 96.25 51 ARG B C 1
ATOM 3109 O O . ARG B 1 51 ? 16.312 26.047 13.344 1 96.25 51 ARG B O 1
ATOM 3116 N N . ARG B 1 52 ? 14.227 26.375 12.688 1 95.81 52 ARG B N 1
ATOM 3117 C CA . ARG B 1 52 ? 13.633 25.875 13.922 1 95.81 52 ARG B CA 1
ATOM 3118 C C . ARG B 1 52 ? 14.078 24.438 14.203 1 95.81 52 ARG B C 1
ATOM 3120 O O . ARG B 1 52 ? 14.367 24.094 15.352 1 95.81 52 ARG B O 1
ATOM 3127 N N . TYR B 1 53 ? 14.18 23.609 13.125 1 97.38 53 TYR B N 1
ATOM 3128 C CA . TYR B 1 53 ? 14.469 22.203 13.32 1 97.38 53 TYR B CA 1
ATOM 3129 C C . TYR B 1 53 ? 15.852 21.844 12.773 1 97.38 53 TYR B C 1
ATOM 3131 O O . TYR B 1 53 ? 16.094 20.719 12.359 1 97.38 53 TYR B O 1
ATOM 3139 N N . LYS B 1 54 ? 16.688 22.781 12.773 1 97.19 54 LYS B N 1
ATOM 3140 C CA . LYS B 1 54 ? 18.016 22.656 12.172 1 97.19 54 LYS B CA 1
ATOM 3141 C C . LYS B 1 54 ? 18.781 21.5 12.781 1 97.19 54 LYS B C 1
ATOM 3143 O O . LYS B 1 54 ? 19.469 20.75 12.07 1 97.19 54 LYS B O 1
ATOM 3148 N N . GLU B 1 55 ? 18.703 21.344 14.062 1 96.56 55 GLU B N 1
ATOM 3149 C CA . GLU B 1 55 ? 19.469 20.312 14.758 1 96.56 55 GLU B CA 1
ATOM 3150 C C . GLU B 1 55 ? 19.141 18.922 14.219 1 96.56 55 GLU B C 1
ATOM 3152 O O . GLU B 1 55 ? 20.016 18.078 14.07 1 96.56 55 GLU B O 1
ATOM 3157 N N . HIS B 1 56 ? 17.891 18.719 13.914 1 96.88 56 HIS B N 1
ATOM 3158 C CA . HIS B 1 56 ? 17.469 17.422 13.383 1 96.88 56 HIS B CA 1
ATOM 3159 C C . HIS B 1 56 ? 17.828 17.297 11.906 1 96.88 56 HIS B C 1
ATOM 3161 O O . HIS B 1 56 ? 18.219 16.219 11.453 1 96.88 56 HIS B O 1
ATOM 3167 N N . LEU B 1 57 ? 17.75 18.328 11.203 1 97.69 57 LEU B N 1
ATOM 3168 C CA . LEU B 1 57 ? 17.906 18.312 9.75 1 97.69 57 LEU B CA 1
ATOM 3169 C C . LEU B 1 57 ? 19.375 18.094 9.375 1 97.69 57 LEU B C 1
ATOM 3171 O O . LEU B 1 57 ? 19.672 17.516 8.32 1 97.69 57 LEU B O 1
ATOM 3175 N N . VAL B 1 58 ? 20.281 18.484 10.211 1 97 58 VAL B N 1
ATOM 3176 C CA . VAL B 1 58 ? 21.688 18.391 9.867 1 97 58 VAL B CA 1
ATOM 3177 C C . VAL B 1 58 ? 22.25 17.047 10.32 1 97 58 VAL B C 1
ATOM 3179 O O . VAL B 1 58 ? 23.406 16.719 10.047 1 97 58 VAL B O 1
ATOM 3182 N N . ALA B 1 59 ? 21.484 16.297 11.055 1 96.69 59 ALA B N 1
ATOM 3183 C CA . ALA B 1 59 ? 21.938 14.977 11.477 1 96.69 59 ALA B CA 1
ATOM 3184 C C . ALA B 1 59 ? 22.234 14.094 10.266 1 96.69 59 ALA B C 1
ATOM 3186 O O . ALA B 1 59 ? 21.641 14.266 9.195 1 96.69 59 ALA B O 1
ATOM 3187 N N . GLU B 1 60 ? 23.203 13.156 10.508 1 96.56 60 GLU B N 1
ATOM 3188 C CA . GLU B 1 60 ? 23.562 12.219 9.445 1 96.56 60 GLU B CA 1
ATOM 3189 C C . GLU B 1 60 ? 22.406 11.266 9.133 1 96.56 60 GLU B C 1
ATOM 3191 O O . GLU B 1 60 ? 21.781 10.734 10.047 1 96.56 60 GLU B O 1
ATOM 3196 N N . ALA B 1 61 ? 22.188 11.094 7.82 1 96.38 61 ALA B N 1
ATOM 3197 C CA . ALA B 1 61 ? 21.109 10.219 7.379 1 96.38 61 ALA B CA 1
ATOM 3198 C C . ALA B 1 61 ? 21.641 8.82 7.047 1 96.38 61 ALA B C 1
ATOM 3200 O O . ALA B 1 61 ? 22.797 8.672 6.66 1 96.38 61 ALA B O 1
ATOM 3201 N N . ASP B 1 62 ? 20.812 7.883 7.27 1 94.19 62 ASP B N 1
ATOM 3202 C CA . ASP B 1 62 ? 21.109 6.535 6.793 1 94.19 62 ASP B CA 1
ATOM 3203 C C . ASP B 1 62 ? 21.281 6.516 5.273 1 94.19 62 ASP B C 1
ATOM 3205 O O . ASP B 1 62 ? 20.406 7.004 4.543 1 94.19 62 ASP B O 1
ATOM 3209 N N . GLU B 1 63 ? 22.266 5.891 4.82 1 92.88 63 GLU B N 1
ATOM 3210 C CA . GLU B 1 63 ? 22.594 5.867 3.4 1 92.88 63 GLU B CA 1
ATOM 3211 C C . GLU B 1 63 ? 21.484 5.207 2.586 1 92.88 63 GLU B C 1
ATOM 3213 O O . GLU B 1 63 ? 21.25 5.574 1.432 1 92.88 63 GLU B O 1
ATOM 3218 N N . SER B 1 64 ? 20.797 4.312 3.16 1 93.31 64 SER B N 1
ATOM 3219 C CA . SER B 1 64 ? 19.766 3.568 2.451 1 93.31 64 SER B CA 1
ATOM 3220 C C . SER B 1 64 ? 18.594 4.477 2.055 1 93.31 64 SER B C 1
ATOM 3222 O O . SER B 1 64 ? 17.797 4.129 1.18 1 93.31 64 SER B O 1
ATOM 3224 N N . LEU B 1 65 ? 18.469 5.613 2.643 1 96.06 65 LEU B N 1
ATOM 3225 C CA . LEU B 1 65 ? 17.422 6.566 2.309 1 96.06 65 LEU B CA 1
ATOM 3226 C C . LEU B 1 65 ? 17.594 7.086 0.885 1 96.06 65 LEU B C 1
ATOM 3228 O O . LEU B 1 65 ? 16.609 7.395 0.208 1 96.06 65 LEU B O 1
ATOM 3232 N N . PHE B 1 66 ? 18.781 7.117 0.441 1 95.44 66 PHE B N 1
ATOM 3233 C CA . PHE B 1 66 ? 19.078 7.77 -0.826 1 95.44 66 PHE B CA 1
ATOM 3234 C C . PHE B 1 66 ? 18.828 6.824 -1.996 1 95.44 66 PHE B C 1
ATOM 3236 O O . PHE B 1 66 ? 18.812 7.25 -3.152 1 95.44 66 PHE B O 1
ATOM 3243 N N . SER B 1 67 ? 18.578 5.578 -1.703 1 95.19 67 SER B N 1
ATOM 3244 C CA . SER B 1 67 ? 18.281 4.637 -2.775 1 95.19 67 SER B CA 1
ATOM 3245 C C . SER B 1 67 ? 16.781 4.32 -2.832 1 95.19 67 SER B C 1
ATOM 3247 O O . SER B 1 67 ? 16.344 3.568 -3.701 1 95.19 67 SER B O 1
ATOM 3249 N N . THR B 1 68 ? 16.031 4.898 -1.972 1 96.56 68 THR B N 1
ATOM 3250 C CA . THR B 1 68 ? 14.625 4.559 -1.805 1 96.56 68 THR B CA 1
ATOM 3251 C C . THR B 1 68 ? 13.844 4.848 -3.084 1 96.56 68 THR B C 1
ATOM 3253 O O . THR B 1 68 ? 13.086 4 -3.559 1 96.56 68 THR B O 1
ATOM 3256 N N . VAL B 1 69 ? 14.055 5.977 -3.662 1 96.75 69 VAL B N 1
ATOM 3257 C CA . VAL B 1 69 ? 13.328 6.398 -4.855 1 96.75 69 VAL B CA 1
ATOM 3258 C C . VAL B 1 69 ? 13.703 5.492 -6.031 1 96.75 69 VAL B C 1
ATOM 3260 O O . VAL B 1 69 ? 12.82 4.992 -6.734 1 96.75 69 VAL B O 1
ATOM 3263 N N . ARG B 1 70 ? 14.961 5.297 -6.18 1 96.31 70 ARG B N 1
ATOM 3264 C CA . ARG B 1 70 ? 15.422 4.441 -7.266 1 96.31 70 ARG B CA 1
ATOM 3265 C C . ARG B 1 70 ? 14.891 3.02 -7.102 1 96.31 70 ARG B C 1
ATOM 3267 O O . ARG B 1 70 ? 14.492 2.385 -8.078 1 96.31 70 ARG B O 1
ATOM 3274 N N . ALA B 1 71 ? 14.906 2.551 -5.891 1 96.06 71 ALA B N 1
ATOM 3275 C CA . ALA B 1 71 ? 14.398 1.207 -5.621 1 96.06 71 ALA B CA 1
ATOM 3276 C C . ALA B 1 71 ? 12.938 1.074 -6.039 1 96.06 71 ALA B C 1
ATOM 3278 O O . ALA B 1 71 ? 12.539 0.059 -6.613 1 96.06 71 ALA B O 1
ATOM 3279 N N . ALA B 1 72 ? 12.148 2.066 -5.75 1 97.19 72 ALA B N 1
ATOM 3280 C CA . ALA B 1 72 ? 10.734 2.053 -6.121 1 97.19 72 ALA B CA 1
ATOM 3281 C C . ALA B 1 72 ? 10.562 2.07 -7.637 1 97.19 72 ALA B C 1
ATOM 3283 O O . ALA B 1 72 ? 9.695 1.381 -8.18 1 97.19 72 ALA B O 1
ATOM 3284 N N . GLU B 1 73 ? 11.391 2.832 -8.32 1 96.75 73 GLU B N 1
ATOM 3285 C CA . GLU B 1 73 ? 11.336 2.893 -9.773 1 96.75 73 GLU B CA 1
ATOM 3286 C C . GLU B 1 73 ? 11.766 1.566 -10.398 1 96.75 73 GLU B C 1
ATOM 3288 O O . GLU B 1 73 ? 11.117 1.079 -11.336 1 96.75 73 GLU B O 1
ATOM 3293 N N . ASP B 1 74 ? 12.82 1.002 -9.82 1 96.12 74 ASP B N 1
ATOM 3294 C CA . ASP B 1 74 ? 13.312 -0.284 -10.312 1 96.12 74 ASP B CA 1
ATOM 3295 C C . ASP B 1 74 ? 12.25 -1.373 -10.141 1 96.12 74 ASP B C 1
ATOM 3297 O O . ASP B 1 74 ? 12.18 -2.305 -10.945 1 96.12 74 ASP B O 1
ATOM 3301 N N . ALA B 1 75 ? 11.477 -1.213 -9.117 1 96.44 75 ALA B N 1
ATOM 3302 C CA . ALA B 1 75 ? 10.422 -2.189 -8.836 1 96.44 75 ALA B CA 1
ATOM 3303 C C . ALA B 1 75 ? 9.195 -1.935 -9.695 1 96.44 75 ALA B C 1
ATOM 3305 O O . ALA B 1 75 ? 8.266 -2.748 -9.719 1 96.44 75 ALA B O 1
ATOM 3306 N N . GLY B 1 76 ? 9.125 -0.805 -10.352 1 95.44 76 GLY B N 1
ATOM 3307 C CA . GLY B 1 76 ? 7.992 -0.465 -11.195 1 95.44 76 GLY B CA 1
ATOM 3308 C C . GLY B 1 76 ? 6.84 0.152 -10.422 1 95.44 76 GLY B C 1
ATOM 3309 O O . GLY B 1 76 ? 5.715 0.218 -10.93 1 95.44 76 GLY B O 1
ATOM 3310 N N . HIS B 1 77 ? 7.074 0.592 -9.211 1 96.25 77 HIS B N 1
ATOM 3311 C CA . HIS B 1 77 ? 6.016 1.177 -8.391 1 96.25 77 HIS B CA 1
ATOM 3312 C C . HIS B 1 77 ? 5.562 2.52 -8.953 1 96.25 77 HIS B C 1
ATOM 3314 O O . HIS B 1 77 ? 4.5 3.025 -8.594 1 96.25 77 HIS B O 1
ATOM 3320 N N . ASN B 1 78 ? 6.363 3.082 -9.836 1 96.62 78 ASN B N 1
ATOM 3321 C CA . ASN B 1 78 ? 6.043 4.41 -10.352 1 96.62 78 ASN B CA 1
ATOM 3322 C C . ASN B 1 78 ? 5.098 4.332 -11.547 1 96.62 78 ASN B C 1
ATOM 3324 O O . ASN B 1 78 ? 4.758 5.359 -12.141 1 96.62 78 ASN B O 1
ATOM 3328 N N . VAL B 1 79 ? 4.676 3.148 -11.914 1 95.5 79 VAL B N 1
ATOM 3329 C CA . VAL B 1 79 ? 3.633 2.949 -12.914 1 95.5 79 VAL B CA 1
ATOM 3330 C C . VAL B 1 79 ? 2.268 2.881 -12.227 1 95.5 79 VAL B C 1
ATOM 3332 O O . VAL B 1 79 ? 1.953 1.896 -11.555 1 95.5 79 VAL B O 1
ATOM 3335 N N . ILE B 1 80 ? 1.483 3.92 -12.477 1 95.06 80 ILE B N 1
ATOM 3336 C CA . ILE B 1 80 ? 0.274 4.117 -11.68 1 95.06 80 ILE B CA 1
ATOM 3337 C C . ILE B 1 80 ? -0.958 3.893 -12.555 1 95.06 80 ILE B C 1
ATOM 3339 O O . ILE B 1 80 ? -1.222 4.668 -13.477 1 95.06 80 ILE B O 1
ATOM 3343 N N . HIS B 1 81 ? -1.731 2.893 -12.18 1 92.19 81 HIS B N 1
ATOM 3344 C CA . HIS B 1 81 ? -2.965 2.629 -12.906 1 92.19 81 HIS B CA 1
ATOM 3345 C C . HIS B 1 81 ? -4.191 2.936 -12.055 1 92.19 81 HIS B C 1
ATOM 3347 O O . HIS B 1 81 ? -5.301 3.053 -12.57 1 92.19 81 HIS B O 1
ATOM 3353 N N . ASP B 1 82 ? -4.008 3.033 -10.766 1 90.81 82 ASP B N 1
ATOM 3354 C CA . ASP B 1 82 ? -5.113 3.336 -9.867 1 90.81 82 ASP B CA 1
ATOM 3355 C C . ASP B 1 82 ? -4.602 3.879 -8.531 1 90.81 82 ASP B C 1
ATOM 3357 O O . ASP B 1 82 ? -3.396 4.078 -8.359 1 90.81 82 ASP B O 1
ATOM 3361 N N . GLU B 1 83 ? -5.449 4.16 -7.605 1 92.75 83 GLU B N 1
ATOM 3362 C CA . GLU B 1 83 ? -5.102 4.777 -6.324 1 92.75 83 GLU B CA 1
ATOM 3363 C C . GLU B 1 83 ? -4.293 3.82 -5.457 1 92.75 83 GLU B C 1
ATOM 3365 O O . GLU B 1 83 ? -3.402 4.246 -4.719 1 92.75 83 GLU B O 1
ATOM 3370 N N . ALA B 1 84 ? -4.598 2.533 -5.555 1 92.31 84 ALA B N 1
ATOM 3371 C CA . ALA B 1 84 ? -3.844 1.557 -4.773 1 92.31 84 ALA B CA 1
ATOM 3372 C C . ALA B 1 84 ? -2.373 1.553 -5.176 1 92.31 84 ALA B C 1
ATOM 3374 O O . ALA B 1 84 ? -1.488 1.479 -4.32 1 92.31 84 ALA B O 1
ATOM 3375 N N . ALA B 1 85 ? -2.135 1.606 -6.469 1 95.12 85 ALA B N 1
ATOM 3376 C CA . ALA B 1 85 ? -0.76 1.686 -6.961 1 95.12 85 ALA B CA 1
ATOM 3377 C C . ALA B 1 85 ? -0.078 2.963 -6.477 1 95.12 85 ALA B C 1
ATOM 3379 O O . ALA B 1 85 ? 1.088 2.938 -6.078 1 95.12 85 ALA B O 1
ATOM 3380 N N . LEU B 1 86 ? -0.818 4.051 -6.5 1 96.38 86 LEU B N 1
ATOM 3381 C CA . LEU B 1 86 ? -0.259 5.305 -6.008 1 96.38 86 LEU B CA 1
ATOM 3382 C C . LEU B 1 86 ? 0.035 5.223 -4.516 1 96.38 86 LEU B C 1
ATOM 3384 O O . LEU B 1 86 ? 1.061 5.727 -4.051 1 96.38 86 LEU B O 1
ATOM 3388 N N . SER B 1 87 ? -0.871 4.652 -3.822 1 96.69 87 SER B N 1
ATOM 3389 C CA . SER B 1 87 ? -0.674 4.48 -2.387 1 96.69 87 SER B CA 1
ATOM 3390 C C . SER B 1 87 ? 0.578 3.66 -2.096 1 96.69 87 SER B C 1
ATOM 3392 O O . SER B 1 87 ? 1.319 3.961 -1.158 1 96.69 87 SER B O 1
ATOM 3394 N N . LEU B 1 88 ? 0.781 2.65 -2.877 1 97.81 88 LEU B N 1
ATOM 3395 C CA . LEU B 1 88 ? 1.995 1.861 -2.701 1 97.81 88 LEU B CA 1
ATOM 3396 C C . LEU B 1 88 ? 3.236 2.705 -2.969 1 97.81 88 LEU B C 1
ATOM 3398 O O . LEU B 1 88 ? 4.223 2.615 -2.234 1 97.81 88 LEU B O 1
ATOM 3402 N N . LEU B 1 89 ? 3.209 3.455 -4 1 98.25 89 LEU B N 1
ATOM 3403 C CA . LEU B 1 89 ? 4.336 4.328 -4.305 1 98.25 89 LEU B CA 1
ATOM 3404 C C . LEU B 1 89 ? 4.582 5.312 -3.168 1 98.25 89 LEU B C 1
ATOM 3406 O O . LEU B 1 89 ? 5.719 5.473 -2.717 1 98.25 89 LEU B O 1
ATOM 3410 N N . HIS B 1 90 ? 3.498 5.945 -2.727 1 98.56 90 HIS B N 1
ATOM 3411 C CA . HIS B 1 90 ? 3.631 6.867 -1.604 1 98.56 90 HIS B CA 1
ATOM 3412 C C . HIS B 1 90 ? 4.246 6.176 -0.392 1 98.56 90 HIS B C 1
ATOM 3414 O O . HIS B 1 90 ? 5.148 6.719 0.246 1 98.56 90 HIS B O 1
ATOM 3420 N N . GLY B 1 91 ? 3.723 5.066 -0.097 1 98.5 91 GLY B N 1
ATOM 3421 C CA . GLY B 1 91 ? 4.164 4.316 1.066 1 98.5 91 GLY B CA 1
ATOM 3422 C C . GLY B 1 91 ? 5.629 3.922 1.003 1 98.5 91 GLY B C 1
ATOM 3423 O O . GLY B 1 91 ? 6.348 4.016 2.002 1 98.5 91 GLY B O 1
ATOM 3424 N N . SER B 1 92 ? 6.059 3.5 -0.165 1 97.56 92 SER B N 1
ATOM 3425 C CA . SER B 1 92 ? 7.406 2.961 -0.306 1 97.56 92 SER B CA 1
ATOM 3426 C C . SER B 1 92 ? 8.43 4.074 -0.511 1 97.56 92 SER B C 1
ATOM 3428 O O . SER B 1 92 ? 9.633 3.83 -0.49 1 97.56 92 SER B O 1
ATOM 3430 N N . THR B 1 93 ? 7.965 5.301 -0.739 1 98.19 93 THR B N 1
ATOM 3431 C CA . THR B 1 93 ? 8.898 6.402 -0.942 1 98.19 93 THR B CA 1
ATOM 3432 C C . THR B 1 93 ? 8.656 7.512 0.079 1 98.19 93 THR B C 1
ATOM 3434 O O . THR B 1 93 ? 9.203 7.477 1.184 1 98.19 93 THR B O 1
ATOM 3437 N N . ASN B 1 94 ? 7.676 8.367 -0.174 1 98.56 94 ASN B N 1
ATOM 3438 C CA . ASN B 1 94 ? 7.484 9.555 0.646 1 98.56 94 ASN B CA 1
ATOM 3439 C C . ASN B 1 94 ? 7.227 9.195 2.105 1 98.56 94 ASN B C 1
ATOM 3441 O O . ASN B 1 94 ? 7.898 9.711 3.004 1 98.56 94 ASN B O 1
ATOM 3445 N N . ILE B 1 95 ? 6.246 8.336 2.328 1 98.81 95 ILE B N 1
ATOM 3446 C CA . ILE B 1 95 ? 5.883 7.945 3.688 1 98.81 95 ILE B CA 1
ATOM 3447 C C . ILE B 1 95 ? 7.078 7.289 4.375 1 98.81 95 ILE B C 1
ATOM 3449 O O . ILE B 1 95 ? 7.391 7.602 5.523 1 98.81 95 ILE B O 1
ATOM 3453 N N . SER B 1 96 ? 7.73 6.449 3.658 1 98.44 96 SER B N 1
ATOM 3454 C CA . SER B 1 96 ? 8.898 5.754 4.191 1 98.44 96 SER B CA 1
ATOM 3455 C C . SER B 1 96 ? 10.031 6.723 4.488 1 98.44 96 SER B C 1
ATOM 3457 O O . SER B 1 96 ? 10.617 6.691 5.578 1 98.44 96 SER B O 1
ATOM 3459 N N . ILE B 1 97 ? 10.391 7.562 3.564 1 98.5 97 ILE B N 1
ATOM 3460 C CA . ILE B 1 97 ? 11.492 8.5 3.711 1 98.5 97 ILE B CA 1
ATOM 3461 C C . ILE B 1 97 ? 11.242 9.414 4.91 1 98.5 97 ILE B C 1
ATOM 3463 O O . ILE B 1 97 ? 12.133 9.609 5.746 1 98.5 97 ILE B O 1
ATOM 3467 N N . VAL B 1 98 ? 10.047 9.93 4.996 1 98.88 98 VAL B N 1
ATOM 3468 C CA . VAL B 1 98 ? 9.727 10.844 6.086 1 98.88 98 VAL B CA 1
ATOM 3469 C C . VAL B 1 98 ? 9.766 10.102 7.418 1 98.88 98 VAL B C 1
ATOM 3471 O O . VAL B 1 98 ? 10.375 10.57 8.383 1 98.88 98 VAL B O 1
ATOM 3474 N N . SER B 1 99 ? 9.18 8.961 7.457 1 98.75 99 SER B N 1
ATOM 3475 C CA . SER B 1 99 ? 9.125 8.211 8.711 1 98.75 99 SER B CA 1
ATOM 3476 C C . SER B 1 99 ? 10.523 7.879 9.211 1 98.75 99 SER B C 1
ATOM 3478 O O . SER B 1 99 ? 10.812 8.023 10.406 1 98.75 99 SER B O 1
ATOM 3480 N N . ARG B 1 100 ? 11.383 7.496 8.352 1 98.31 100 ARG B N 1
ATOM 3481 C CA . ARG B 1 100 ? 12.742 7.098 8.711 1 98.31 100 ARG B CA 1
ATOM 3482 C C . ARG B 1 100 ? 13.586 8.305 9.094 1 98.31 100 ARG B C 1
ATOM 3484 O O . ARG B 1 100 ? 14.648 8.164 9.703 1 98.31 100 ARG B O 1
ATOM 3491 N N . SER B 1 101 ? 13.141 9.477 8.695 1 98.44 101 SER B N 1
ATOM 3492 C CA . SER B 1 101 ? 13.883 10.703 8.969 1 98.44 101 SER B CA 1
ATOM 3493 C C . SER B 1 101 ? 13.43 11.344 10.281 1 98.44 101 SER B C 1
ATOM 3495 O O . SER B 1 101 ? 14.109 12.219 10.82 1 98.44 101 SER B O 1
ATOM 3497 N N . LEU B 1 102 ? 12.25 10.93 10.766 1 98.5 102 LEU B N 1
ATOM 3498 C CA . LEU B 1 102 ? 11.688 11.523 11.977 1 98.5 102 LEU B CA 1
ATOM 3499 C C . LEU B 1 102 ? 12.469 11.086 13.211 1 98.5 102 LEU B C 1
ATOM 3501 O O . LEU B 1 102 ? 12.914 9.938 13.297 1 98.5 102 LEU B O 1
ATOM 3505 N N . PRO B 1 103 ? 12.641 11.984 14.148 1 97.19 103 PRO B N 1
ATOM 3506 C CA . PRO B 1 103 ? 13.211 11.539 15.422 1 97.19 103 PRO B CA 1
ATOM 3507 C C . PRO B 1 103 ? 12.266 10.625 16.203 1 97.19 103 PRO B C 1
ATOM 3509 O O . PRO B 1 103 ? 11.07 10.906 16.297 1 97.19 103 PRO B O 1
ATOM 3512 N N . ALA B 1 104 ? 12.781 9.555 16.734 1 94.06 104 ALA B N 1
ATOM 3513 C CA . ALA B 1 104 ? 11.992 8.719 17.641 1 94.06 104 ALA B CA 1
ATOM 3514 C C . ALA B 1 104 ? 11.445 9.523 18.812 1 94.06 104 ALA B C 1
ATOM 3516 O O . ALA B 1 104 ? 12.102 10.445 19.297 1 94.06 104 ALA B O 1
ATOM 3517 N N . PRO B 1 105 ? 10.266 9.25 19.188 1 97.38 105 PRO B N 1
ATOM 3518 C CA . PRO B 1 105 ? 9.438 8.094 18.828 1 97.38 105 PRO B CA 1
ATOM 3519 C C . PRO B 1 105 ? 8.375 8.422 17.797 1 97.38 105 PRO B C 1
ATOM 3521 O O . PRO B 1 105 ? 7.328 7.762 17.734 1 97.38 105 PRO B O 1
ATOM 3524 N N . LEU B 1 106 ? 8.586 9.461 17 1 98.44 106 LEU B N 1
ATOM 3525 C CA . LEU B 1 106 ? 7.621 9.867 15.984 1 98.44 106 LEU B CA 1
ATOM 3526 C C . LEU B 1 106 ? 7.652 8.914 14.797 1 98.44 106 LEU B C 1
ATOM 3528 O O . LEU B 1 106 ? 8.688 8.312 14.5 1 98.44 106 LEU B O 1
ATOM 3532 N N . PHE B 1 107 ? 6.516 8.75 14.148 1 98.5 107 PHE B N 1
ATOM 3533 C CA . PHE B 1 107 ? 6.434 7.926 12.953 1 98.5 107 PHE B CA 1
ATOM 3534 C C . PHE B 1 107 ? 5.406 8.484 11.977 1 98.5 107 PHE B C 1
ATOM 3536 O O . PHE B 1 107 ? 4.562 9.297 12.359 1 98.5 107 PHE B O 1
ATOM 3543 N N . LEU B 1 108 ? 5.484 8.156 10.789 1 98.75 108 LEU B N 1
ATOM 3544 C CA . LEU B 1 108 ? 4.488 8.242 9.727 1 98.75 108 LEU B CA 1
ATOM 3545 C C . LEU B 1 108 ? 4.227 6.867 9.117 1 98.75 108 LEU B C 1
ATOM 3547 O O . LEU B 1 108 ? 5.152 6.207 8.648 1 98.75 108 LEU B O 1
ATOM 3551 N N . ALA B 1 109 ? 3.006 6.457 9.133 1 97.44 109 ALA B N 1
ATOM 3552 C CA . ALA B 1 109 ? 2.682 5.066 8.82 1 97.44 109 ALA B CA 1
ATOM 3553 C C . ALA B 1 109 ? 1.288 4.949 8.211 1 97.44 109 ALA B C 1
ATOM 3555 O O . ALA B 1 109 ? 0.595 5.953 8.039 1 97.44 109 ALA B O 1
ATOM 3556 N N . PRO B 1 110 ? 0.984 3.699 7.82 1 97.19 110 PRO B N 1
ATOM 3557 C CA . PRO B 1 110 ? -0.425 3.488 7.477 1 97.19 110 PRO B CA 1
ATOM 3558 C C . PRO B 1 110 ? -1.373 3.926 8.594 1 97.19 110 PRO B C 1
ATOM 3560 O O . PRO B 1 110 ? -1.048 3.787 9.773 1 97.19 110 PRO B O 1
ATOM 3563 N N . GLY B 1 111 ? -2.547 4.418 8.172 1 97.06 111 GLY B N 1
ATOM 3564 C CA . GLY B 1 111 ? -3.486 5.039 9.094 1 97.06 111 GLY B CA 1
ATOM 3565 C C . GLY B 1 111 ? -3.914 4.121 10.219 1 97.06 111 GLY B C 1
ATOM 3566 O O . GLY B 1 111 ? -4.258 4.582 11.312 1 97.06 111 GLY B O 1
ATOM 3567 N N . SER B 1 112 ? -3.842 2.881 10.008 1 93.94 112 SER B N 1
ATOM 3568 C CA . SER B 1 112 ? -4.332 1.906 10.977 1 93.94 112 SER B CA 1
ATOM 3569 C C . SER B 1 112 ? -3.578 2.014 12.297 1 93.94 112 SER B C 1
ATOM 3571 O O . SER B 1 112 ? -4.074 1.577 13.336 1 93.94 112 SER B O 1
ATOM 3573 N N . ARG B 1 113 ? -2.465 2.617 12.281 1 95.19 113 ARG B N 1
ATOM 3574 C CA . ARG B 1 113 ? -1.669 2.746 13.492 1 95.19 113 ARG B CA 1
ATOM 3575 C C . ARG B 1 113 ? -2.234 3.83 14.406 1 95.19 113 ARG B C 1
ATOM 3577 O O . ARG B 1 113 ? -1.856 3.924 15.578 1 95.19 113 ARG B O 1
ATOM 3584 N N . ILE B 1 114 ? -3.119 4.648 13.82 1 96.44 114 ILE B N 1
ATOM 3585 C CA . ILE B 1 114 ? -3.674 5.727 14.641 1 96.44 114 ILE B CA 1
ATOM 3586 C C . ILE B 1 114 ? -5.199 5.629 14.648 1 96.44 114 ILE B C 1
ATOM 3588 O O . ILE B 1 114 ? -5.875 6.516 15.172 1 96.44 114 ILE B O 1
ATOM 3592 N N . ILE B 1 115 ? -5.773 4.676 14.031 1 93.19 115 ILE B N 1
ATOM 3593 C CA . ILE B 1 115 ? -7.223 4.562 13.914 1 93.19 115 ILE B CA 1
ATOM 3594 C C . ILE B 1 115 ? -7.801 3.996 15.211 1 93.19 115 ILE B C 1
ATOM 3596 O O . ILE B 1 115 ? -7.738 2.787 15.445 1 93.19 115 ILE B O 1
ATOM 3600 N N . ALA B 1 116 ? -8.383 4.871 15.938 1 91.31 116 ALA B N 1
ATOM 3601 C CA . ALA B 1 116 ? -9.047 4.492 17.188 1 91.31 116 ALA B CA 1
ATOM 3602 C C . ALA B 1 116 ? -10.562 4.473 17.016 1 91.31 116 ALA B C 1
ATOM 3604 O O . ALA B 1 116 ? -11.281 3.896 17.844 1 91.31 116 ALA B O 1
ATOM 3605 N N . ILE B 1 117 ? -10.977 5.102 15.945 1 88.5 117 ILE B N 1
ATOM 3606 C CA . ILE B 1 117 ? -12.406 5.191 15.641 1 88.5 117 ILE B CA 1
ATOM 3607 C C . ILE B 1 117 ? -12.711 4.41 14.367 1 88.5 117 ILE B C 1
ATOM 3609 O O . ILE B 1 117 ? -12.297 4.809 13.273 1 88.5 117 ILE B O 1
ATOM 3613 N N . PRO B 1 118 ? -13.383 3.311 14.336 1 80 118 PRO B N 1
ATOM 3614 C CA . PRO B 1 118 ? -13.531 2.334 13.25 1 80 118 PRO B CA 1
ATOM 3615 C C . PRO B 1 118 ? -13.984 2.969 11.945 1 80 118 PRO B C 1
ATOM 3617 O O . PRO B 1 118 ? -13.547 2.555 10.867 1 80 118 PRO B O 1
ATOM 3620 N N . HIS B 1 119 ? -14.766 3.955 11.852 1 84.12 119 HIS B N 1
ATOM 3621 C CA . HIS B 1 119 ? -15.312 4.434 10.586 1 84.12 119 HIS B CA 1
ATOM 3622 C C . HIS B 1 119 ? -14.617 5.719 10.141 1 84.12 119 HIS B C 1
ATOM 3624 O O . HIS B 1 119 ? -14.969 6.289 9.109 1 84.12 119 HIS B O 1
ATOM 3630 N N . VAL B 1 120 ? -13.672 6.098 10.82 1 92.94 120 VAL B N 1
ATOM 3631 C CA . VAL B 1 120 ? -12.859 7.254 10.453 1 92.94 120 VAL B CA 1
ATOM 3632 C C . VAL B 1 120 ? -11.422 6.812 10.18 1 92.94 120 VAL B C 1
ATOM 3634 O O . VAL B 1 120 ? -10.609 6.734 11.102 1 92.94 120 VAL B O 1
ATOM 3637 N N . ARG B 1 121 ? -11.195 6.527 8.875 1 94.19 121 ARG B N 1
ATOM 3638 C CA . ARG B 1 121 ? -10.008 5.746 8.547 1 94.19 121 ARG B CA 1
ATOM 3639 C C . ARG B 1 121 ? -9.125 6.48 7.543 1 94.19 121 ARG B C 1
ATOM 3641 O O . ARG B 1 121 ? -9.211 6.234 6.336 1 94.19 121 ARG B O 1
ATOM 3648 N N . PRO B 1 122 ? -8.25 7.344 8.008 1 97.12 122 PRO B N 1
ATOM 3649 C CA . PRO B 1 122 ? -7.262 7.914 7.086 1 97.12 122 PRO B CA 1
ATOM 3650 C C . PRO B 1 122 ? -6.328 6.863 6.496 1 97.12 122 PRO B C 1
ATOM 3652 O O . PRO B 1 122 ? -6.102 5.816 7.109 1 97.12 122 PRO B O 1
ATOM 3655 N N . ASP B 1 123 ? -5.805 7.105 5.312 1 97.19 123 ASP B N 1
ATOM 3656 C CA . ASP B 1 123 ? -4.84 6.207 4.684 1 97.19 123 ASP B CA 1
ATOM 3657 C C . ASP B 1 123 ? -3.518 6.203 5.445 1 97.19 123 ASP B C 1
ATOM 3659 O O . ASP B 1 123 ? -2.887 5.156 5.602 1 97.19 123 ASP B O 1
ATOM 3663 N N . TRP B 1 124 ? -3.156 7.367 5.879 1 98.56 124 TRP B N 1
ATOM 3664 C CA . TRP B 1 124 ? -1.882 7.586 6.555 1 98.56 124 TRP B CA 1
ATOM 3665 C C . TRP B 1 124 ? -2.092 8.242 7.914 1 98.56 124 TRP B C 1
ATOM 3667 O O . TRP B 1 124 ? -3.09 8.938 8.125 1 98.56 124 TRP B O 1
ATOM 3677 N N . GLY B 1 125 ? -1.156 8.008 8.805 1 98.5 125 GLY B N 1
ATOM 3678 C CA . GLY B 1 125 ? -1.193 8.656 10.102 1 98.5 125 GLY B CA 1
ATOM 3679 C C . GLY B 1 125 ? 0.183 8.844 10.711 1 98.5 125 GLY B C 1
ATOM 3680 O O . GLY B 1 125 ? 1.028 7.953 10.648 1 98.5 125 GLY B O 1
ATOM 3681 N N . ALA B 1 126 ? 0.401 10.016 11.242 1 98.75 126 ALA B N 1
ATOM 3682 C CA . ALA B 1 126 ? 1.572 10.25 12.078 1 98.75 126 ALA B CA 1
ATOM 3683 C C . ALA B 1 126 ? 1.213 10.156 13.562 1 98.75 126 ALA B C 1
ATOM 3685 O O . ALA B 1 126 ? 0.123 10.57 13.969 1 98.75 126 ALA B O 1
ATOM 3686 N N . GLY B 1 127 ? 2.111 9.617 14.297 1 98.31 127 GLY B N 1
ATOM 3687 C CA . GLY B 1 127 ? 1.954 9.5 15.734 1 98.31 127 GLY B CA 1
ATOM 3688 C C . GLY B 1 127 ? 3.273 9.375 16.469 1 98.31 127 GLY B C 1
ATOM 3689 O O . GLY B 1 127 ? 4.34 9.594 15.891 1 98.31 127 GLY B O 1
ATOM 3690 N N . SER B 1 128 ? 3.105 9.211 17.75 1 97.94 128 SER B N 1
ATOM 3691 C CA . SER B 1 128 ? 4.227 8.906 18.641 1 97.94 128 SER B CA 1
ATOM 3692 C C . SER B 1 128 ? 4.012 7.59 19.375 1 97.94 128 SER B C 1
ATOM 3694 O O . SER B 1 128 ? 2.955 7.371 19.969 1 97.94 128 SER B O 1
ATOM 3696 N N . ALA B 1 129 ? 5.012 6.789 19.328 1 94.81 129 ALA B N 1
ATOM 3697 C CA . ALA B 1 129 ? 4.902 5.492 19.984 1 94.81 129 ALA B CA 1
ATOM 3698 C C . ALA B 1 129 ? 4.68 5.652 21.484 1 94.81 129 ALA B C 1
ATOM 3700 O O . ALA B 1 129 ? 4.203 4.73 22.141 1 94.81 129 ALA B O 1
ATOM 3701 N N . ASP B 1 130 ? 4.93 6.82 22 1 95.06 130 ASP B N 1
ATOM 3702 C CA . ASP B 1 130 ? 4.781 7.094 23.422 1 95.06 130 ASP B CA 1
ATOM 3703 C C . ASP B 1 130 ? 3.365 7.555 23.75 1 95.06 130 ASP B C 1
ATOM 3705 O O . ASP B 1 130 ? 2.99 7.637 24.922 1 95.06 130 ASP B O 1
ATOM 3709 N N . LEU B 1 131 ? 2.629 7.902 22.766 1 95.5 131 LEU B N 1
ATOM 3710 C CA . LEU B 1 131 ? 1.271 8.398 22.953 1 95.5 131 LEU B CA 1
ATOM 3711 C C . LEU B 1 131 ? 0.246 7.398 22.438 1 95.5 131 LEU B C 1
ATOM 3713 O O . LEU B 1 131 ? -0.292 7.57 21.344 1 95.5 131 LEU B O 1
ATOM 3717 N N . GLN B 1 132 ? -0.016 6.461 23.266 1 94.19 132 GLN B N 1
ATOM 3718 C CA . GLN B 1 132 ? -0.892 5.371 22.844 1 94.19 132 GLN B CA 1
ATOM 3719 C C . GLN B 1 132 ? -2.215 5.406 23.609 1 94.19 132 GLN B C 1
ATOM 3721 O O . GLN B 1 132 ? -2.268 5.863 24.75 1 94.19 132 GLN B O 1
ATOM 3726 N N . TYR B 1 133 ? -3.178 4.961 22.891 1 91.38 133 TYR B N 1
ATOM 3727 C CA . TYR B 1 133 ? -4.422 4.664 23.594 1 91.38 133 TYR B CA 1
ATOM 3728 C C . TYR B 1 133 ? -4.25 3.465 24.516 1 91.38 133 TYR B C 1
ATOM 3730 O O . TYR B 1 133 ? -3.395 2.607 24.281 1 91.38 133 TYR B O 1
ATOM 3738 N N . THR B 1 134 ? -5.027 3.441 25.5 1 87.44 134 THR B N 1
ATOM 3739 C CA . THR B 1 134 ? -5.094 2.25 26.344 1 87.44 134 THR B CA 1
ATOM 3740 C C . THR B 1 134 ? -5.773 1.102 25.609 1 87.44 134 THR B C 1
ATOM 3742 O O . THR B 1 134 ? -5.383 -0.058 25.75 1 87.44 134 THR B O 1
ATOM 3745 N N . SER B 1 135 ? -6.785 1.484 24.922 1 83.12 135 SER B N 1
ATOM 3746 C CA . SER B 1 135 ? -7.512 0.59 24.031 1 83.12 135 SER B CA 1
ATOM 3747 C C . SER B 1 135 ? -7.926 1.308 22.75 1 83.12 135 SER B C 1
ATOM 3749 O O . SER B 1 135 ? -8.445 2.426 22.797 1 83.12 135 SER B O 1
ATOM 3751 N N . PRO B 1 136 ? -7.703 0.717 21.641 1 83.56 136 PRO B N 1
ATOM 3752 C CA . PRO B 1 136 ? -7.082 -0.576 21.359 1 83.56 136 PRO B CA 1
ATOM 3753 C C . PRO B 1 136 ? -5.574 -0.574 21.609 1 83.56 136 PRO B C 1
ATOM 3755 O O . PRO B 1 136 ? -4.918 0.457 21.438 1 83.56 136 PRO B O 1
ATOM 3758 N N . ILE B 1 137 ? -5.055 -1.704 21.812 1 82.88 137 ILE B N 1
ATOM 3759 C CA . ILE B 1 137 ? -3.646 -1.859 22.156 1 82.88 137 ILE B CA 1
ATOM 3760 C C . ILE B 1 137 ? -2.783 -1.551 20.922 1 82.88 137 ILE B C 1
ATOM 3762 O O . ILE B 1 137 ? -3.09 -1.989 19.812 1 82.88 137 ILE B O 1
ATOM 3766 N N . GLY B 1 138 ? -1.779 -0.683 21.141 1 88.06 138 GLY B N 1
ATOM 3767 C CA . GLY B 1 138 ? -0.785 -0.423 20.109 1 88.06 138 GLY B CA 1
ATOM 3768 C C . GLY B 1 138 ? -1.156 0.732 19.203 1 88.06 138 GLY B C 1
ATOM 3769 O O . GLY B 1 138 ? -0.354 1.153 18.359 1 88.06 138 GLY B O 1
ATOM 3770 N N . VAL B 1 139 ? -2.381 1.204 19.328 1 93.75 139 VAL B N 1
ATOM 3771 C CA . VAL B 1 139 ? -2.834 2.334 18.531 1 93.75 139 VAL B CA 1
ATOM 3772 C C . VAL B 1 139 ? -2.426 3.645 19.203 1 93.75 139 VAL B C 1
ATOM 3774 O O . VAL B 1 139 ? -2.561 3.791 20.422 1 93.75 139 VAL B O 1
ATOM 3777 N N . CYS B 1 140 ? -1.938 4.527 18.406 1 96.81 140 CYS B N 1
ATOM 3778 C CA . CYS B 1 140 ? -1.43 5.793 18.922 1 96.81 140 CYS B CA 1
ATOM 3779 C C . CYS B 1 140 ? -2.391 6.934 18.609 1 96.81 140 CYS B C 1
ATOM 3781 O O . CYS B 1 140 ? -3.205 6.832 17.703 1 96.81 140 CYS B O 1
ATOM 3783 N N . HIS B 1 141 ? -2.264 7.93 19.406 1 97.12 141 HIS B N 1
ATOM 3784 C CA . HIS B 1 141 ? -3.025 9.141 19.109 1 97.12 141 HIS B CA 1
ATOM 3785 C C . HIS B 1 141 ? -2.57 9.766 17.797 1 97.12 141 HIS B C 1
ATOM 3787 O O . HIS B 1 141 ? -1.37 9.82 17.516 1 97.12 141 HIS B O 1
ATOM 3793 N N . ALA B 1 142 ? -3.514 10.258 17.078 1 98.06 142 ALA B N 1
ATOM 3794 C CA . ALA B 1 142 ? -3.211 10.883 15.797 1 98.06 142 ALA B CA 1
ATOM 3795 C C . ALA B 1 142 ? -2.594 12.266 15.984 1 98.06 142 ALA B C 1
ATOM 3797 O O . ALA B 1 142 ? -3.178 13.125 16.656 1 98.06 142 ALA B O 1
ATOM 3798 N N . LEU B 1 143 ? -1.433 12.445 15.445 1 98.69 143 LEU B N 1
ATOM 3799 C CA . LEU B 1 143 ? -0.857 13.781 15.32 1 98.69 143 LEU B CA 1
ATOM 3800 C C . LEU B 1 143 ? -1.272 14.43 14.008 1 98.69 143 LEU B C 1
ATOM 3802 O O . LEU B 1 143 ? -1.596 15.625 13.977 1 98.69 143 LEU B O 1
ATOM 3806 N N . VAL B 1 144 ? -1.214 13.688 12.984 1 98.88 144 VAL B N 1
ATOM 3807 C CA . VAL B 1 144 ? -1.562 14.125 11.641 1 98.88 144 VAL B CA 1
ATOM 3808 C C . VAL B 1 144 ? -2.324 13.023 10.914 1 98.88 144 VAL B C 1
ATOM 3810 O O . VAL B 1 144 ? -1.985 11.844 11.039 1 98.88 144 VAL B O 1
ATOM 3813 N N . CYS B 1 145 ? -3.357 13.375 10.18 1 98.56 145 CYS B N 1
ATOM 3814 C CA . CYS B 1 145 ? -4.086 12.453 9.32 1 98.56 145 CYS B CA 1
ATOM 3815 C C . CYS B 1 145 ? -3.812 12.75 7.848 1 98.56 145 CYS B C 1
ATOM 3817 O O . CYS B 1 145 ? -3.705 13.914 7.457 1 98.56 145 CYS B O 1
ATOM 3819 N N . GLY B 1 146 ? -3.678 11.719 7.07 1 98.69 146 GLY B N 1
ATOM 3820 C CA . GLY B 1 146 ? -3.393 11.922 5.66 1 98.69 146 GLY B CA 1
ATOM 3821 C C . GLY B 1 146 ? -4.152 10.977 4.754 1 98.69 146 GLY B C 1
ATOM 3822 O O . GLY B 1 146 ? -4.57 9.898 5.184 1 98.69 146 GLY B O 1
ATOM 3823 N N . ASP B 1 147 ? -4.312 11.398 3.498 1 97.94 147 ASP B N 1
ATOM 3824 C CA . ASP B 1 147 ? -4.969 10.586 2.482 1 97.94 147 ASP B CA 1
ATOM 3825 C C . ASP B 1 147 ? -4.223 10.664 1.151 1 97.94 147 ASP B C 1
ATOM 3827 O O . ASP B 1 147 ? -3.496 11.625 0.896 1 97.94 147 ASP B O 1
ATOM 3831 N N . THR B 1 148 ? -4.422 9.625 0.378 1 97.38 148 THR B N 1
ATOM 3832 C CA . THR B 1 148 ? -3.957 9.586 -1.003 1 97.38 148 THR B CA 1
ATOM 3833 C C . THR B 1 148 ? -5.117 9.797 -1.972 1 97.38 148 THR B C 1
ATOM 3835 O O . THR B 1 148 ? -6.199 9.234 -1.786 1 97.38 148 THR B O 1
ATOM 3838 N N . LYS B 1 149 ? -4.949 10.68 -2.893 1 94.81 149 LYS B N 1
ATOM 3839 C CA . LYS B 1 149 ? -5.902 10.867 -3.982 1 94.81 149 LYS B CA 1
ATOM 3840 C C . LYS B 1 149 ? -5.203 10.844 -5.34 1 94.81 149 LYS B C 1
ATOM 3842 O O . LYS B 1 149 ? -4.113 11.398 -5.492 1 94.81 149 LYS B O 1
ATOM 3847 N N . LEU B 1 150 ? -5.801 10.188 -6.23 1 94.25 150 LEU B N 1
ATOM 3848 C CA . LEU B 1 150 ? -5.289 10.133 -7.598 1 94.25 150 LEU B CA 1
ATOM 3849 C C . LEU B 1 150 ? -6.133 10.992 -8.531 1 94.25 150 LEU B C 1
ATOM 3851 O O . LEU B 1 150 ? -7.363 10.914 -8.516 1 94.25 150 LEU B O 1
ATOM 3855 N N . GLY B 1 151 ? -5.465 11.836 -9.289 1 91.81 151 GLY B N 1
ATOM 3856 C CA . GLY B 1 151 ? -6.145 12.633 -10.305 1 91.81 151 GLY B CA 1
ATOM 3857 C C . GLY B 1 151 ? -7.012 13.727 -9.719 1 91.81 151 GLY B C 1
ATOM 3858 O O . GLY B 1 151 ? -7.953 14.195 -10.359 1 91.81 151 GLY B O 1
ATOM 3859 N N . TRP B 1 152 ? -6.734 14.148 -8.539 1 93.88 152 TRP B N 1
ATOM 3860 C CA . TRP B 1 152 ? -7.555 15.148 -7.871 1 93.88 152 TRP B CA 1
ATOM 3861 C C . TRP B 1 152 ? -7.219 16.547 -8.359 1 93.88 152 TRP B C 1
ATOM 3863 O O . TRP B 1 152 ? -6.043 16.922 -8.438 1 93.88 152 TRP B O 1
ATOM 3873 N N . ASP B 1 153 ? -8.242 17.281 -8.688 1 93.88 153 ASP B N 1
ATOM 3874 C CA . ASP B 1 153 ? -8.086 18.672 -9.102 1 93.88 153 ASP B CA 1
ATOM 3875 C C . ASP B 1 153 ? -8.227 19.609 -7.902 1 93.88 153 ASP B C 1
ATOM 3877 O O . ASP B 1 153 ? -9.312 20.125 -7.645 1 93.88 153 ASP B O 1
ATOM 3881 N N . VAL B 1 154 ? -7.129 19.891 -7.316 1 96.19 154 VAL B N 1
ATOM 3882 C CA . VAL B 1 154 ? -7.094 20.672 -6.086 1 96.19 154 VAL B CA 1
ATOM 3883 C C . VAL B 1 154 ? -7.562 22.109 -6.363 1 96.19 154 VAL B C 1
ATOM 3885 O O . VAL B 1 154 ? -8.336 22.672 -5.586 1 96.19 154 VAL B O 1
ATOM 3888 N N . ASP B 1 155 ? -7.121 22.703 -7.43 1 96.44 155 ASP B N 1
ATOM 3889 C CA . ASP B 1 155 ? -7.465 24.078 -7.762 1 96.44 155 ASP B CA 1
ATOM 3890 C C . ASP B 1 155 ? -8.969 24.234 -7.961 1 96.44 155 ASP B C 1
ATOM 3892 O O . ASP B 1 155 ? -9.57 25.203 -7.48 1 96.44 155 ASP B O 1
ATOM 3896 N N . ARG B 1 156 ? -9.516 23.328 -8.641 1 95.38 156 ARG B N 1
ATOM 3897 C CA . ARG B 1 156 ? -10.961 23.359 -8.859 1 95.38 156 ARG B CA 1
ATOM 3898 C C . ARG B 1 156 ? -11.719 23.219 -7.547 1 95.38 156 ARG B C 1
ATOM 3900 O O . ARG B 1 156 ? -12.734 23.891 -7.328 1 95.38 156 ARG B O 1
ATOM 3907 N N . ALA B 1 157 ? -11.227 22.375 -6.676 1 96.69 157 ALA B N 1
ATOM 3908 C CA . ALA B 1 157 ? -11.859 22.203 -5.371 1 96.69 157 ALA B CA 1
ATOM 3909 C C . ALA B 1 157 ? -11.852 23.516 -4.582 1 96.69 157 ALA B C 1
ATOM 3911 O O . ALA B 1 157 ? -12.875 23.906 -4.016 1 96.69 157 ALA B O 1
ATOM 3912 N N . ILE B 1 158 ? -10.758 24.156 -4.582 1 97.69 158 ILE B N 1
ATOM 3913 C CA . ILE B 1 158 ? -10.609 25.406 -3.844 1 97.69 158 ILE B CA 1
ATOM 3914 C C . ILE B 1 158 ? -11.523 26.469 -4.445 1 97.69 158 ILE B C 1
ATOM 3916 O O . ILE B 1 158 ? -12.211 27.188 -3.715 1 97.69 158 ILE B O 1
ATOM 3920 N N . ARG B 1 159 ? -11.586 26.531 -5.707 1 96.94 159 ARG B N 1
ATOM 3921 C CA . ARG B 1 159 ? -12.438 27.516 -6.383 1 96.94 159 ARG B CA 1
ATOM 3922 C C . ARG B 1 159 ? -13.906 27.281 -6.055 1 96.94 159 ARG B C 1
ATOM 3924 O O . ARG B 1 159 ? -14.656 28.234 -5.844 1 96.94 159 ARG B O 1
ATOM 3931 N N . LEU B 1 160 ? -14.266 26.031 -6.039 1 96.19 160 LEU B N 1
ATOM 3932 C CA . LEU B 1 160 ? -15.648 25.703 -5.727 1 96.19 160 LEU B CA 1
ATOM 3933 C C . LEU B 1 160 ? -16.016 26.188 -4.332 1 96.19 160 LEU B C 1
ATOM 3935 O O . LEU B 1 160 ? -17.109 26.719 -4.129 1 96.19 160 LEU B O 1
ATOM 3939 N N . VAL B 1 161 ? -15.172 26 -3.426 1 96.81 161 VAL B N 1
ATOM 3940 C CA . VAL B 1 161 ? -15.438 26.453 -2.064 1 96.81 161 VAL B CA 1
ATOM 3941 C C . VAL B 1 161 ? -15.492 27.969 -2.029 1 96.81 161 VAL B C 1
ATOM 3943 O O . VAL B 1 161 ? -16.359 28.547 -1.384 1 96.81 161 VAL B O 1
ATOM 3946 N N . ASP B 1 162 ? -14.617 28.594 -2.736 1 95.25 162 ASP B N 1
ATOM 3947 C CA . ASP B 1 162 ? -14.539 30.062 -2.781 1 95.25 162 ASP B CA 1
ATOM 3948 C C . ASP B 1 162 ? -15.812 30.656 -3.377 1 95.25 162 ASP B C 1
ATOM 3950 O O . ASP B 1 162 ? -16.234 31.75 -2.992 1 95.25 162 ASP B O 1
ATOM 3954 N N . ASP B 1 163 ? -16.359 29.922 -4.266 1 92.19 163 ASP B N 1
ATOM 3955 C CA . ASP B 1 163 ? -17.562 30.391 -4.949 1 92.19 163 ASP B CA 1
ATOM 3956 C C . ASP B 1 163 ? -18.781 30.297 -4.039 1 92.19 163 ASP B C 1
ATOM 3958 O O . ASP B 1 163 ? -19.812 30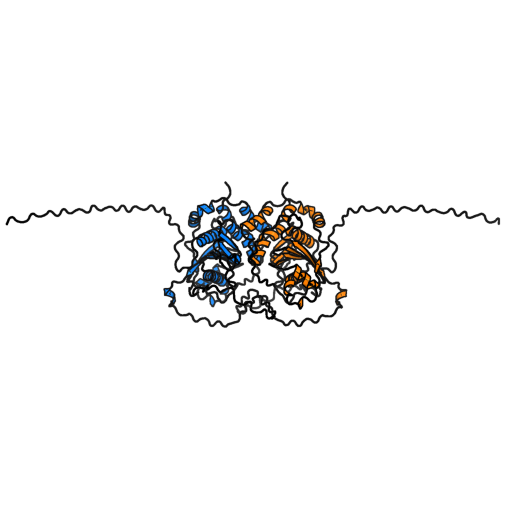.906 -4.316 1 92.19 163 ASP B O 1
ATOM 3962 N N . GLY B 1 164 ? -18.734 29.609 -2.992 1 89.94 164 GLY B N 1
ATOM 3963 C CA . GLY B 1 164 ? -19.828 29.469 -2.057 1 89.94 164 GLY B CA 1
ATOM 3964 C C . GLY B 1 164 ? -20.891 28.484 -2.523 1 89.94 164 GLY B C 1
ATOM 3965 O O . GLY B 1 164 ? -21.031 28.25 -3.725 1 89.94 164 GLY B O 1
ATOM 3966 N N . SER B 1 165 ? -21.547 27.844 -1.668 1 89.88 165 SER B N 1
ATOM 3967 C CA . SER B 1 165 ? -22.672 26.938 -1.88 1 89.88 165 SER B CA 1
ATOM 3968 C C . SER B 1 165 ? -22.281 25.781 -2.805 1 89.88 165 SER B C 1
ATOM 3970 O O . SER B 1 165 ? -23.047 25.422 -3.703 1 89.88 165 SER B O 1
ATOM 3972 N N . TYR B 1 166 ? -21.047 25.297 -2.689 1 93.12 166 TYR B N 1
ATOM 3973 C CA . TYR B 1 166 ? -20.578 24.281 -3.617 1 93.12 166 TYR B CA 1
ATOM 3974 C C . TYR B 1 166 ? -21.375 22.984 -3.475 1 93.12 166 TYR B C 1
ATOM 3976 O O . TYR B 1 166 ? -21.438 22.188 -4.402 1 93.12 166 TYR B O 1
ATOM 3984 N N . GLU B 1 167 ? -22.047 22.781 -2.346 1 90.19 167 GLU B N 1
ATOM 3985 C CA . GLU B 1 167 ? -22.797 21.562 -2.078 1 90.19 167 GLU B CA 1
ATOM 3986 C C . GLU B 1 167 ? -23.938 21.391 -3.08 1 90.19 167 GLU B C 1
ATOM 3988 O O . GLU B 1 167 ? -24.375 20.266 -3.32 1 90.19 167 GLU B O 1
ATOM 3993 N N . GLU B 1 168 ? -24.344 22.438 -3.605 1 89.75 168 GLU B N 1
ATOM 3994 C CA . GLU B 1 168 ? -25.469 22.422 -4.543 1 89.75 168 GLU B CA 1
ATOM 3995 C C . GLU B 1 168 ? -24.969 22.25 -5.98 1 89.75 168 GLU B C 1
ATOM 3997 O O . GLU B 1 168 ? -25.781 22.062 -6.898 1 89.75 168 GLU B O 1
ATOM 4002 N N . GLN B 1 169 ? -23.734 22.328 -6.125 1 89.88 169 GLN B N 1
ATOM 4003 C CA . GLN B 1 169 ? -23.172 22.266 -7.469 1 89.88 169 GLN B CA 1
ATOM 4004 C C . GLN B 1 169 ? -22.938 20.812 -7.898 1 89.88 169 GLN B C 1
ATOM 4006 O O . GLN B 1 169 ? -22.688 19.938 -7.062 1 89.88 169 GLN B O 1
ATOM 4011 N N . PRO B 1 170 ? -23.047 20.531 -9.141 1 87.12 170 PRO B N 1
ATOM 4012 C CA . PRO B 1 170 ? -22.859 19.172 -9.656 1 87.12 170 PRO B CA 1
ATOM 4013 C C . PRO B 1 170 ? -21.469 18.609 -9.367 1 87.12 170 PRO B C 1
ATOM 4015 O O . PRO B 1 170 ? -21.312 17.391 -9.203 1 87.12 170 PRO B O 1
ATOM 4018 N N . ASP B 1 171 ? -20.578 19.516 -9.297 1 88.62 171 ASP B N 1
ATOM 4019 C CA . ASP B 1 171 ? -19.203 19.047 -9.117 1 88.62 171 ASP B CA 1
ATOM 4020 C C . ASP B 1 171 ? -18.797 19.094 -7.645 1 88.62 171 ASP B C 1
ATOM 4022 O O . ASP B 1 171 ? -17.609 19.141 -7.324 1 88.62 171 ASP B O 1
ATOM 4026 N N . SER B 1 172 ? -19.75 18.984 -6.777 1 90.06 172 SER B N 1
ATOM 4027 C CA . SER B 1 172 ? -19.5 19.094 -5.348 1 90.06 172 SER B CA 1
ATOM 4028 C C . SER B 1 172 ? -18.562 17.984 -4.867 1 90.06 172 SER B C 1
ATOM 4030 O O . SER B 1 172 ? -17.844 18.156 -3.885 1 90.06 172 SER B O 1
ATOM 4032 N N . HIS B 1 173 ? -18.5 16.922 -5.602 1 90.19 173 HIS B N 1
ATOM 4033 C CA . HIS B 1 173 ? -17.719 15.758 -5.207 1 90.19 173 HIS B CA 1
ATOM 4034 C C . HIS B 1 173 ? -16.219 16.078 -5.242 1 90.19 173 HIS B C 1
ATOM 4036 O O . HIS B 1 173 ? -15.43 15.438 -4.543 1 90.19 173 HIS B O 1
ATOM 4042 N N . ILE B 1 174 ? -15.836 17.094 -5.938 1 93.06 174 ILE B N 1
ATOM 4043 C CA . ILE B 1 174 ? -14.438 17.453 -6.086 1 93.06 174 ILE B CA 1
ATOM 4044 C C . ILE B 1 174 ? -13.906 18.016 -4.762 1 93.06 174 ILE B C 1
ATOM 4046 O O . ILE B 1 174 ? -12.695 18.016 -4.523 1 93.06 174 ILE B O 1
ATOM 4050 N N . VAL B 1 175 ? -14.805 18.422 -3.855 1 95.56 175 VAL B N 1
ATOM 4051 C CA . VAL B 1 175 ? -14.422 19.047 -2.594 1 95.56 175 VAL B CA 1
ATOM 4052 C C . VAL B 1 175 ? -14.305 17.984 -1.507 1 95.56 175 VAL B C 1
ATOM 4054 O O . VAL B 1 175 ? -13.773 18.25 -0.425 1 95.56 175 VAL B O 1
ATOM 4057 N N . ARG B 1 176 ? -14.648 16.781 -1.761 1 94.81 176 ARG B N 1
ATOM 4058 C CA . ARG B 1 176 ? -14.797 15.727 -0.765 1 94.81 176 ARG B CA 1
ATOM 4059 C C . ARG B 1 176 ? -13.461 15.445 -0.075 1 94.81 176 ARG B C 1
ATOM 4061 O O . ARG B 1 176 ? -13.422 15.203 1.134 1 94.81 176 ARG B O 1
ATOM 4068 N N . PRO B 1 177 ? -12.367 15.469 -0.788 1 96.12 177 PRO B N 1
ATOM 4069 C CA . PRO B 1 177 ? -11.109 15.219 -0.078 1 96.12 177 PRO B CA 1
ATOM 4070 C C . PRO B 1 177 ? -10.859 16.219 1.046 1 96.12 177 PRO B C 1
ATOM 4072 O O . PRO B 1 177 ? -10.359 15.844 2.111 1 96.12 177 PRO B O 1
ATOM 4075 N N . PHE B 1 178 ? -11.273 17.422 0.872 1 97.5 178 PHE B N 1
ATOM 4076 C CA . PHE B 1 178 ? -11.164 18.422 1.94 1 97.5 178 PHE B CA 1
ATOM 4077 C C . PHE B 1 178 ? -12.125 18.094 3.078 1 97.5 178 PHE B C 1
ATOM 4079 O O . PHE B 1 178 ? -11.758 18.188 4.25 1 97.5 178 PHE B O 1
ATOM 4086 N N . GLU B 1 179 ? -13.352 17.734 2.723 1 96.19 179 GLU B N 1
ATOM 4087 C CA . GLU B 1 179 ? -14.336 17.359 3.732 1 96.19 179 GLU B CA 1
ATOM 4088 C C . GLU B 1 179 ? -13.836 16.188 4.586 1 96.19 179 GLU B C 1
ATOM 4090 O O . GLU B 1 179 ? -14.039 16.172 5.801 1 96.19 179 GLU B O 1
ATOM 4095 N N . GLN B 1 180 ? -13.234 15.328 3.904 1 96.06 180 GLN B N 1
ATOM 4096 C CA . GLN B 1 180 ? -12.75 14.125 4.562 1 96.06 180 GLN B CA 1
ATOM 4097 C C . GLN B 1 180 ? -11.648 14.445 5.57 1 96.06 180 GLN B C 1
ATOM 4099 O O . GLN B 1 180 ? -11.711 14.016 6.727 1 96.06 180 GLN B O 1
ATOM 4104 N N . ILE B 1 181 ? -10.68 15.211 5.16 1 97.81 181 ILE B N 1
ATOM 4105 C CA . ILE B 1 181 ? -9.586 15.555 6.062 1 97.81 181 ILE B CA 1
ATOM 4106 C C . ILE B 1 181 ? -10.125 16.391 7.219 1 97.81 181 ILE B C 1
ATOM 4108 O O . ILE B 1 181 ? -9.727 16.203 8.367 1 97.81 181 ILE B O 1
ATOM 4112 N N . GLN B 1 182 ? -11.008 17.328 6.898 1 97.25 182 GLN B N 1
ATOM 4113 C CA . GLN B 1 182 ? -11.656 18.109 7.945 1 97.25 182 GLN B CA 1
ATOM 4114 C C . GLN B 1 182 ? -12.32 17.203 8.977 1 97.25 182 GLN B C 1
ATOM 4116 O O . GLN B 1 182 ? -12.188 17.422 10.188 1 97.25 182 GLN B O 1
ATOM 4121 N N . HIS B 1 183 ? -12.984 16.266 8.5 1 95.69 183 HIS B N 1
ATOM 4122 C CA . HIS B 1 183 ? -13.656 15.305 9.367 1 95.69 183 HIS B CA 1
ATOM 4123 C C . HIS B 1 183 ? -12.656 14.547 10.227 1 95.69 183 HIS B C 1
ATOM 4125 O O . HIS B 1 183 ? -12.836 14.43 11.445 1 95.69 183 HIS B O 1
ATOM 4131 N N . TYR B 1 184 ? -11.594 14.047 9.609 1 96.88 184 TYR B N 1
ATOM 4132 C CA . TYR B 1 184 ? -10.562 13.359 10.375 1 96.88 184 TYR B CA 1
ATOM 4133 C C . TYR B 1 184 ? -10.031 14.242 11.5 1 96.88 184 TYR B C 1
ATOM 4135 O O . TYR B 1 184 ? -9.945 13.805 12.648 1 96.88 184 TYR B O 1
ATOM 4143 N N . CYS B 1 185 ? -9.703 15.422 11.125 1 97.56 185 CYS B N 1
ATOM 4144 C CA . CYS B 1 185 ? -9.094 16.344 12.078 1 97.56 185 CYS B CA 1
ATOM 4145 C C . CYS B 1 185 ? -10.031 16.609 13.25 1 97.56 185 CYS B C 1
ATOM 4147 O O . CYS B 1 185 ? -9.602 16.641 14.398 1 97.56 185 CYS B O 1
ATOM 4149 N N . THR B 1 186 ? -11.25 16.781 12.977 1 95.94 186 THR B N 1
ATOM 4150 C CA . THR B 1 186 ? -12.227 17.078 14.023 1 95.94 186 THR B CA 1
ATOM 4151 C C . THR B 1 186 ? -12.438 15.867 14.93 1 95.94 186 THR B C 1
ATOM 4153 O O . THR B 1 186 ? -12.445 16 16.156 1 95.94 186 THR B O 1
ATOM 4156 N N . VAL B 1 187 ? -12.492 14.75 14.32 1 94.62 187 VAL B N 1
ATOM 4157 C CA . VAL B 1 187 ? -12.781 13.539 15.086 1 94.62 187 VAL B CA 1
ATOM 4158 C C . VAL B 1 187 ? -11.57 13.164 15.938 1 94.62 187 VAL B C 1
ATOM 4160 O O . VAL B 1 187 ? -11.719 12.805 17.109 1 94.62 187 VAL B O 1
ATOM 4163 N N . TYR B 1 188 ? -10.422 13.297 15.398 1 96.25 188 TYR B N 1
ATOM 4164 C CA . TYR B 1 188 ? -9.211 12.898 16.109 1 96.25 188 TYR B CA 1
ATOM 4165 C C . TYR B 1 188 ? -8.617 14.07 16.891 1 96.25 188 TYR B C 1
ATOM 4167 O O . TYR B 1 188 ? -7.562 13.938 17.5 1 96.25 188 TYR B O 1
ATOM 4175 N N . GLN B 1 189 ? -9.258 15.164 16.797 1 95.06 189 GLN B N 1
ATOM 4176 C CA . GLN B 1 189 ? -8.898 16.359 17.562 1 95.06 189 GLN B CA 1
ATOM 4177 C C . GLN B 1 189 ? -7.457 16.766 17.297 1 95.06 189 GLN B C 1
ATOM 4179 O O . GLN B 1 189 ? -6.684 16.984 18.219 1 95.06 189 GLN B O 1
ATOM 4184 N N . THR B 1 190 ? -7.113 16.766 16.062 1 97.81 190 THR B N 1
ATOM 4185 C CA . THR B 1 190 ? -5.828 17.281 15.617 1 97.81 190 THR B CA 1
ATOM 4186 C C . THR B 1 190 ? -6.027 18.359 14.539 1 97.81 190 THR B C 1
ATOM 4188 O O . THR B 1 190 ? -6.918 18.234 13.695 1 97.81 190 THR B O 1
ATOM 4191 N N . ARG B 1 191 ? -5.246 19.344 14.539 1 98.12 191 ARG B N 1
ATOM 4192 C CA . ARG B 1 191 ? -5.504 20.469 13.625 1 98.12 191 ARG B CA 1
ATOM 4193 C C . ARG B 1 191 ? -4.797 20.25 12.289 1 98.12 191 ARG B C 1
ATOM 4195 O O . ARG B 1 191 ? -4.977 21.031 11.359 1 9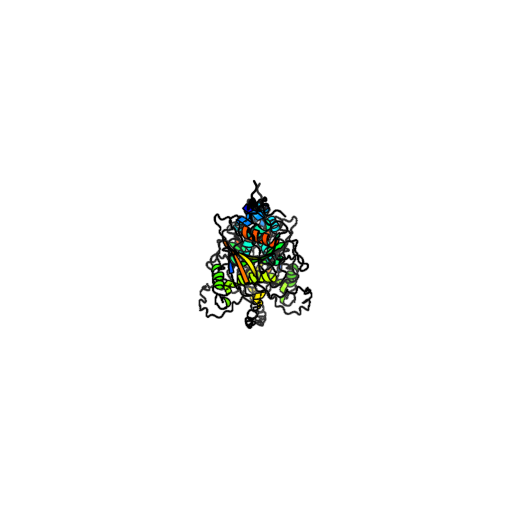8.12 191 ARG B O 1
ATOM 4202 N N . TYR B 1 192 ? -3.973 19.188 12.164 1 98.75 192 TYR B N 1
ATOM 4203 C CA . TYR B 1 192 ? -3.141 19.031 10.977 1 98.75 192 TYR B CA 1
ATOM 4204 C C . TYR B 1 192 ? -3.576 17.828 10.164 1 98.75 192 TYR B C 1
ATOM 4206 O O . TYR B 1 192 ? -3.881 16.766 10.727 1 98.75 192 TYR B O 1
ATOM 4214 N N . GLY B 1 193 ? -3.611 17.984 8.867 1 98.88 193 GLY B N 1
ATOM 4215 C CA . GLY B 1 193 ? -3.807 16.906 7.902 1 98.88 193 GLY B CA 1
ATOM 4216 C C . GLY B 1 193 ? -3.09 17.141 6.59 1 98.88 193 GLY B C 1
ATOM 4217 O O . GLY B 1 193 ? -2.512 18.219 6.379 1 98.88 193 GLY B O 1
ATOM 4218 N N . PHE B 1 194 ? -3.066 16.109 5.742 1 98.94 194 PHE B N 1
ATOM 4219 C CA . PHE B 1 194 ? -2.516 16.297 4.402 1 98.94 194 PHE B CA 1
ATOM 4220 C C . PHE B 1 194 ? -3.197 15.375 3.4 1 98.94 194 PHE B C 1
ATOM 4222 O O . PHE B 1 194 ? -3.801 14.367 3.783 1 98.94 194 PHE B O 1
ATOM 4229 N N . ILE B 1 195 ? -3.15 15.75 2.201 1 98.75 195 ILE B N 1
ATOM 4230 C CA . ILE B 1 195 ? -3.576 14.938 1.066 1 98.75 195 ILE B CA 1
ATOM 4231 C C . ILE B 1 195 ? -2.432 14.812 0.065 1 98.75 195 ILE B C 1
ATOM 4233 O O . ILE B 1 195 ? -1.97 15.805 -0.494 1 98.75 195 ILE B O 1
ATOM 4237 N N . LEU B 1 196 ? -1.999 13.617 -0.094 1 98.44 196 LEU B N 1
ATOM 4238 C CA . LEU B 1 196 ? -0.941 13.328 -1.055 1 98.44 196 LEU B CA 1
ATOM 4239 C C . LEU B 1 196 ? -1.527 12.875 -2.387 1 98.44 196 LEU B C 1
ATOM 4241 O O . LEU B 1 196 ? -2.352 11.953 -2.426 1 98.44 196 LEU B O 1
ATOM 4245 N N . THR B 1 197 ? -1.162 13.531 -3.461 1 96.94 197 THR B N 1
ATOM 4246 C CA . THR B 1 197 ? -1.668 13.203 -4.789 1 96.94 197 THR B CA 1
ATOM 4247 C C . THR B 1 197 ? -0.52 12.875 -5.738 1 96.94 197 THR B C 1
ATOM 4249 O O . THR B 1 197 ? 0.64 12.82 -5.324 1 96.94 197 THR B O 1
ATOM 4252 N N . ASP B 1 198 ? -0.842 12.602 -7.004 1 95.94 198 ASP B N 1
ATOM 4253 C CA . ASP B 1 198 ? 0.15 12.375 -8.047 1 95.94 198 ASP B CA 1
ATOM 4254 C C . ASP B 1 198 ? 0.708 13.695 -8.578 1 95.94 198 ASP B C 1
ATOM 4256 O O . ASP B 1 198 ? 1.633 13.703 -9.391 1 95.94 198 ASP B O 1
ATOM 4260 N N . LYS B 1 199 ? 0.197 14.82 -7.988 1 96.12 199 LYS B N 1
ATOM 4261 C CA . LYS B 1 199 ? 0.618 16.125 -8.508 1 96.12 199 LYS B CA 1
ATOM 4262 C C . LYS B 1 199 ? 1.245 16.969 -7.406 1 96.12 199 LYS B C 1
ATOM 4264 O O . LYS B 1 199 ? 2.084 17.844 -7.684 1 96.12 199 LYS B O 1
ATOM 4269 N N . CYS B 1 200 ? 0.797 16.734 -6.238 1 98.06 200 CYS B N 1
ATOM 4270 C CA . CYS B 1 200 ? 1.245 17.578 -5.137 1 98.06 200 CYS B CA 1
ATOM 4271 C C . CYS B 1 200 ? 0.832 16.984 -3.795 1 98.06 200 CYS B C 1
ATOM 4273 O O . CYS B 1 200 ? 0.128 15.969 -3.748 1 98.06 200 CYS B O 1
ATOM 4275 N N . VAL B 1 201 ? 1.362 17.594 -2.762 1 98.62 201 VAL B N 1
ATOM 4276 C CA . VAL B 1 201 ? 0.787 17.391 -1.435 1 98.62 201 VAL B CA 1
ATOM 4277 C C . VAL B 1 201 ? 0.063 18.672 -0.999 1 98.62 201 VAL B C 1
ATOM 4279 O O . VAL B 1 201 ? 0.513 19.781 -1.291 1 98.62 201 VAL B O 1
ATOM 4282 N N . VAL B 1 202 ? -1.047 18.469 -0.398 1 98.88 202 VAL B N 1
ATOM 4283 C CA . VAL B 1 202 ? -1.802 19.562 0.221 1 98.88 202 VAL B CA 1
ATOM 4284 C C . VAL B 1 202 ? -1.734 19.438 1.741 1 98.88 202 VAL B C 1
ATOM 4286 O O . VAL B 1 202 ? -2.301 18.5 2.32 1 98.88 202 VAL B O 1
ATOM 4289 N N . LEU B 1 203 ? -1.019 20.344 2.369 1 98.88 203 LEU B N 1
ATOM 4290 C CA . LEU B 1 203 ? -1.036 20.422 3.824 1 98.88 203 LEU B CA 1
ATOM 4291 C C . LEU B 1 203 ? -2.223 21.25 4.309 1 98.88 203 LEU B C 1
ATOM 4293 O O . LEU B 1 203 ? -2.57 22.266 3.693 1 98.88 203 LEU B O 1
ATOM 4297 N N . ILE B 1 204 ? -2.775 20.828 5.418 1 98.88 204 ILE B N 1
ATOM 4298 C CA . ILE B 1 204 ? -3.99 21.469 5.91 1 98.88 204 ILE B CA 1
ATOM 4299 C C . ILE B 1 204 ? -3.865 21.734 7.41 1 98.88 204 ILE B C 1
ATOM 4301 O O . ILE B 1 204 ? -3.492 20.828 8.172 1 98.88 204 ILE B O 1
ATOM 4305 N N . ARG B 1 205 ? -4.145 22.906 7.852 1 98.75 205 ARG B N 1
ATOM 4306 C CA . ARG B 1 205 ? -4.402 23.234 9.25 1 98.75 205 ARG B CA 1
ATOM 4307 C C . ARG B 1 205 ? -5.852 23.672 9.445 1 98.75 205 ARG B C 1
ATOM 4309 O O . ARG B 1 205 ? -6.332 24.578 8.758 1 98.75 205 ARG B O 1
ATOM 4316 N N . VAL B 1 206 ? -6.512 23.047 10.328 1 98.5 206 VAL B N 1
ATOM 4317 C CA . VAL B 1 206 ? -7.926 23.297 10.578 1 98.5 206 VAL B CA 1
ATOM 4318 C C . VAL B 1 206 ? -8.086 24.312 11.703 1 98.5 206 VAL B C 1
ATOM 4320 O O . VAL B 1 206 ? -7.512 24.156 12.781 1 98.5 206 VAL B O 1
ATOM 4323 N N . ARG B 1 207 ? -8.836 25.281 11.477 1 97.62 207 ARG B N 1
ATOM 4324 C CA . ARG B 1 207 ? -9.141 26.266 12.5 1 97.62 207 ARG B CA 1
ATOM 4325 C C . ARG B 1 207 ? -10.641 26.312 12.789 1 97.62 207 ARG B C 1
ATOM 4327 O O . ARG B 1 207 ? -11.453 26.391 11.867 1 97.62 207 ARG B O 1
ATOM 4334 N N . LEU B 1 208 ? -11 26.359 14 1 96.38 208 LEU B N 1
ATOM 4335 C CA . LEU B 1 208 ? -12.398 26.344 14.438 1 96.38 208 LEU B CA 1
ATOM 4336 C C . LEU B 1 208 ? -13 27.734 14.375 1 96.38 208 LEU B C 1
ATOM 4338 O O . LEU B 1 208 ? -12.273 28.734 14.391 1 96.38 208 LEU B O 1
ATOM 4342 N N . SER B 1 209 ? -14.328 27.703 14.273 1 92.88 209 SER B N 1
ATOM 4343 C CA . SER B 1 209 ? -15.07 28.953 14.391 1 92.88 209 SER B CA 1
ATOM 4344 C C . SER B 1 209 ? -15.047 29.484 15.812 1 92.88 209 SER B C 1
ATOM 4346 O O . SER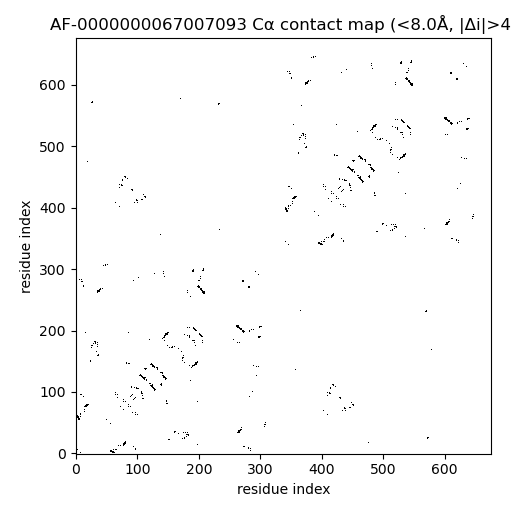 B 1 209 ? -15.117 28.703 16.781 1 92.88 209 SER B O 1
ATOM 4348 N N . PRO B 1 210 ? -14.977 30.797 15.977 1 86.56 210 PRO B N 1
ATOM 4349 C CA . PRO B 1 210 ? -15.039 31.359 17.328 1 86.56 210 PRO B CA 1
ATOM 4350 C C . PRO B 1 210 ? -16.344 31.031 18.047 1 86.56 210 PRO B C 1
ATOM 4352 O O . PRO B 1 210 ? -17.375 30.812 17.391 1 86.56 210 PRO B O 1
ATOM 4355 N N . PRO B 1 211 ? -16.359 30.797 19.422 1 74.25 211 PRO B N 1
ATOM 4356 C CA . PRO B 1 211 ? -17.562 30.438 20.172 1 74.25 211 PRO B CA 1
ATOM 4357 C C . PRO B 1 211 ? -18.719 31.391 19.906 1 74.25 211 PRO B C 1
ATOM 4359 O O . PRO B 1 211 ? -19.891 30.969 19.953 1 74.25 211 PRO B O 1
ATOM 4362 N N . THR B 1 212 ? -18.594 32.688 19.906 1 61.44 212 THR B N 1
ATOM 4363 C CA . THR B 1 212 ? -19.688 33.656 19.766 1 61.44 212 THR B CA 1
ATOM 4364 C C . THR B 1 212 ? -20.422 33.438 18.438 1 61.44 212 THR B C 1
ATOM 4366 O O . THR B 1 212 ? -21.547 33.906 18.266 1 61.44 212 THR B O 1
ATOM 4369 N N . ALA B 1 213 ? -19.922 32.875 17.547 1 51.03 213 ALA B N 1
ATOM 4370 C CA . ALA B 1 213 ? -20.516 32.719 16.234 1 51.03 213 ALA B CA 1
ATOM 4371 C C . ALA B 1 213 ? -21.609 31.656 16.25 1 51.03 213 ALA B C 1
ATOM 4373 O O . ALA B 1 213 ? -22.297 31.438 15.25 1 51.03 213 ALA B O 1
ATOM 4374 N N . LYS B 1 214 ? -21.797 31.062 17.312 1 46.88 214 LYS B N 1
ATOM 4375 C CA . LYS B 1 214 ? -22.797 30.016 17.469 1 46.88 214 LYS B CA 1
ATOM 4376 C C . LYS B 1 214 ? -24.219 30.578 17.359 1 46.88 214 LYS B C 1
ATOM 4378 O O . LYS B 1 214 ? -25.188 29.844 17.438 1 46.88 214 LYS B O 1
ATOM 4383 N N . ASN B 1 215 ? -24.344 31.875 17.609 1 41.75 215 ASN B N 1
ATOM 4384 C CA . ASN B 1 215 ? -25.719 32.344 17.5 1 41.75 215 ASN B CA 1
ATOM 4385 C C . ASN B 1 215 ? -26.219 32.281 16.062 1 41.75 215 ASN B C 1
ATOM 4387 O O . ASN B 1 215 ? -27.234 32.906 15.734 1 41.75 215 ASN B O 1
ATOM 4391 N N . ARG B 1 216 ? -25.438 32.156 15.109 1 37.38 216 ARG B N 1
ATOM 4392 C CA . ARG B 1 216 ? -26.078 32.094 13.797 1 37.38 216 ARG B CA 1
ATOM 4393 C C . ARG B 1 216 ? -27.047 30.922 13.711 1 37.38 216 ARG B C 1
ATOM 4395 O O . ARG B 1 216 ? -26.859 29.906 14.398 1 37.38 216 ARG B O 1
ATOM 4402 N N . ALA B 1 217 ? -28.078 30.984 12.68 1 36.34 217 ALA B N 1
ATOM 4403 C CA . ALA B 1 217 ? -29.281 30.234 12.344 1 36.34 217 ALA B CA 1
ATOM 4404 C C . ALA B 1 217 ? -28.984 28.75 12.227 1 36.34 217 ALA B C 1
ATOM 4406 O O . ALA B 1 217 ? -27.953 28.359 11.664 1 36.34 217 ALA B O 1
ATOM 4407 N N . THR B 1 218 ? -29.422 27.969 13.094 1 36.03 218 THR B N 1
ATOM 4408 C CA . THR B 1 218 ? -29.594 26.531 12.859 1 36.03 218 THR B CA 1
ATOM 4409 C C . THR B 1 218 ? -29.828 26.266 11.375 1 36.03 218 THR B C 1
ATOM 4411 O O . THR B 1 218 ? -30.891 26.609 10.828 1 36.03 218 THR B O 1
ATOM 4414 N N . ARG B 1 219 ? -28.906 26.453 10.523 1 32.62 219 ARG B N 1
ATOM 4415 C CA . ARG B 1 219 ? -29.266 25.969 9.195 1 32.62 219 ARG B CA 1
ATOM 4416 C C . ARG B 1 219 ? -30.078 24.688 9.273 1 32.62 219 ARG B C 1
ATOM 4418 O O . ARG B 1 219 ? -29.766 23.797 10.062 1 32.62 219 ARG B O 1
ATOM 4425 N N . PRO B 1 220 ? -31.312 24.734 8.742 1 32.44 220 PRO B N 1
ATOM 4426 C CA . PRO B 1 220 ? -32.125 23.516 8.773 1 32.44 220 PRO B CA 1
ATOM 4427 C C . PRO B 1 220 ? -31.328 22.25 8.477 1 32.44 220 PRO B C 1
ATOM 4429 O O . PRO B 1 220 ? -30.422 22.281 7.633 1 32.44 220 PRO B O 1
ATOM 4432 N N . GLN B 1 221 ? -31.125 21.516 9.477 1 32.78 221 GLN B N 1
ATOM 4433 C CA . GLN B 1 221 ? -30.578 20.203 9.211 1 32.78 221 GLN B CA 1
ATOM 4434 C C . GLN B 1 221 ? -31.094 19.641 7.887 1 32.78 221 GLN B C 1
ATOM 4436 O O . GLN B 1 221 ? -32.312 19.609 7.648 1 32.78 221 GLN B O 1
ATOM 4441 N N . ARG B 1 222 ? -30.469 19.938 6.82 1 30.72 222 ARG B N 1
ATOM 4442 C CA . ARG B 1 222 ? -30.938 19.234 5.629 1 30.72 222 ARG B CA 1
ATOM 4443 C C . ARG B 1 222 ? -31.438 17.828 5.98 1 30.72 222 ARG B C 1
ATOM 4445 O O . ARG B 1 222 ? -30.828 17.141 6.805 1 30.72 222 ARG B O 1
ATOM 4452 N N . HIS B 1 223 ? -32.75 17.641 5.988 1 27.77 223 HIS B N 1
ATOM 4453 C CA . HIS B 1 223 ? -33.344 16.312 6.008 1 27.77 223 HIS B CA 1
ATOM 4454 C C . HIS B 1 223 ? -32.438 15.297 5.293 1 27.77 223 HIS B C 1
ATOM 4456 O O . HIS B 1 223 ? -32.125 15.461 4.109 1 27.77 223 HIS B O 1
ATOM 4462 N N . LYS B 1 224 ? -31.625 14.703 6.098 1 30.66 224 LYS B N 1
ATOM 4463 C CA . LYS B 1 224 ? -30.844 13.547 5.656 1 30.66 224 LYS B CA 1
ATOM 4464 C C . LYS B 1 224 ? -31.719 12.57 4.867 1 30.66 224 LYS B C 1
ATOM 4466 O O . LYS B 1 224 ? -32.656 11.984 5.414 1 30.66 224 LYS B O 1
ATOM 4471 N N . VAL B 1 225 ? -32.156 12.906 3.76 1 25.94 225 VAL B N 1
ATOM 4472 C CA . VAL B 1 225 ? -32.594 11.672 3.119 1 25.94 225 VAL B CA 1
ATOM 4473 C C . VAL B 1 225 ? -31.562 10.57 3.354 1 25.94 225 VAL B C 1
ATOM 4475 O O . VAL B 1 225 ? -30.375 10.766 3.096 1 25.94 225 VAL B O 1
ATOM 4478 N N . SER B 1 226 ? -31.75 9.828 4.441 1 25.8 226 SER B N 1
ATOM 4479 C CA . SER B 1 226 ? -31 8.625 4.797 1 25.8 226 SER B CA 1
ATOM 4480 C C . SER B 1 226 ? -30.562 7.848 3.557 1 25.8 226 SER B C 1
ATOM 4482 O O . SER B 1 226 ? -31.344 7.039 3.033 1 25.8 226 SER B O 1
ATOM 4484 N N . GLU B 1 227 ? -30.281 8.484 2.514 1 27.27 227 GLU B N 1
ATOM 4485 C CA . GLU B 1 227 ? -29.797 7.492 1.566 1 27.27 227 GLU B CA 1
ATOM 4486 C C . GLU B 1 227 ? -28.547 6.781 2.104 1 27.27 227 GLU B C 1
ATOM 4488 O O . GLU B 1 227 ? -27.562 7.434 2.465 1 27.27 227 GLU B O 1
ATOM 4493 N N . GLY B 1 228 ? -28.812 5.676 2.957 1 23.88 228 GLY B N 1
ATOM 4494 C CA . GLY B 1 228 ? -27.891 4.707 3.518 1 23.88 228 GLY B CA 1
ATOM 4495 C C . GLY B 1 228 ? -26.656 4.48 2.65 1 23.88 228 GLY B C 1
ATOM 4496 O O . GLY B 1 228 ? -26.766 3.92 1.558 1 23.88 228 GLY B O 1
ATOM 4497 N N . HIS B 1 229 ? -25.984 5.516 2.496 1 26.44 229 HIS B N 1
ATOM 4498 C CA . HIS B 1 229 ? -24.766 5.254 1.756 1 26.44 229 HIS B CA 1
ATOM 4499 C C . HIS B 1 229 ? -23.859 4.273 2.508 1 26.44 229 HIS B C 1
ATOM 4501 O O . HIS B 1 229 ? -23.438 4.555 3.629 1 26.44 229 HIS B O 1
ATOM 4507 N N . GLN B 1 230 ? -24.141 3.002 2.543 1 25.2 230 GLN B N 1
ATOM 4508 C CA . GLN B 1 230 ? -23.344 1.928 3.129 1 25.2 230 GLN B CA 1
ATOM 4509 C C . GLN B 1 230 ? -21.906 1.976 2.635 1 25.2 230 GLN B C 1
ATOM 4511 O O . GLN B 1 230 ? -21.656 2.035 1.428 1 25.2 230 GLN B O 1
ATOM 4516 N N . ARG B 1 231 ? -21.141 2.58 3.398 1 25.73 231 ARG B N 1
ATOM 4517 C CA . ARG B 1 231 ? -19.719 2.254 3.219 1 25.73 231 ARG B CA 1
ATOM 4518 C C . ARG B 1 231 ? -19.547 0.786 2.844 1 25.73 231 ARG B C 1
ATOM 4520 O O . ARG B 1 231 ? -20.078 -0.101 3.52 1 25.73 231 ARG B O 1
ATOM 4527 N N . VAL B 1 232 ? -19.641 0.611 1.598 1 26.16 232 VAL B N 1
ATOM 4528 C CA . VAL B 1 232 ? -19.5 -0.777 1.168 1 26.16 232 VAL B CA 1
ATOM 4529 C C . VAL B 1 232 ? -18.203 -1.368 1.73 1 26.16 232 VAL B C 1
ATOM 4531 O O . VAL B 1 232 ? -17.109 -0.99 1.312 1 26.16 232 VAL B O 1
ATOM 4534 N N . LEU B 1 233 ? -18.031 -1.503 3.15 1 23.66 233 LEU B N 1
ATOM 4535 C CA . LEU B 1 233 ? -17.078 -2.482 3.65 1 23.66 233 LEU B CA 1
ATOM 4536 C C . LEU B 1 233 ? -17.312 -3.848 3.012 1 23.66 233 LEU B C 1
ATOM 4538 O O . LEU B 1 233 ? -18.422 -4.145 2.562 1 23.66 233 LEU B O 1
ATOM 4542 N N . SER B 1 234 ? -16.375 -4.57 2.605 1 23.66 234 SER B N 1
ATOM 4543 C CA . SER B 1 234 ? -16.547 -5.965 2.219 1 23.66 234 SER B CA 1
ATOM 4544 C C . SER B 1 234 ? -17.531 -6.676 3.143 1 23.66 234 SER B C 1
ATOM 4546 O O . SER B 1 234 ? -17.297 -6.77 4.352 1 23.66 234 SER B O 1
ATOM 4548 N N . ASN B 1 235 ? -18.844 -6.402 3.004 1 24.7 235 ASN B N 1
ATOM 4549 C CA . ASN B 1 235 ? -19.906 -7.016 3.789 1 24.7 235 ASN B CA 1
ATOM 4550 C C . ASN B 1 235 ? -19.875 -8.539 3.697 1 24.7 235 ASN B C 1
ATOM 4552 O O . ASN B 1 235 ? -20.078 -9.102 2.623 1 24.7 235 ASN B O 1
ATOM 4556 N N . THR B 1 236 ? -19.047 -9.352 4.426 1 23.45 236 THR B N 1
ATOM 4557 C CA . THR B 1 236 ? -19.297 -10.75 4.738 1 23.45 236 THR B CA 1
ATOM 4558 C C . THR B 1 236 ? -20.719 -10.945 5.25 1 23.45 236 THR B C 1
ATOM 4560 O O . THR B 1 236 ? -21.094 -10.414 6.297 1 23.45 236 THR B O 1
ATOM 4563 N N . SER B 1 237 ? -21.719 -11.125 4.316 1 24.08 237 SER B N 1
ATOM 4564 C CA . SER B 1 237 ? -23.141 -11.305 4.578 1 24.08 237 SER B CA 1
ATOM 4565 C C . SER B 1 237 ? -23.391 -12.508 5.477 1 24.08 237 SER B C 1
ATOM 4567 O O . SER B 1 237 ? -24.531 -12.906 5.688 1 24.08 237 SER B O 1
ATOM 4569 N N . THR B 1 238 ? -22.625 -13.594 5.605 1 24.31 238 THR B N 1
ATOM 4570 C CA . THR B 1 238 ? -23.391 -14.727 6.133 1 24.31 238 THR B CA 1
ATOM 4571 C C . THR B 1 238 ? -24.078 -14.352 7.438 1 24.31 238 THR B C 1
ATOM 4573 O O . THR B 1 238 ? -23.484 -13.68 8.289 1 24.31 238 THR B O 1
ATOM 4576 N N . GLY B 1 239 ? -25.484 -14.547 7.586 1 23.56 239 GLY B N 1
ATOM 4577 C CA . GLY B 1 239 ? -26.516 -14.406 8.609 1 23.56 239 GLY B CA 1
ATOM 4578 C C . GLY B 1 239 ? -26.172 -15.125 9.898 1 23.56 239 GLY B C 1
ATOM 4579 O O . GLY B 1 239 ? -27.031 -15.32 10.75 1 23.56 239 GLY B O 1
ATOM 4580 N N . THR B 1 240 ? -25.375 -16.188 9.938 1 24.09 240 THR B N 1
ATOM 4581 C CA . THR B 1 240 ? -25.578 -16.812 11.242 1 24.09 240 THR B CA 1
ATOM 4582 C C . THR B 1 240 ? -25.531 -15.773 12.352 1 24.09 240 THR B C 1
ATOM 4584 O O . THR B 1 240 ? -24.938 -14.711 12.195 1 24.09 240 THR B O 1
ATOM 4587 N N . THR B 1 241 ? -26.469 -16.094 13.469 1 21.88 241 THR B N 1
ATOM 4588 C CA . THR B 1 241 ? -26.656 -15.445 14.758 1 21.88 241 THR B CA 1
ATOM 4589 C C . THR B 1 241 ? -25.312 -15.094 15.391 1 21.88 241 THR B C 1
ATOM 4591 O O . THR B 1 241 ? -24.594 -15.977 15.883 1 21.88 241 THR B O 1
ATOM 4594 N N . ILE B 1 242 ? -24.469 -14.766 14.656 1 21.88 242 ILE B N 1
ATOM 4595 C CA . ILE B 1 242 ? -23.375 -14.297 15.5 1 21.88 242 ILE B CA 1
ATOM 4596 C C . ILE B 1 242 ? -23.922 -13.453 16.641 1 21.88 242 ILE B C 1
ATOM 4598 O O . ILE B 1 242 ? -24.578 -12.438 16.422 1 21.88 242 ILE B O 1
ATOM 4602 N N . SER B 1 243 ? -24.266 -14.164 17.766 1 22.17 243 SER B N 1
ATOM 4603 C CA . SER B 1 243 ? -24.609 -13.547 19.047 1 22.17 243 SER B CA 1
ATOM 4604 C C . SER B 1 243 ? -23.938 -12.188 19.203 1 22.17 243 SER B C 1
ATOM 4606 O O . SER B 1 243 ? -23 -11.867 18.469 1 22.17 243 SER B O 1
ATOM 4608 N N . ASP B 1 244 ? -24.078 -11.641 20.484 1 20.94 244 ASP B N 1
ATOM 4609 C CA . ASP B 1 244 ? -23.938 -10.461 21.328 1 20.94 244 ASP B CA 1
ATOM 4610 C C . ASP B 1 244 ? -22.484 -10.031 21.438 1 20.94 244 ASP B C 1
ATOM 4612 O O . ASP B 1 244 ? -22.109 -9.289 22.359 1 20.94 244 ASP B O 1
ATOM 4616 N N . VAL B 1 245 ? -21.578 -10.828 21.031 1 23.25 245 VAL B N 1
ATOM 4617 C CA . VAL B 1 245 ? -20.344 -10.195 21.5 1 23.25 245 VAL B CA 1
ATOM 4618 C C . VAL B 1 245 ? -20.203 -8.82 20.844 1 23.25 245 VAL B C 1
ATOM 4620 O O . VAL B 1 245 ? -19.75 -8.711 19.703 1 23.25 245 VAL B O 1
ATOM 4623 N N . SER B 1 246 ? -21.344 -8.164 20.5 1 23.52 246 SER B N 1
ATOM 4624 C CA . SER B 1 246 ? -21.609 -6.762 20.234 1 23.52 246 SER B CA 1
ATOM 4625 C C . SER B 1 246 ? -20.594 -5.859 20.906 1 23.52 246 SER B C 1
ATOM 4627 O O . SER B 1 246 ? -19.969 -5.023 20.25 1 23.52 246 SER B O 1
ATOM 4629 N N . ASP B 1 247 ? -20.859 -5.469 22.203 1 23.19 247 ASP B N 1
ATOM 4630 C CA . ASP B 1 247 ? -20.969 -4.309 23.078 1 23.19 247 ASP B CA 1
ATOM 4631 C C . ASP B 1 247 ? -19.656 -4.066 23.812 1 23.19 247 ASP B C 1
ATOM 4633 O O . ASP B 1 247 ? -19.547 -3.15 24.641 1 23.19 247 ASP B O 1
ATOM 4637 N N . THR B 1 248 ? -18.844 -5.125 24.047 1 24.95 248 THR B N 1
ATOM 4638 C CA . THR B 1 248 ? -18.047 -4.809 25.234 1 24.95 248 THR B CA 1
ATOM 4639 C C . THR B 1 248 ? -16.891 -3.885 24.859 1 24.95 248 THR B C 1
ATOM 4641 O O . THR B 1 248 ? -15.742 -4.324 24.781 1 24.95 248 THR B O 1
ATOM 4644 N N . PHE B 1 249 ? -16.516 -3.77 23.531 1 24.78 249 PHE B N 1
ATOM 4645 C CA . PHE B 1 249 ? -15.711 -2.555 23.609 1 24.78 249 PHE B CA 1
ATOM 4646 C C . PHE B 1 249 ? -16.375 -1.519 24.516 1 24.78 249 PHE B C 1
ATOM 4648 O O . PHE B 1 249 ? -17.516 -1.115 24.266 1 24.78 249 PHE B O 1
ATOM 4655 N N . SER B 1 250 ? -16.281 -1.713 25.766 1 24.2 250 SER B N 1
ATOM 4656 C CA . SER B 1 250 ? -16.609 -0.649 26.703 1 24.2 250 SER B CA 1
ATOM 4657 C C . SER B 1 250 ? -16.484 0.725 26.062 1 24.2 250 SER B C 1
ATOM 4659 O O . SER B 1 250 ? -15.445 1.049 25.484 1 24.2 250 SER B O 1
ATOM 4661 N N . VAL B 1 251 ? -17.5 1.21 25.453 1 26.52 251 VAL B N 1
ATOM 4662 C CA . VAL B 1 251 ? -17.766 2.629 25.266 1 26.52 251 VAL B CA 1
ATOM 4663 C C . VAL B 1 251 ? -16.984 3.453 26.266 1 26.52 251 VAL B C 1
ATOM 4665 O O . VAL B 1 251 ? -17.391 3.59 27.422 1 26.52 251 VAL B O 1
ATOM 4668 N N . MET B 1 252 ? -15.82 3.012 26.719 1 27.92 252 MET B N 1
ATOM 4669 C CA . MET B 1 252 ? -15.297 4.121 27.5 1 27.92 252 MET B CA 1
ATOM 4670 C C . MET B 1 252 ? -15.828 5.453 27 1 27.92 252 MET B C 1
ATOM 4672 O O . MET B 1 252 ? -16.109 5.602 25.812 1 27.92 252 MET B O 1
ATOM 4676 N N . SER B 1 253 ? -16.453 6.254 27.859 1 27.8 253 SER B N 1
ATOM 4677 C CA . SER B 1 253 ? -17.047 7.59 27.797 1 27.8 253 SER B CA 1
ATOM 4678 C C . SER B 1 253 ? -16.25 8.5 26.859 1 27.8 253 SER B C 1
ATOM 4680 O O . SER B 1 253 ? -15.508 9.375 27.328 1 27.8 253 SER B O 1
ATOM 4682 N N . PHE B 1 254 ? -15.516 7.82 25.953 1 28.19 254 PHE B N 1
ATOM 4683 C CA . PHE B 1 254 ? -15.102 8.961 25.156 1 28.19 254 PHE B CA 1
ATOM 4684 C C . PHE B 1 254 ? -16.312 9.758 24.672 1 28.19 254 PHE B C 1
ATOM 4686 O O . PHE B 1 254 ? -17.109 9.266 23.875 1 28.19 254 PHE B O 1
ATOM 4693 N N . ARG B 1 255 ? -17 10.336 25.5 1 29.94 255 ARG B N 1
ATOM 4694 C CA . ARG B 1 255 ? -17.922 11.398 25.094 1 29.94 255 ARG B CA 1
ATOM 4695 C C . ARG B 1 255 ? -17.344 12.234 23.969 1 29.94 255 ARG B C 1
ATOM 4697 O O . ARG B 1 255 ? -16.312 12.898 24.141 1 29.94 255 ARG B O 1
ATOM 4704 N N . PRO B 1 256 ? -17.531 11.75 22.672 1 35.69 256 PRO B N 1
ATOM 4705 C CA . PRO B 1 256 ? -17.141 12.859 21.797 1 35.69 256 PRO B CA 1
ATOM 4706 C C . PRO B 1 256 ? -17.375 14.227 22.422 1 35.69 256 PRO B C 1
ATOM 4708 O O . PRO B 1 256 ? -18.422 14.477 23 1 35.69 256 PRO B O 1
ATOM 4711 N N . LYS B 1 257 ? -16.547 14.672 23.125 1 38.06 257 LYS B N 1
ATOM 4712 C CA . LYS B 1 257 ? -16.875 16.062 23.453 1 38.06 257 LYS B CA 1
ATOM 4713 C C . LYS B 1 257 ? -17.828 16.656 22.422 1 38.06 257 LYS B C 1
ATOM 4715 O O . LYS B 1 257 ? -17.812 16.25 21.25 1 38.06 257 LYS B O 1
ATOM 4720 N N . PRO B 1 258 ? -18.891 17.297 22.656 1 36.84 258 PRO B N 1
ATOM 4721 C CA . PRO B 1 258 ? -19.828 18.016 21.781 1 36.84 258 PRO B CA 1
ATOM 4722 C C . PRO B 1 258 ? -19.172 18.484 20.484 1 36.84 258 PRO B C 1
ATOM 4724 O O . PRO B 1 258 ? -18.156 19.172 20.5 1 36.84 258 PRO B O 1
ATOM 4727 N N . GLN B 1 259 ? -18.984 17.672 19.359 1 45.81 259 GLN B N 1
ATOM 4728 C CA . GLN B 1 259 ? -18.781 17.891 17.938 1 45.81 259 GLN B CA 1
ATOM 4729 C C . GLN B 1 259 ? -19.203 19.297 17.531 1 45.81 259 GLN B C 1
ATOM 4731 O O . GLN B 1 259 ? -19.328 19.594 16.344 1 45.81 259 GLN B O 1
ATOM 4736 N N . ASP B 1 260 ? -19.781 19.875 18.391 1 48.91 260 ASP B N 1
ATOM 4737 C CA . ASP B 1 260 ? -20.484 21.094 17.953 1 48.91 260 ASP B CA 1
ATOM 4738 C C . ASP B 1 260 ? -19.484 22.156 17.5 1 48.91 260 ASP B C 1
ATOM 4740 O O . ASP B 1 260 ? -19.797 23.344 17.516 1 48.91 260 ASP B O 1
ATOM 4744 N N . GLU B 1 261 ? -18.141 21.656 17.375 1 67 261 GLU B N 1
ATOM 4745 C CA . GLU B 1 261 ? -17.312 22.797 16.969 1 67 261 GLU B CA 1
ATOM 4746 C C . GLU B 1 261 ? -17.25 22.906 15.438 1 67 261 GLU B C 1
ATOM 4748 O O . GLU B 1 261 ? -16.969 21.922 14.758 1 67 261 GLU B O 1
ATOM 4753 N N . ASP B 1 262 ? -17.656 23.922 14.961 1 86.19 262 ASP B N 1
ATOM 4754 C CA . ASP B 1 262 ? -17.703 24.266 13.539 1 86.19 262 ASP B CA 1
ATOM 4755 C C . ASP B 1 262 ? -16.328 24.703 13.039 1 86.19 262 ASP B C 1
ATOM 4757 O O . ASP B 1 262 ? -15.633 25.469 13.703 1 86.19 262 ASP B O 1
ATOM 4761 N N . VAL B 1 263 ? -15.875 24.031 12 1 95.12 263 VAL B N 1
ATOM 4762 C CA . VAL B 1 263 ? -14.641 24.453 11.344 1 95.12 263 VAL B CA 1
ATOM 4763 C C . VAL B 1 263 ? -14.875 25.719 10.547 1 95.12 263 VAL B C 1
ATOM 4765 O O . VAL B 1 263 ? -15.805 25.797 9.734 1 95.12 263 VAL B O 1
ATOM 4768 N N . ALA B 1 264 ? -14.125 26.703 10.883 1 94.81 264 ALA B N 1
ATOM 4769 C CA . ALA B 1 264 ? -14.266 27.984 10.203 1 94.81 264 ALA B CA 1
ATOM 4770 C C . ALA B 1 264 ? -13.477 28 8.898 1 94.81 264 ALA B C 1
ATOM 4772 O O . ALA B 1 264 ? -13.977 28.484 7.871 1 94.81 264 ALA B O 1
ATOM 4773 N N . VAL B 1 265 ? -12.242 27.516 8.984 1 96.88 265 VAL B N 1
ATOM 4774 C CA . VAL B 1 265 ? -11.344 27.688 7.848 1 96.88 265 VAL B CA 1
ATOM 4775 C C . VAL B 1 265 ? -10.383 26.516 7.758 1 96.88 265 VAL B C 1
ATOM 4777 O O . VAL B 1 265 ? -9.898 26.016 8.781 1 96.88 265 VAL B O 1
ATOM 4780 N N . LEU B 1 266 ? -10.117 26.078 6.527 1 98.5 266 LEU B N 1
ATOM 4781 C CA . LEU B 1 266 ? -8.961 25.25 6.215 1 98.5 266 LEU B CA 1
ATOM 4782 C C . LEU B 1 266 ? -7.82 26.094 5.66 1 98.5 266 LEU B C 1
ATOM 4784 O O . LEU B 1 266 ? -7.969 26.734 4.609 1 98.5 266 LEU B O 1
ATOM 4788 N N . GLU B 1 267 ? -6.734 26.156 6.395 1 98.69 267 GLU B N 1
ATOM 4789 C CA . GLU B 1 267 ? -5.523 26.766 5.855 1 98.69 267 GLU B CA 1
ATOM 4790 C C . GLU B 1 267 ? -4.695 25.75 5.078 1 98.69 267 GLU B C 1
ATOM 4792 O O . GLU B 1 267 ? -4.34 24.688 5.605 1 98.69 267 GLU B O 1
ATOM 4797 N N . VAL B 1 268 ? -4.355 26.156 3.867 1 98.69 268 VAL B N 1
ATOM 4798 C CA . VAL B 1 268 ? -3.844 25.125 2.959 1 98.69 268 VAL B CA 1
ATOM 4799 C C . VAL B 1 268 ? -2.52 25.594 2.354 1 98.69 268 VAL B C 1
ATOM 4801 O O . VAL B 1 268 ? -2.357 26.766 2.031 1 98.69 268 VAL B O 1
ATOM 4804 N N . LEU B 1 269 ? -1.583 24.719 2.268 1 98.38 269 LEU B N 1
ATOM 4805 C CA . LEU B 1 269 ? -0.337 24.891 1.528 1 98.38 269 LEU B CA 1
ATOM 4806 C C . LEU B 1 269 ? -0.141 23.75 0.529 1 98.38 269 LEU B C 1
ATOM 4808 O O . LEU B 1 269 ? -0.255 22.578 0.887 1 98.38 269 LEU B O 1
ATOM 4812 N N . ARG B 1 270 ? 0.118 24.094 -0.674 1 97.56 270 ARG B N 1
ATOM 4813 C CA . ARG B 1 270 ? 0.367 23.109 -1.72 1 97.56 270 ARG B CA 1
ATOM 4814 C C . ARG B 1 270 ? 1.849 23.062 -2.078 1 97.56 270 ARG B C 1
ATOM 4816 O O . ARG B 1 270 ? 2.488 24.094 -2.26 1 97.56 270 ARG B O 1
ATOM 4823 N N . VAL B 1 271 ? 2.355 21.875 -2.113 1 97.94 271 VAL B N 1
ATOM 4824 C CA . VAL B 1 271 ? 3.725 21.656 -2.562 1 97.94 271 VAL B CA 1
ATOM 4825 C C . VAL B 1 271 ? 3.73 20.688 -3.742 1 97.94 271 VAL B C 1
ATOM 4827 O O . VAL B 1 271 ? 3.234 19.562 -3.635 1 97.94 271 VAL B O 1
ATOM 4830 N N . ALA B 1 272 ? 4.324 21.078 -4.785 1 97.06 272 ALA B N 1
ATOM 4831 C CA . ALA B 1 272 ? 4.262 20.328 -6.035 1 97.06 272 ALA B CA 1
ATOM 4832 C C . ALA B 1 272 ? 5.109 19.062 -5.961 1 97.06 272 ALA B C 1
ATOM 4834 O O . ALA B 1 272 ? 6.129 19.031 -5.266 1 97.06 272 ALA B O 1
ATOM 4835 N N . TRP B 1 273 ? 4.723 18.047 -6.785 1 97.25 273 TRP B N 1
ATOM 4836 C CA . TRP B 1 273 ? 5.457 16.797 -6.895 1 97.25 273 TRP B CA 1
ATOM 4837 C C . TRP B 1 273 ? 6.844 17.031 -7.48 1 97.25 273 TRP B C 1
ATOM 4839 O O . TRP B 1 273 ? 7.844 16.547 -6.941 1 97.25 273 TRP B O 1
ATOM 4849 N N . SER B 1 274 ? 6.816 17.578 -8.609 1 90.75 274 SER B N 1
ATOM 4850 C CA . SER B 1 274 ? 8.078 18 -9.219 1 90.75 274 SER B CA 1
ATOM 4851 C C . SER B 1 274 ? 8.5 19.375 -8.719 1 90.75 274 SER B C 1
ATOM 4853 O O . SER B 1 274 ? 7.73 20.328 -8.781 1 90.75 274 SER B O 1
ATOM 4855 N N . HIS B 1 275 ? 9.633 19.422 -8.211 1 82.38 275 HIS B N 1
ATOM 4856 C CA . HIS B 1 275 ? 10.023 20.672 -7.555 1 82.38 275 HIS B CA 1
ATOM 4857 C C . HIS B 1 275 ? 11.25 21.281 -8.219 1 82.38 275 HIS B C 1
ATOM 4859 O O . HIS B 1 275 ? 11.781 22.281 -7.742 1 82.38 275 HIS B O 1
ATOM 4865 N N . GLY B 1 276 ? 11.648 20.703 -9.227 1 72.69 276 GLY B N 1
ATOM 4866 C CA . GLY B 1 276 ? 12.812 21.266 -9.891 1 72.69 276 GLY B CA 1
ATOM 4867 C C . GLY B 1 276 ? 14 21.453 -8.969 1 72.69 276 GLY B C 1
ATOM 4868 O O . GLY B 1 276 ? 14.422 20.5 -8.297 1 72.69 276 GLY B O 1
ATOM 4869 N N . SER B 1 277 ? 14.43 22.688 -8.805 1 75.69 277 SER B N 1
ATOM 4870 C CA . SER B 1 277 ? 15.57 23.031 -7.957 1 75.69 277 SER B CA 1
ATOM 4871 C C . SER B 1 277 ? 15.109 23.531 -6.59 1 75.69 277 SER B C 1
ATOM 4873 O O . SER B 1 277 ? 15.938 23.797 -5.715 1 75.69 277 SER B O 1
ATOM 4875 N N . SER B 1 278 ? 13.805 23.562 -6.492 1 80.06 278 SER B N 1
ATOM 4876 C CA . SER B 1 278 ? 13.281 24.047 -5.227 1 80.06 278 SER B CA 1
ATOM 4877 C C . SER B 1 278 ? 13.594 23.094 -4.086 1 80.06 278 SER B C 1
ATOM 4879 O O . SER B 1 278 ? 13.555 21.875 -4.27 1 80.06 278 SER B O 1
ATOM 4881 N N . GLU B 1 279 ? 13.852 23.797 -2.91 1 85.69 279 GLU B N 1
ATOM 4882 C CA . GLU B 1 279 ? 14.086 23 -1.713 1 85.69 279 GLU B CA 1
ATOM 4883 C C . GLU B 1 279 ? 12.789 22.75 -0.949 1 85.69 279 GLU B C 1
ATOM 4885 O O . GLU B 1 279 ? 12.789 22.062 0.074 1 85.69 279 GLU B O 1
ATOM 4890 N N . GLU B 1 280 ? 11.766 23.359 -1.474 1 95.06 280 GLU B N 1
ATOM 4891 C CA . GLU B 1 280 ? 10.445 23.078 -0.908 1 95.06 280 GLU B CA 1
ATOM 4892 C C . GLU B 1 280 ? 9.844 21.812 -1.499 1 95.06 280 GLU B C 1
ATOM 4894 O O . GLU B 1 280 ? 9.211 21.859 -2.555 1 95.06 280 GLU B O 1
ATOM 4899 N N . THR B 1 281 ? 10.094 20.719 -0.756 1 98 281 THR B N 1
ATOM 4900 C CA . THR B 1 281 ? 9.695 19.406 -1.268 1 98 281 THR B CA 1
ATOM 4901 C C . THR B 1 281 ? 8.547 18.828 -0.448 1 98 281 THR B C 1
ATOM 4903 O O . THR B 1 281 ? 8.297 19.281 0.674 1 98 281 THR B O 1
ATOM 4906 N N . ILE B 1 282 ? 7.887 17.922 -1.022 1 98.56 282 ILE B N 1
ATOM 4907 C CA . ILE B 1 282 ? 6.801 17.203 -0.361 1 98.56 282 ILE B CA 1
ATOM 4908 C C . ILE B 1 282 ? 7.312 16.578 0.931 1 98.56 282 ILE B C 1
ATOM 4910 O O . ILE B 1 282 ? 6.688 16.719 1.987 1 98.56 282 ILE B O 1
ATOM 4914 N N . ASN B 1 283 ? 8.445 15.867 0.9 1 98.62 283 ASN B N 1
ATOM 4915 C CA . ASN B 1 283 ? 8.969 15.18 2.074 1 98.62 283 ASN B CA 1
ATOM 4916 C C . ASN B 1 283 ? 9.289 16.156 3.203 1 98.62 283 ASN B C 1
ATOM 4918 O O . ASN B 1 283 ? 8.938 15.906 4.359 1 98.62 283 ASN B O 1
ATOM 4922 N N . LEU B 1 284 ? 9.906 17.234 2.83 1 98.62 284 LEU B N 1
ATOM 4923 C CA . LEU B 1 284 ? 10.258 18.219 3.84 1 98.62 284 LEU B CA 1
ATOM 4924 C C . LEU B 1 284 ? 9.016 18.859 4.445 1 98.62 284 LEU B C 1
ATOM 4926 O O . LEU B 1 284 ? 8.953 19.078 5.656 1 98.62 284 LEU B O 1
ATOM 4930 N N . ALA B 1 285 ? 8.023 19.125 3.662 1 98.75 285 ALA B N 1
ATOM 4931 C CA . ALA B 1 285 ? 6.773 19.719 4.125 1 98.75 285 ALA B CA 1
ATOM 4932 C C . ALA B 1 285 ? 6.074 18.812 5.129 1 98.75 285 ALA B C 1
ATOM 4934 O O . ALA B 1 285 ? 5.664 19.25 6.203 1 98.75 285 ALA B O 1
ATOM 4935 N N . VAL B 1 286 ? 5.941 17.562 4.77 1 98.94 286 VAL B N 1
ATOM 4936 C CA . VAL B 1 286 ? 5.27 16.609 5.637 1 98.94 286 VAL B CA 1
ATOM 4937 C C . VAL B 1 286 ? 6.09 16.406 6.91 1 98.94 286 VAL B C 1
ATOM 4939 O O . VAL B 1 286 ? 5.535 16.281 8 1 98.94 286 VAL B O 1
ATOM 4942 N N . TYR B 1 287 ? 7.41 16.375 6.773 1 98.88 287 TYR B N 1
ATOM 4943 C CA . TYR B 1 287 ? 8.32 16.266 7.91 1 98.88 287 TYR B CA 1
ATOM 4944 C C . TYR B 1 287 ? 8.078 17.391 8.906 1 98.88 287 TYR B C 1
ATOM 4946 O O . TYR B 1 287 ? 7.879 17.156 10.094 1 98.88 287 TYR B O 1
ATOM 4954 N N . HIS B 1 288 ? 8.055 18.609 8.422 1 98.69 288 HIS B N 1
ATOM 4955 C CA . HIS B 1 288 ? 7.812 19.766 9.266 1 98.69 288 HIS B CA 1
ATOM 4956 C C . HIS B 1 288 ? 6.426 19.719 9.891 1 98.69 288 HIS B C 1
ATOM 4958 O O . HIS B 1 288 ? 6.258 20.062 11.062 1 98.69 288 HIS B O 1
ATOM 4964 N N . LEU B 1 289 ? 5.453 19.312 9.117 1 98.81 289 LEU B N 1
ATOM 4965 C CA . LEU B 1 289 ? 4.086 19.219 9.617 1 98.81 289 LEU B CA 1
ATOM 4966 C C . LEU B 1 289 ? 4.016 18.328 10.844 1 98.81 289 LEU B C 1
ATOM 4968 O O . LEU B 1 289 ? 3.359 18.656 11.828 1 98.81 289 LEU B O 1
ATOM 4972 N N . ILE B 1 290 ? 4.695 17.203 10.758 1 98.88 290 ILE B N 1
ATOM 4973 C CA . ILE B 1 290 ? 4.656 16.219 11.844 1 98.88 290 ILE B CA 1
ATOM 4974 C C . ILE B 1 290 ? 5.387 16.781 13.062 1 98.88 290 ILE B C 1
ATOM 4976 O O . ILE B 1 290 ? 4.918 16.625 14.195 1 98.88 290 ILE B O 1
ATOM 4980 N N . LEU B 1 291 ? 6.492 17.438 12.859 1 98.5 291 LEU B N 1
ATOM 4981 C CA . LEU B 1 291 ? 7.207 18.031 13.984 1 98.5 291 LEU B CA 1
ATOM 4982 C C . LEU B 1 291 ? 6.367 19.109 14.656 1 98.5 291 LEU B C 1
ATOM 4984 O O . LEU B 1 291 ? 6.309 19.188 15.883 1 98.5 291 LEU B O 1
ATOM 4988 N N . LEU B 1 292 ? 5.719 19.922 13.859 1 97.94 292 LEU B N 1
ATOM 4989 C CA . LEU B 1 292 ? 4.82 20.938 14.398 1 97.94 292 LEU B CA 1
ATOM 4990 C C . LEU B 1 292 ? 3.719 20.297 15.242 1 97.94 292 LEU B C 1
ATOM 4992 O O . LEU B 1 292 ? 3.406 20.781 16.328 1 97.94 292 LEU B O 1
ATOM 4996 N N . SER B 1 293 ? 3.16 19.203 14.688 1 98.31 293 SER B N 1
ATOM 4997 C CA . SER B 1 293 ? 2.055 18.547 15.367 1 98.31 293 SER B CA 1
ATOM 4998 C C . SER B 1 293 ? 2.51 17.906 16.688 1 98.31 293 SER B C 1
ATOM 5000 O O . SER B 1 293 ? 1.729 17.812 17.625 1 98.31 293 SER B O 1
ATOM 5002 N N . ALA B 1 294 ? 3.729 17.469 16.719 1 97.69 294 ALA B N 1
ATOM 5003 C CA . ALA B 1 294 ? 4.281 16.875 17.938 1 97.69 294 ALA B CA 1
ATOM 5004 C C . ALA B 1 294 ? 4.422 17.938 19.031 1 97.69 294 ALA B C 1
ATOM 5006 O O . ALA B 1 294 ? 4.344 17.609 20.219 1 97.69 294 ALA B O 1
ATOM 5007 N N . GLU B 1 295 ? 4.605 19.156 18.625 1 96.06 295 GLU B N 1
ATOM 5008 C CA . GLU B 1 295 ? 4.691 20.25 19.578 1 96.06 295 GLU B CA 1
ATOM 5009 C C . GLU B 1 295 ? 3.307 20.672 20.062 1 96.06 295 GLU B C 1
ATOM 5011 O O . GLU B 1 295 ? 3.104 20.906 21.25 1 96.06 295 GLU B O 1
ATOM 5016 N N . SER B 1 296 ? 2.447 20.875 19.125 1 95.06 296 SER B N 1
ATOM 5017 C CA . SER B 1 296 ? 1.064 21.234 19.422 1 95.06 296 SER B CA 1
ATOM 5018 C C . SER B 1 296 ? 0.133 20.828 18.281 1 95.06 296 SER B C 1
ATOM 5020 O O . SER B 1 296 ? 0.369 21.172 17.125 1 95.06 296 SER B O 1
ATOM 5022 N N . ARG B 1 297 ? -0.952 20.156 18.641 1 95.25 297 ARG B N 1
ATOM 5023 C CA . ARG B 1 297 ? -1.81 19.641 17.578 1 95.25 297 ARG B CA 1
ATOM 5024 C C . ARG B 1 297 ? -3.275 19.953 17.859 1 95.25 297 ARG B C 1
ATOM 5026 O O . ARG B 1 297 ? -4.137 19.719 17 1 95.25 297 ARG B O 1
ATOM 5033 N N . HIS B 1 298 ? -3.592 20.547 18.891 1 95.12 298 HIS B N 1
ATOM 5034 C CA . HIS B 1 298 ? -4.98 20.672 19.297 1 95.12 298 HIS B CA 1
ATOM 5035 C C . HIS B 1 298 ? -5.727 21.672 18.438 1 95.12 298 HIS B C 1
ATOM 5037 O O . HIS B 1 298 ? -5.164 22.703 18.047 1 95.12 298 HIS B O 1
ATOM 5043 N N . LEU B 1 299 ? -6.941 21.422 18.297 1 96.25 299 LEU B N 1
ATOM 5044 C CA . LEU B 1 299 ? -7.824 22.328 17.578 1 96.25 299 LEU B CA 1
ATOM 5045 C C . LEU B 1 299 ? -8.117 23.578 18.391 1 96.25 299 LEU B C 1
ATOM 5047 O O . LEU B 1 299 ? -8.305 23.5 19.609 1 96.25 299 LEU B O 1
ATOM 5051 N N . SER B 1 300 ? -8.117 24.625 17.688 1 94.69 300 SER B N 1
ATOM 5052 C CA . SER B 1 300 ? -8.398 25.891 18.344 1 94.69 300 SER B CA 1
ATOM 5053 C C . SER B 1 300 ? -8.992 26.906 17.375 1 94.69 300 SER B C 1
ATOM 5055 O O . SER B 1 300 ? -9.008 26.672 16.172 1 94.69 300 SER B O 1
ATOM 5057 N N . HIS B 1 301 ? -9.508 27.969 17.906 1 94.25 301 HIS B N 1
ATOM 5058 C CA . HIS B 1 301 ? -10.055 29.062 17.109 1 94.25 301 HIS B CA 1
ATOM 5059 C C . HIS B 1 301 ? -8.969 30.031 16.672 1 94.25 301 HIS B C 1
ATOM 5061 O O . HIS B 1 301 ? -9.18 30.844 15.766 1 94.25 301 HIS B O 1
ATOM 5067 N N . HIS B 1 302 ? -7.914 29.891 17.359 1 91.81 302 HIS B N 1
ATOM 5068 C CA . HIS B 1 302 ? -6.766 30.75 17.062 1 91.81 302 HIS B CA 1
ATOM 5069 C C . HIS B 1 302 ? -5.453 30 17.281 1 91.81 302 HIS B C 1
ATOM 5071 O O . HIS B 1 302 ? -5.332 29.234 18.25 1 91.81 302 HIS B O 1
ATOM 5077 N N . TYR B 1 303 ? -4.547 30.234 16.328 1 94.62 303 TYR B N 1
ATOM 5078 C CA . TYR B 1 303 ? -3.221 29.641 16.469 1 94.62 303 TYR B CA 1
ATOM 5079 C C . TYR B 1 303 ? -2.15 30.734 16.516 1 94.62 303 TYR B C 1
ATOM 5081 O O . TYR B 1 303 ? -2.229 31.719 15.773 1 94.62 303 TYR B O 1
ATOM 5089 N N . GLU B 1 304 ? -1.199 30.531 17.391 1 91.38 304 GLU B N 1
ATOM 5090 C CA . GLU B 1 304 ? -0.023 31.391 17.359 1 91.38 304 GLU B CA 1
ATOM 5091 C C . GLU B 1 304 ? 0.793 31.172 16.094 1 91.38 304 GLU B C 1
ATOM 5093 O O . GLU B 1 304 ? 0.819 30.062 15.547 1 91.38 304 GLU B O 1
ATOM 5098 N N . GLU B 1 305 ? 1.413 32.25 15.648 1 91.19 305 GLU B N 1
ATOM 5099 C CA . GLU B 1 305 ? 2.258 32.125 14.469 1 91.19 305 GLU B CA 1
ATOM 5100 C C . GLU B 1 305 ? 3.402 31.141 14.703 1 91.19 305 GLU B C 1
ATOM 5102 O O . GLU B 1 305 ? 3.982 31.094 15.789 1 91.19 305 GLU B O 1
ATOM 5107 N N . LEU B 1 306 ? 3.703 30.406 13.664 1 90 306 LEU B N 1
ATOM 5108 C CA . LEU B 1 306 ? 4.746 29.391 13.758 1 90 306 LEU B CA 1
ATOM 5109 C C . LEU B 1 306 ? 6.129 30.047 13.812 1 90 306 LEU B C 1
ATOM 5111 O O . LEU B 1 306 ? 7.109 29.391 14.18 1 90 306 LEU B O 1
ATOM 5115 N N . GLN B 1 307 ? 6.266 31.359 13.328 1 72 307 GLN B N 1
ATOM 5116 C CA . GLN B 1 307 ? 7.539 32.062 13.133 1 72 307 GLN B CA 1
ATOM 5117 C C . GLN B 1 307 ? 8.289 32.188 14.453 1 72 307 GLN B C 1
ATOM 5119 O O . GLN B 1 307 ? 7.68 32.375 15.508 1 72 307 GLN B O 1
ATOM 5124 N N . ILE B 1 308 ? 9.43 31.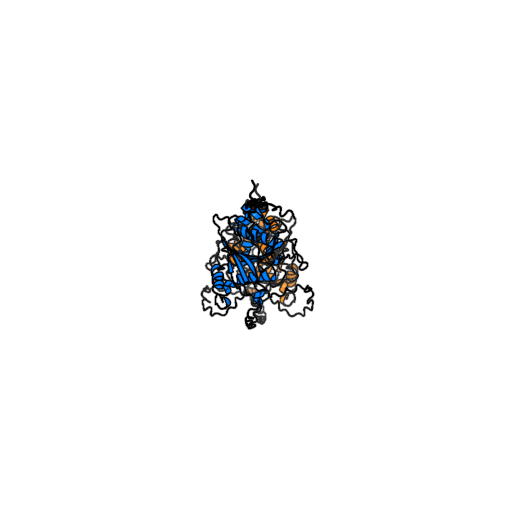609 14.5 1 56.97 308 ILE B N 1
ATOM 5125 C CA . ILE B 1 308 ? 10.414 31.891 15.539 1 56.97 308 ILE B CA 1
ATOM 5126 C C . ILE B 1 308 ? 10.812 33.375 15.477 1 56.97 308 ILE B C 1
ATOM 5128 O O . ILE B 1 308 ? 11.234 33.875 14.43 1 56.97 308 ILE B O 1
ATOM 5132 N N . GLU B 1 309 ? 10.18 34.156 16.219 1 49.97 309 GLU B N 1
ATOM 5133 C CA . GLU B 1 309 ? 10.711 35.531 16.359 1 49.97 309 GLU B CA 1
ATOM 5134 C C . GLU B 1 309 ? 12.227 35.531 16.234 1 49.97 309 GLU B C 1
ATOM 5136 O O . GLU B 1 309 ? 12.906 34.688 16.844 1 49.97 309 GLU B O 1
ATOM 5141 N N . ASP B 1 310 ? 12.648 35.781 15.094 1 47.09 310 ASP B N 1
ATOM 5142 C CA . ASP B 1 310 ? 14.055 36.188 15.125 1 47.09 310 ASP B CA 1
ATOM 5143 C C . ASP B 1 310 ? 14.391 36.906 16.422 1 47.09 310 ASP B C 1
ATOM 5145 O O . ASP B 1 310 ? 13.867 38 16.688 1 47.09 310 ASP B O 1
ATOM 5149 N N . GLN B 1 311 ? 14.492 36.188 17.469 1 42.75 311 GLN B N 1
ATOM 5150 C CA . GLN B 1 311 ? 14.961 36.844 18.688 1 42.75 311 GLN B CA 1
ATOM 5151 C C . GLN B 1 311 ? 15.992 37.906 18.359 1 42.75 311 GLN B C 1
ATOM 5153 O O . GLN B 1 311 ? 16.469 38.625 19.266 1 42.75 311 GLN B O 1
ATOM 5158 N N . THR B 1 312 ? 16.609 37.812 17.25 1 41.38 312 THR B N 1
ATOM 5159 C CA . THR B 1 312 ? 17.688 38.781 17.156 1 41.38 312 THR B CA 1
ATOM 5160 C C . THR B 1 312 ? 17.125 40.188 16.922 1 41.38 312 THR B C 1
ATOM 5162 O O . THR B 1 312 ? 17.281 40.75 15.828 1 41.38 312 THR B O 1
ATOM 5165 N N . LYS B 1 313 ? 15.898 40.406 17.031 1 42 313 LYS B N 1
ATOM 5166 C CA . LYS B 1 313 ? 15.695 41.844 17 1 42 313 LYS B CA 1
ATOM 5167 C C . LYS B 1 313 ? 16.5 42.531 18.094 1 42 313 LYS B C 1
ATOM 5169 O O . LYS B 1 313 ? 16.359 42.219 19.281 1 42 313 LYS B O 1
ATOM 5174 N N . PRO B 1 314 ? 17.625 43.156 17.781 1 40.03 314 PRO B N 1
ATOM 5175 C CA . PRO B 1 314 ? 18.359 43.906 18.812 1 40.03 314 PRO B CA 1
ATOM 5176 C C . PRO B 1 314 ? 17.422 44.688 19.75 1 40.03 314 PRO B C 1
ATOM 5178 O O . PRO B 1 314 ? 16.438 45.281 19.297 1 40.03 314 PRO B O 1
ATOM 5181 N N . GLU B 1 315 ? 17.172 44.188 20.922 1 39.72 315 GLU B N 1
ATOM 5182 C CA . GLU B 1 315 ? 16.594 45.031 21.969 1 39.72 315 GLU B CA 1
ATOM 5183 C C . GLU B 1 315 ? 16.969 46.5 21.781 1 39.72 315 GLU B C 1
ATOM 5185 O O . GLU B 1 315 ? 18.125 46.875 21.891 1 39.72 315 GLU B O 1
ATOM 5190 N N . LYS B 1 316 ? 16.453 47.094 20.781 1 38.81 316 LYS B N 1
ATOM 5191 C CA . LYS B 1 316 ? 16.672 48.531 20.828 1 38.81 316 LYS B CA 1
ATOM 5192 C C . LYS B 1 316 ? 16.453 49.062 22.234 1 38.81 316 LYS B C 1
ATOM 5194 O O . LYS B 1 316 ? 15.328 49.062 22.75 1 38.81 316 LYS B O 1
ATOM 5199 N N . ARG B 1 317 ? 17.469 48.969 23.125 1 38.72 317 ARG B N 1
ATOM 5200 C CA . ARG B 1 317 ? 17.531 49.75 24.344 1 38.72 317 ARG B CA 1
ATOM 5201 C C . ARG B 1 317 ? 16.922 51.156 24.156 1 38.72 317 ARG B C 1
ATOM 5203 O O . ARG B 1 317 ? 17.438 51.938 23.375 1 38.72 317 ARG B O 1
ATOM 5210 N N . LYS B 1 318 ? 15.703 51.281 24.266 1 38.56 318 LYS B N 1
ATOM 5211 C CA . LYS B 1 318 ? 15.133 52.594 24.453 1 38.56 318 LYS B CA 1
ATOM 5212 C C . LYS B 1 318 ? 16.016 53.469 25.344 1 38.56 318 LYS B C 1
ATOM 5214 O O . LYS B 1 318 ? 16.156 53.188 26.531 1 38.56 318 LYS B O 1
ATOM 5219 N N . ARG B 1 319 ? 17.062 54.031 24.812 1 32.78 319 ARG B N 1
ATOM 5220 C CA . ARG B 1 319 ? 17.75 55.094 25.516 1 32.78 319 ARG B CA 1
ATOM 5221 C C . ARG B 1 319 ? 16.75 56.094 26.125 1 32.78 319 ARG B C 1
ATOM 5223 O O . ARG B 1 319 ? 16.031 56.75 25.391 1 32.78 319 ARG B O 1
ATOM 5230 N N . LEU B 1 320 ? 16.188 55.75 27.234 1 33.16 320 LEU B N 1
ATOM 5231 C CA . LEU B 1 320 ? 15.508 56.719 28.062 1 33.16 320 LEU B CA 1
ATOM 5232 C C . LEU B 1 320 ? 16.281 58.031 28.094 1 33.16 320 LEU B C 1
ATOM 5234 O O . LEU B 1 320 ? 17.344 58.125 28.734 1 33.16 320 LEU B O 1
ATOM 5238 N N . GLU B 1 321 ? 16.375 58.688 26.984 1 31.56 321 GLU B N 1
ATOM 5239 C CA . GLU B 1 321 ? 16.906 60.062 27.047 1 31.56 321 GLU B CA 1
ATOM 5240 C C . GLU B 1 321 ? 16.297 60.844 28.203 1 31.56 321 GLU B C 1
ATOM 5242 O O . GLU B 1 321 ? 15.078 61.062 28.234 1 31.56 321 GLU B O 1
ATOM 5247 N N . LYS B 1 322 ? 16.844 60.656 29.453 1 36.34 322 LYS B N 1
ATOM 5248 C CA . LYS B 1 322 ? 16.594 61.562 30.578 1 36.34 322 LYS B CA 1
ATOM 5249 C C . LYS B 1 322 ? 16.594 63 30.125 1 36.34 322 LYS B C 1
ATOM 5251 O O . LYS B 1 322 ? 17.625 63.531 29.719 1 36.34 322 LYS B O 1
ATOM 5256 N N . THR B 1 323 ? 15.477 63.5 29.641 1 32.09 323 THR B N 1
ATOM 5257 C CA . THR B 1 323 ? 15.336 64.938 29.406 1 32.09 323 THR B CA 1
ATOM 5258 C C . THR B 1 323 ? 15.766 65.75 30.625 1 32.09 323 THR B C 1
ATOM 5260 O O . THR B 1 323 ? 15.32 65.438 31.75 1 32.09 323 THR B O 1
ATOM 5263 N N . PRO B 1 324 ? 16.938 66.375 30.688 1 34.53 324 PRO B N 1
ATOM 5264 C CA . PRO B 1 324 ? 17.406 67.25 31.766 1 34.53 324 PRO B CA 1
ATOM 5265 C C . PRO B 1 324 ? 16.312 68.188 32.312 1 34.53 324 PRO B C 1
ATOM 5267 O O . PRO B 1 324 ? 15.602 68.812 31.547 1 34.53 324 PRO B O 1
ATOM 5270 N N . GLU B 1 325 ? 15.602 67.75 33.406 1 28.12 325 GLU B N 1
ATOM 5271 C CA . GLU B 1 325 ? 14.656 68.562 34.125 1 28.12 325 GLU B CA 1
ATOM 5272 C C . GLU B 1 325 ? 15.203 70 34.281 1 28.12 325 GLU B C 1
ATOM 5274 O O . GLU B 1 325 ? 16.281 70.188 34.844 1 28.12 325 GLU B O 1
ATOM 5279 N N . GLN B 1 326 ? 15.055 70.875 33.375 1 26.19 326 GLN B N 1
ATOM 5280 C CA . GLN B 1 326 ? 15.312 72.312 33.469 1 26.19 326 GLN B CA 1
ATOM 5281 C C . GLN B 1 326 ? 14.672 72.938 34.719 1 26.19 326 GLN B C 1
ATOM 5283 O O . GLN B 1 326 ? 13.445 73 34.781 1 26.19 326 GLN B O 1
ATOM 5288 N N . SER B 1 327 ? 15.07 72.375 35.938 1 29.09 327 SER B N 1
ATOM 5289 C CA . SER B 1 327 ? 14.547 73.062 37.125 1 29.09 327 SER B CA 1
ATOM 5290 C C . SER B 1 327 ? 14.703 74.562 37 1 29.09 327 SER B C 1
ATOM 5292 O O . SER B 1 327 ? 15.82 75.062 36.844 1 29.09 327 SER B O 1
ATOM 5294 N N . SER B 1 328 ? 13.812 75.25 36.344 1 25.58 328 SER B N 1
ATOM 5295 C CA . SER B 1 328 ? 13.672 76.688 36.219 1 25.58 328 SER B CA 1
ATOM 5296 C C . SER B 1 328 ? 13.727 77.375 37.562 1 25.58 328 SER B C 1
ATOM 5298 O O . SER B 1 328 ? 13.031 76.938 38.5 1 25.58 328 SER B O 1
ATOM 5300 N N . LYS B 1 329 ? 14.82 78.062 37.906 1 28.39 329 LYS B N 1
ATOM 5301 C CA . LYS B 1 329 ? 15.32 79.062 38.906 1 28.39 329 LYS B CA 1
ATOM 5302 C C . LYS B 1 329 ? 14.305 80.125 39.188 1 28.39 329 LYS B C 1
ATOM 5304 O O . LYS B 1 329 ? 14.32 81.188 38.531 1 28.39 329 LYS B O 1
ATOM 5309 N N . ARG B 1 330 ? 12.977 79.75 39.406 1 27.16 330 ARG B N 1
ATOM 5310 C CA . ARG B 1 330 ? 12.188 81 39.625 1 27.16 330 ARG B CA 1
ATOM 5311 C C . ARG B 1 330 ? 12.68 81.75 40.844 1 27.16 330 ARG B C 1
ATOM 5313 O O . ARG B 1 330 ? 12.844 81.188 41.906 1 27.16 330 ARG B O 1
ATOM 5320 N N . GLY B 1 331 ? 13.266 82.875 40.688 1 24.89 331 GLY B N 1
ATOM 5321 C CA . GLY B 1 331 ? 13.773 84.062 41.438 1 24.89 331 GLY B CA 1
ATOM 5322 C C . GLY B 1 331 ? 12.773 84.625 42.406 1 24.89 331 GLY B C 1
ATOM 5323 O O . GLY B 1 331 ? 11.844 85.312 42 1 24.89 331 GLY B O 1
ATOM 5324 N N . ALA B 1 332 ? 12.195 83.75 43.344 1 25.97 332 ALA B N 1
ATOM 5325 C CA . ALA B 1 332 ? 11.25 84.375 44.25 1 25.97 332 ALA B CA 1
ATOM 5326 C C . ALA B 1 332 ? 11.922 85.562 45 1 25.97 332 ALA B C 1
ATOM 5328 O O . ALA B 1 332 ? 12.945 85.375 45.656 1 25.97 332 ALA B O 1
ATOM 5329 N N . ARG B 1 333 ? 11.562 86.688 44.688 1 25.03 333 ARG B N 1
ATOM 5330 C CA . ARG B 1 333 ? 11.891 88.062 45.125 1 25.03 333 ARG B CA 1
ATOM 5331 C C . ARG B 1 333 ? 11.641 88.25 46.625 1 25.03 333 ARG B C 1
ATOM 5333 O O . ARG B 1 333 ? 10.891 87.438 47.219 1 25.03 333 ARG B O 1
ATOM 5340 N N . MET B 1 334 ? 11.805 89.438 47.219 1 28.73 334 MET B N 1
ATOM 5341 C CA . MET B 1 334 ? 12.32 90.188 48.344 1 28.73 334 MET B CA 1
ATOM 5342 C C . MET B 1 334 ? 11.242 90.438 49.375 1 28.73 334 MET B C 1
ATOM 5344 O O . MET B 1 334 ? 11.539 90.875 50.5 1 28.73 334 MET B O 1
ATOM 5348 N N . PRO B 1 335 ? 9.867 90.062 49.344 1 29.67 335 PRO B N 1
ATOM 5349 C CA . PRO B 1 335 ? 9.258 91.25 50.031 1 29.67 335 PRO B CA 1
ATOM 5350 C C . PRO B 1 335 ? 9.711 91.375 51.5 1 29.67 335 PRO B C 1
ATOM 5352 O O . PRO B 1 335 ? 10.266 90.438 52.062 1 29.67 335 PRO B O 1
ATOM 5355 N N . PRO B 1 336 ? 8.789 92 52.469 1 29.98 336 PRO B N 1
ATOM 5356 C CA . PRO B 1 336 ? 8.898 93.188 53.312 1 29.98 336 PRO B CA 1
ATOM 5357 C C . PRO B 1 336 ? 9.453 92.875 54.719 1 29.98 336 PRO B C 1
ATOM 5359 O O . PRO B 1 336 ? 9.438 91.688 55.125 1 29.98 336 PRO B O 1
ATOM 5362 N N . ASN B 1 337 ? 9.891 93.938 55.562 1 29.94 337 ASN B N 1
ATOM 5363 C CA . ASN B 1 337 ? 10.367 94.438 56.844 1 29.94 337 ASN B CA 1
ATOM 5364 C C . ASN B 1 337 ? 9.383 94.188 57.969 1 29.94 337 ASN B C 1
ATOM 5366 O O . ASN B 1 337 ? 9.633 94.5 59.125 1 29.94 337 ASN B O 1
ATOM 5370 N N . PHE B 1 338 ? 8.297 93.438 58.25 1 26.16 338 PHE B N 1
ATOM 5371 C CA . PHE B 1 338 ? 8.094 93.562 59.688 1 26.16 338 PHE B CA 1
ATOM 5372 C C . PHE B 1 338 ? 9.062 92.688 60.5 1 26.16 338 PHE B C 1
ATOM 5374 O O . PHE B 1 338 ? 9.484 91.688 60 1 26.16 338 PHE B O 1
#

Solvent-accessible surface area (backbone atoms only — not comparable to full-atom values): 38992 Å² total; per-residue (Å²): 131,77,59,23,34,47,58,59,32,43,49,82,61,69,74,75,45,76,57,60,65,85,77,76,76,56,68,80,62,92,83,43,56,81,71,63,36,75,44,72,40,77,61,74,43,67,71,58,49,48,61,75,46,35,76,64,32,65,33,76,40,67,73,69,61,75,46,32,46,58,51,37,50,60,22,47,39,36,54,22,43,47,56,69,30,44,46,46,34,39,49,50,30,52,40,28,53,36,14,55,62,43,64,81,58,39,43,30,40,51,11,57,46,31,47,79,47,92,89,54,72,47,58,25,22,25,31,31,75,84,42,54,40,84,71,57,70,84,21,18,48,47,29,31,41,25,37,74,42,58,86,69,56,63,67,59,24,52,50,38,37,73,68,49,72,33,81,77,39,92,67,35,63,60,38,30,68,58,21,49,47,52,40,50,23,62,74,56,50,14,21,33,30,36,39,41,42,86,59,28,31,38,40,35,39,47,30,32,45,59,78,80,63,66,75,58,75,78,65,72,70,72,77,67,72,74,65,79,69,66,71,51,56,89,70,80,65,82,70,74,79,68,72,70,88,68,71,70,70,69,71,62,79,69,57,71,63,80,74,76,68,50,65,42,36,37,27,35,42,79,29,44,49,76,40,85,87,48,74,66,26,47,38,40,51,53,45,50,51,51,55,48,24,73,74,57,26,66,63,36,60,70,78,78,74,70,63,69,68,67,72,75,55,74,73,73,70,72,71,72,70,72,69,77,75,76,76,75,77,74,77,80,78,78,78,82,89,126,130,79,59,22,33,47,57,57,32,44,51,81,63,70,75,75,44,76,57,59,65,87,78,76,83,69,76,80,60,92,82,43,57,80,71,64,38,76,45,73,40,77,60,73,44,68,68,58,48,49,60,74,43,36,77,64,34,64,34,76,40,67,72,69,60,74,45,32,48,59,51,38,50,60,21,47,40,35,54,23,43,46,56,68,31,44,46,46,34,39,48,52,28,53,41,28,53,35,14,55,62,42,64,83,58,39,43,31,40,51,11,57,45,32,48,80,47,92,88,56,73,46,56,24,23,26,32,30,77,84,42,54,41,85,72,56,72,83,23,18,49,48,30,30,42,24,37,73,44,58,85,69,57,61,69,59,24,53,50,38,37,73,66,50,74,33,81,78,40,93,67,36,64,61,39,31,67,58,22,49,47,52,40,50,22,62,72,56,49,13,19,33,31,35,39,41,43,85,58,28,31,38,40,34,39,48,29,33,44,58,78,81,62,64,75,59,76,79,66,73,71,71,77,68,71,75,66,78,72,63,74,56,56,80,72,63,67,82,72,73,80,68,71,71,88,72,64,73,68,68,72,62,82,68,58,72,64,83,74,78,67,49,64,41,35,37,25,34,42,78,30,42,48,78,39,85,86,49,73,65,26,46,38,42,50,54,45,50,51,52,55,48,23,73,75,56,26,66,62,36,64,71,77,79,73,71,62,68,69,68,73,77,55,73,75,72,70,73,73,75,74,75,72,78,76,76,76,73,79,75,78,81,77,76,82,86,82,129

Secondary structure (DSSP, 8-state):
-PPBHHHHHTSPPPPPEE---S--PPP--TTPPPP--EEE-TT--HHHHHHHTHHHHTSBPPGGGGGHHHHHHHTTTTEESSHHHHHHHHIIIIIHHHHHHSPTTEEEEEGGGT--STT---SEEEEETTSB-SSSTT-B--SEEEEE-SS--HHHHHHHHHHS-GGGSTTGGGGHHHHHHHHHHHHHT-SEEEEE-SSEEEEEEEEEPPGGGGGS------------------------------S-S-----------PPEEEEEEEEEES--TT-S--HHHHHHHHHHHHHH-----S---------S-S-------------------------/-PPBHHHHHTSPPPPPEE---S--PPP--TTPPPP--EEE-TT--HHHHHHHTHHHHTSBPPGGGGGHHHHHHHTTTTEESSHHHHHHHHIIIIIHHHHHHSPTTEEEEEGGGT--STT---SEEEEETTSB-SSSTT-B--SEEEEE-SS--HHHHHHHHHHS-GGGSTTGGGGHHHHHHHHHHHHHT-SEEEEE-SSEEEEEEEEEPPGGGGGS---------------------------STTS-S-----------PPEEEEEEEEEES--TT-S--HHHHHHHHHHHHHH-----S---------S-S-------------------------

Foldseek 3Di:
DADWLLNLLQDAAADAAEPEDPDFADDDDPPQDDAQAAAAPPLPDLVQLCVVCVVLGRHHADPVSVCQRVVCVVVVLRYHYDQVSVLVSCVSHLQVSLQRSAPPPKHKDAQVLADPDVVLGARIFIFHQVAADPPPPRRHQGLEGEHEGEPQDPVVLNVLSVVPPSVPPPVVSSVVVVSSRQVNCLQSQFQWYWYHYPWWIKIKGWAWADPVVVPPDPPPPPPPPCPVPPPPPVPPPDDDCPDPPDDPVPVPPPVSPPSPIHTNYIHIDIDTSGDDPDSRHRSSSVSSSSVVSVVPTGYYNDDDRPGDPPVPPPPPPPPPVVPPPPPPPPPPPPDDDD/DADWLLNLLQDAAADAAEPEDPDFADDDDPPFDDAQAAAAPPLPDLVQLCVVCVVLGGHHADPVSVCQRVVCVVVVLRYHYDQVSVLVSCVSHLQVSLQRSAPPPKHKDAQVLADPDVVLGARIFIFHQVAADPPPPRRHQGLEGEHEGEPQDPVVLNVLSVVPPSVPPPVVSSVVVVSSRQVNCLQSQFQWYWYHYPWWIKIKGWAWADPVVVPDDPPPPPPPPPPVPPPVDVPPPDPDCPDDVPDPVPVPCPVSPPSPTHTNYIHIDIDTSGDDPDSRHRSSSVSSSSVVSVVPTGYYNDDDRPRDPPVPPPPPPPPPPPPPPCPPPPPPDDDDDD

Sequence (676 aa):
MGRTIYDCLTQPNTQLIVRTPTTLAYTQHDEWAPVETIQQWEDFNFTSLNRRYKEHLVAEADESLFSTVRAAEDAGHNVIHDEAALSLLHGSTNISIVSRSLPAPLFLAPGSRIIAIPHVRPDWGAGSADLQYTSPIGVCHALVCGDTKLGWDVDRAIRLVDDGSYEEQPDSHIVRPFEQIQHYCTVYQTRYGFILTDKCVVLIRVRLSPPTAKNRATRPQRHKVSEGHQRVLSNTSTGTTISDVSDTFSVMSFRPKPQDEDVAVLEVLRVAWSHGSSEETINLAVYHLILLSAESRHLSHHYEELQIEDQTKPEKRKRLEKTPEQSSKRGARMPPNFMGRTIYDCLTQPNTQLIVRTPTTLAYTQHDEWAPVETIQQWEDFNFTSLNRRYKEHLVAEADESLFSTVRAAEDAGHNVIHDEAALSLLHGSTNISIVSRSLPAPLFLAPGSRIIAIPHVRPDWGAGSADLQYTSPIGVCHALVCGDTKLGWDVDRAIRLVDDGSYEEQPDSHIVRPFEQIQHYCTVYQTRYGFILTDKCVVLIRVRLSPPTAKNRATRPQRHKVSEGHQRVLSNTSTGTTISDVSDTFSVMSFRPKPQDEDVAVLEVLRVAWSHGSSEETINLAVYHLILLSAESRHLSHHYEELQIEDQTKPEKRKRLEKTPEQSSKRGARMPPNF

Nearest PDB structures (foldseek):
  5kkg-assembly2_B  TM=5.182E-01  e=1.066E+00  synthetic construct
  2g9z-assembly1_B  TM=5.663E-01  e=8.915E-01  Candida albicans
  5k27-assembly2_B  TM=5.196E-01  e=1.715E+00  synthetic construct
  5kkg-assembly1_A  TM=5.388E-01  e=4.715E+00  synthetic construct
  1u2x-assembly2_B  TM=4.939E-01  e=4.443E+00  Pyrococcus horikoshii